Protein AF-0000000084494086 (afdb_homodimer)

Structure (mmCIF, N/CA/C/O backbone):
data_AF-0000000084494086-model_v1
#
loop_
_entity.id
_entity.type
_entity.pdbx_description
1 polymer 'TetR family transcriptional regulator'
#
loop_
_atom_site.group_PDB
_atom_site.id
_atom_site.type_symbol
_atom_site.label_atom_id
_atom_site.label_alt_id
_atom_site.label_comp_id
_atom_site.label_asym_id
_atom_site.label_entity_id
_atom_site.label_seq_id
_atom_site.pdbx_PDB_ins_code
_atom_site.Cartn_x
_atom_site.Cartn_y
_atom_site.Cartn_z
_atom_site.occupancy
_atom_site.B_iso_or_equiv
_atom_site.auth_seq_id
_atom_site.auth_comp_id
_atom_site.auth_asym_id
_atom_site.auth_atom_id
_atom_site.pdbx_PDB_model_num
ATOM 1 N N . MET A 1 1 ? 16.906 -12.766 3.312 1 81.19 1 MET A N 1
ATOM 2 C CA . MET A 1 1 ? 18.266 -12.25 3.131 1 81.19 1 MET A CA 1
ATOM 3 C C . MET A 1 1 ? 19.109 -13.227 2.328 1 81.19 1 MET A C 1
ATOM 5 O O . MET A 1 1 ? 19.125 -14.43 2.609 1 81.19 1 MET A O 1
ATOM 9 N N . PRO A 1 2 ? 19.734 -12.516 1.369 1 89.06 2 PRO A N 1
ATOM 10 C CA . PRO A 1 2 ? 20.562 -13.406 0.557 1 89.06 2 PRO A CA 1
ATOM 11 C C . PRO A 1 2 ? 21.578 -14.188 1.39 1 89.06 2 PRO A C 1
ATOM 13 O O . PRO A 1 2 ? 21.906 -13.789 2.51 1 89.06 2 PRO A O 1
ATOM 16 N N . LYS A 1 3 ? 22.031 -15.273 0.899 1 92.75 3 LYS A N 1
ATOM 17 C CA . LYS A 1 3 ? 23.016 -16.125 1.562 1 92.75 3 LYS A CA 1
ATOM 18 C C . LYS A 1 3 ? 24.406 -15.508 1.488 1 92.75 3 LYS A C 1
ATOM 20 O O . LYS A 1 3 ? 24.672 -14.648 0.643 1 92.75 3 LYS A O 1
ATOM 25 N N . ILE A 1 4 ? 25.25 -15.984 2.307 1 92.88 4 ILE A N 1
ATOM 26 C CA . ILE A 1 4 ? 26.609 -15.461 2.406 1 92.88 4 ILE A CA 1
ATOM 27 C C . ILE A 1 4 ? 27.328 -15.625 1.069 1 92.88 4 ILE A C 1
ATOM 29 O O . ILE A 1 4 ? 28.141 -14.773 0.681 1 92.88 4 ILE A O 1
ATOM 33 N N . THR A 1 5 ? 27.047 -16.625 0.359 1 92.44 5 THR A N 1
ATOM 34 C CA . THR A 1 5 ? 27.656 -16.906 -0.93 1 92.44 5 THR A CA 1
ATOM 35 C C . THR A 1 5 ? 27.359 -15.805 -1.934 1 92.44 5 THR A C 1
ATOM 37 O O . THR A 1 5 ? 28.188 -15.5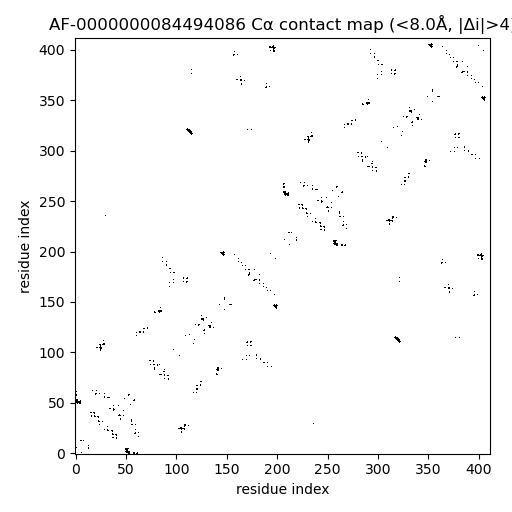23 -2.816 1 92.44 5 THR A O 1
ATOM 40 N N . PHE A 1 6 ? 26.234 -15.234 -1.797 1 94.56 6 PHE A N 1
ATOM 41 C CA . PHE A 1 6 ? 25.906 -14.109 -2.66 1 94.56 6 PHE A CA 1
ATOM 42 C C . PHE A 1 6 ? 26.828 -12.93 -2.398 1 94.56 6 PHE A C 1
ATOM 44 O O . PHE A 1 6 ? 27.328 -12.312 -3.338 1 94.56 6 PHE A O 1
ATOM 51 N N . PHE A 1 7 ? 27.094 -12.664 -1.176 1 92.81 7 PHE A N 1
ATOM 52 C CA . PHE A 1 7 ? 27.891 -11.5 -0.8 1 92.81 7 PHE A CA 1
ATOM 53 C C . PHE A 1 7 ? 29.359 -11.734 -1.115 1 92.81 7 PHE A C 1
ATOM 55 O O . PHE A 1 7 ? 30.141 -10.773 -1.2 1 92.81 7 PHE A O 1
ATOM 62 N N . ASN A 1 8 ? 29.672 -13.023 -1.315 1 92.94 8 ASN A N 1
ATOM 63 C CA . ASN A 1 8 ? 31.047 -13.375 -1.632 1 92.94 8 ASN A CA 1
ATOM 64 C C . ASN A 1 8 ? 31.281 -13.383 -3.139 1 92.94 8 ASN A C 1
ATOM 66 O O . ASN A 1 8 ? 32.438 -13.531 -3.586 1 92.94 8 ASN A O 1
ATOM 70 N N . LEU A 1 9 ? 30.328 -13.125 -3.916 1 92.44 9 LEU A N 1
ATOM 71 C CA . LEU A 1 9 ? 30.469 -13.078 -5.367 1 92.44 9 LEU A CA 1
ATOM 72 C C . LEU A 1 9 ? 31.297 -11.867 -5.797 1 92.44 9 LEU A C 1
ATOM 74 O O . LEU A 1 9 ? 31.219 -10.805 -5.172 1 92.44 9 LEU A O 1
ATOM 78 N N . PRO A 1 10 ? 32.062 -12.18 -6.902 1 94.25 10 PRO A N 1
ATOM 79 C CA . PRO A 1 10 ? 32.656 -10.984 -7.516 1 94.25 10 PRO A CA 1
ATOM 80 C C . PRO A 1 10 ? 31.594 -9.945 -7.902 1 94.25 10 PRO A C 1
ATOM 82 O O . PRO A 1 10 ? 30.484 -10.297 -8.305 1 94.25 10 PRO A O 1
ATOM 85 N N . GLU A 1 11 ? 31.953 -8.672 -7.848 1 93.44 11 GLU A N 1
ATOM 86 C CA . GLU A 1 11 ? 31.047 -7.551 -8.031 1 93.44 11 GLU A CA 1
ATOM 87 C C . GLU A 1 11 ? 30.328 -7.633 -9.383 1 93.44 11 GLU A C 1
ATOM 89 O O . GLU A 1 11 ? 29.141 -7.336 -9.484 1 93.44 11 GLU A O 1
ATOM 94 N N . ASP A 1 12 ? 31.062 -8.031 -10.344 1 94.06 12 ASP A N 1
ATOM 95 C CA . ASP A 1 12 ? 30.5 -8.094 -11.68 1 94.06 12 ASP A CA 1
ATOM 96 C C . ASP A 1 12 ? 29.391 -9.156 -11.758 1 94.06 12 ASP A C 1
ATOM 98 O O . ASP A 1 12 ? 28.391 -8.961 -12.43 1 94.06 12 ASP A O 1
ATOM 102 N N . LYS A 1 13 ? 29.609 -10.281 -11.094 1 93.81 13 LYS A N 1
ATOM 103 C CA . LYS A 1 13 ? 28.609 -11.352 -11.062 1 93.81 13 LYS A CA 1
ATOM 104 C C . LYS A 1 13 ? 27.406 -10.953 -10.227 1 93.81 13 LYS A C 1
ATOM 106 O O . LYS A 1 13 ? 26.266 -11.266 -10.586 1 93.81 13 LYS A O 1
ATOM 111 N N . LYS A 1 14 ? 27.703 -10.305 -9.141 1 94.81 14 LYS A N 1
ATOM 112 C CA . LYS A 1 14 ? 26.625 -9.797 -8.289 1 94.81 14 LYS A CA 1
ATOM 113 C C . LYS A 1 14 ? 25.719 -8.836 -9.062 1 94.81 14 LYS A C 1
ATOM 115 O O . LYS A 1 14 ? 24.484 -8.961 -9.016 1 94.81 14 LYS A O 1
ATOM 120 N N . GLU A 1 15 ? 26.359 -7.938 -9.75 1 95.25 15 GLU A N 1
ATOM 121 C CA . GLU A 1 15 ? 25.625 -6.926 -10.5 1 95.25 15 GLU A CA 1
ATOM 122 C C . GLU A 1 15 ? 24.797 -7.559 -11.617 1 95.25 15 GLU A C 1
ATOM 124 O O . GLU A 1 15 ? 23.672 -7.129 -11.891 1 95.25 15 GLU A O 1
ATOM 129 N N . THR A 1 16 ? 25.391 -8.547 -12.219 1 95.88 16 THR A N 1
ATOM 130 C CA . THR A 1 16 ? 24.672 -9.242 -13.281 1 95.88 16 THR A CA 1
ATOM 131 C C . THR A 1 16 ? 23.406 -9.891 -12.742 1 95.88 16 THR A C 1
ATOM 133 O O . THR A 1 16 ? 22.344 -9.797 -13.359 1 95.88 16 THR A O 1
ATOM 136 N N . LEU A 1 17 ? 23.562 -10.523 -11.617 1 96 17 LEU A N 1
ATOM 137 C CA . LEU A 1 17 ? 22.422 -11.188 -11 1 96 17 LEU A CA 1
ATOM 138 C C . LEU A 1 17 ? 21.375 -10.172 -10.547 1 96 17 LEU A C 1
ATOM 140 O O . LEU A 1 17 ? 20.172 -10.383 -10.719 1 96 17 LEU A O 1
ATOM 144 N N . ILE A 1 18 ? 21.859 -9.102 -10.008 1 95.75 18 ILE A N 1
ATOM 145 C CA . ILE A 1 18 ? 20.984 -8.031 -9.523 1 95.75 18 ILE A CA 1
ATOM 146 C C . ILE A 1 18 ? 20.203 -7.43 -10.695 1 95.75 18 ILE A C 1
ATOM 148 O O . ILE A 1 18 ? 19 -7.238 -10.609 1 95.75 18 ILE A O 1
ATOM 152 N N . GLN A 1 19 ? 20.891 -7.215 -11.766 1 96.69 19 GLN A N 1
ATOM 153 C CA . GLN A 1 19 ? 20.25 -6.629 -12.938 1 96.69 19 GLN A CA 1
ATOM 154 C C . GLN A 1 19 ? 19.234 -7.59 -13.555 1 96.69 19 GLN A C 1
ATOM 156 O O . GLN A 1 19 ? 18.172 -7.164 -14.016 1 96.69 19 GLN A O 1
ATOM 161 N N . ALA A 1 20 ? 19.547 -8.836 -13.555 1 97.88 20 ALA A N 1
ATOM 162 C CA . ALA A 1 20 ? 18.625 -9.844 -14.07 1 97.88 20 ALA A CA 1
ATOM 163 C C . ALA A 1 20 ? 17.359 -9.906 -13.227 1 97.88 20 ALA A C 1
ATOM 165 O O . ALA A 1 20 ? 16.25 -9.969 -13.766 1 97.88 20 ALA A O 1
ATOM 166 N N . ALA A 1 21 ? 17.578 -9.914 -11.93 1 97.75 21 ALA A N 1
ATOM 167 C CA . ALA A 1 21 ? 16.438 -9.938 -11.016 1 97.75 21 ALA A CA 1
ATOM 168 C C . ALA A 1 21 ? 15.586 -8.68 -11.18 1 97.75 21 ALA A C 1
ATOM 170 O O . ALA A 1 21 ? 14.359 -8.758 -11.266 1 97.75 21 ALA A O 1
ATOM 171 N N . LYS A 1 22 ? 16.234 -7.566 -11.234 1 97.38 22 LYS A N 1
ATOM 172 C CA . LYS A 1 22 ? 15.539 -6.293 -11.398 1 97.38 22 LYS A CA 1
ATOM 173 C C . LYS A 1 22 ? 14.734 -6.273 -12.688 1 97.38 22 LYS A C 1
ATOM 175 O O . LYS A 1 22 ? 13.609 -5.773 -12.719 1 97.38 22 LYS A O 1
ATOM 180 N N . LYS A 1 23 ? 15.352 -6.742 -13.734 1 97.81 23 LYS A N 1
ATOM 181 C CA . LYS A 1 23 ? 14.672 -6.812 -15.023 1 97.81 23 LYS A CA 1
ATOM 182 C C . LYS A 1 23 ? 13.383 -7.629 -14.922 1 97.81 23 LYS A C 1
ATOM 184 O O . LYS A 1 23 ? 12.336 -7.211 -15.422 1 97.81 23 LYS A O 1
ATOM 189 N N . GLU A 1 24 ? 13.398 -8.781 -14.273 1 98.44 24 GLU A N 1
ATOM 190 C CA . GLU A 1 24 ? 12.234 -9.648 -14.125 1 98.44 24 GLU A CA 1
ATOM 191 C C . GLU A 1 24 ? 11.164 -8.992 -13.258 1 98.44 24 GLU A C 1
ATOM 193 O O . GLU A 1 24 ? 9.984 -9.016 -13.602 1 98.44 24 GLU A O 1
ATOM 198 N N . PHE A 1 25 ? 11.594 -8.344 -12.172 1 97.75 25 PHE A N 1
ATOM 199 C CA . PHE A 1 25 ? 10.648 -7.727 -11.242 1 97.75 25 PHE A CA 1
ATOM 200 C C . PHE A 1 25 ? 10.109 -6.422 -11.812 1 97.75 25 PHE A C 1
ATOM 202 O O . PHE A 1 25 ? 9.117 -5.883 -11.305 1 97.75 25 PHE A O 1
ATOM 209 N N . SER A 1 26 ? 10.781 -5.961 -12.836 1 97.25 26 SER A N 1
ATOM 210 C CA . SER A 1 26 ? 10.273 -4.812 -13.578 1 97.25 26 SER A CA 1
ATOM 211 C C . SER A 1 26 ? 9.258 -5.242 -14.633 1 97.25 26 SER A C 1
ATOM 213 O O . SER A 1 26 ? 8.344 -4.484 -14.969 1 97.25 26 SER A O 1
ATOM 215 N N . ARG A 1 27 ? 9.461 -6.34 -15.086 1 97.12 27 ARG A N 1
ATOM 216 C CA . ARG A 1 27 ? 8.602 -6.859 -16.141 1 97.12 27 ARG A CA 1
ATOM 217 C C . ARG A 1 27 ? 7.246 -7.277 -15.594 1 97.12 27 ARG A C 1
ATOM 219 O O . ARG A 1 27 ? 6.211 -7.004 -16.203 1 97.12 27 ARG A O 1
ATOM 226 N N . VAL A 1 28 ? 7.191 -7.992 -14.398 1 96.12 28 VAL A N 1
ATOM 227 C CA . VAL A 1 28 ? 5.953 -8.484 -13.797 1 96.12 28 VAL A CA 1
ATOM 228 C C . VAL A 1 28 ? 6.02 -8.328 -12.281 1 96.12 28 VAL A C 1
ATOM 230 O O . VAL A 1 28 ? 7.102 -8.172 -11.711 1 96.12 28 VAL A O 1
ATOM 233 N N . PRO A 1 29 ? 4.836 -8.359 -11.633 1 93.94 29 PRO A N 1
ATOM 234 C CA . PRO A 1 29 ? 4.828 -8.359 -10.164 1 93.94 29 PRO A CA 1
ATOM 235 C C . PRO A 1 29 ? 5.508 -9.586 -9.57 1 93.94 29 PRO A C 1
ATOM 237 O O . PRO A 1 29 ? 5.668 -10.602 -10.25 1 93.94 29 PRO A O 1
ATOM 240 N N . LEU A 1 30 ? 5.863 -9.453 -8.266 1 93.81 30 LEU A N 1
ATOM 241 C CA . LEU A 1 30 ? 6.617 -10.484 -7.559 1 93.81 30 LEU A CA 1
ATOM 242 C C . LEU A 1 30 ? 5.945 -11.844 -7.695 1 93.81 30 LEU A C 1
ATOM 244 O O . LEU A 1 30 ? 6.609 -12.844 -7.98 1 93.81 30 LEU A O 1
ATOM 248 N N . TYR A 1 31 ? 4.641 -11.898 -7.52 1 90.06 31 TYR A N 1
ATOM 249 C CA . TYR A 1 31 ? 3.934 -13.172 -7.496 1 90.06 31 TYR A CA 1
ATOM 250 C C . TYR A 1 31 ? 3.951 -13.836 -8.867 1 90.06 31 TYR A C 1
ATOM 252 O O . TYR A 1 31 ? 3.852 -15.062 -8.977 1 90.06 31 TYR A O 1
ATOM 260 N N . ASP A 1 32 ? 4.113 -13.047 -9.93 1 93.62 32 ASP A N 1
ATOM 261 C CA . ASP A 1 32 ? 4.117 -13.57 -11.297 1 93.62 32 ASP A CA 1
ATOM 262 C C . ASP A 1 32 ? 5.543 -13.758 -11.805 1 93.62 32 ASP A C 1
ATOM 264 O O . ASP A 1 32 ? 5.754 -14.297 -12.891 1 93.62 32 ASP A O 1
ATOM 268 N N . ALA A 1 33 ? 6.52 -13.32 -11.055 1 96.69 33 ALA A N 1
ATOM 269 C CA . ALA A 1 33 ? 7.91 -13.359 -11.492 1 96.69 33 ALA A CA 1
ATOM 270 C C . ALA A 1 33 ? 8.414 -14.797 -11.586 1 96.69 33 ALA A C 1
ATOM 272 O O . ALA A 1 33 ? 7.898 -15.688 -10.906 1 96.69 33 ALA A O 1
ATOM 273 N N . SER A 1 34 ? 9.477 -14.992 -12.43 1 97.06 34 SER A N 1
ATOM 274 C CA . SER A 1 34 ? 10.016 -16.312 -12.719 1 97.06 34 SER A CA 1
ATOM 275 C C . SER A 1 34 ? 11.508 -16.391 -12.422 1 97.06 34 SER A C 1
ATOM 277 O O . SER A 1 34 ? 12.297 -15.617 -12.977 1 97.06 34 SER A O 1
ATOM 279 N N . ILE A 1 35 ? 11.805 -17.406 -11.625 1 97.38 35 ILE A N 1
ATOM 280 C CA . ILE A 1 35 ? 13.219 -17.641 -11.359 1 97.38 35 ILE A CA 1
ATOM 281 C C . ILE A 1 35 ? 13.922 -18.062 -12.648 1 97.38 35 ILE A C 1
ATOM 283 O O . ILE A 1 35 ? 15.07 -17.688 -12.891 1 97.38 35 ILE A O 1
ATOM 287 N N . THR A 1 36 ? 13.203 -18.812 -13.453 1 98.06 36 THR A N 1
ATOM 288 C CA . THR A 1 36 ? 13.742 -19.266 -14.727 1 98.06 36 THR A CA 1
ATOM 289 C C . THR A 1 36 ? 14.172 -18.078 -15.586 1 98.06 36 THR A C 1
ATOM 291 O O . THR A 1 36 ? 15.242 -18.109 -16.203 1 98.06 36 THR A O 1
ATOM 294 N N . ASN A 1 37 ? 13.391 -17.031 -15.633 1 98.19 37 ASN A N 1
ATOM 295 C CA . ASN A 1 37 ? 13.734 -15.844 -16.406 1 98.19 37 ASN A CA 1
ATOM 296 C C . ASN A 1 37 ? 14.969 -15.148 -15.828 1 98.19 37 ASN A C 1
ATOM 298 O O . ASN A 1 37 ? 15.812 -14.656 -16.578 1 98.19 37 ASN A O 1
ATOM 302 N N . ILE A 1 38 ? 15.062 -15.109 -14.492 1 98.19 38 ILE A N 1
ATOM 303 C CA . ILE A 1 38 ? 16.172 -14.453 -13.82 1 98.19 38 ILE A CA 1
ATOM 304 C C . ILE A 1 38 ? 17.484 -15.18 -14.148 1 98.19 38 ILE A C 1
ATOM 306 O O . ILE A 1 38 ? 18.469 -14.555 -14.547 1 98.19 38 ILE A O 1
ATOM 310 N N . ILE A 1 39 ? 17.453 -16.5 -14.039 1 98.06 39 ILE A N 1
ATOM 311 C CA . ILE A 1 39 ? 18.688 -17.266 -14.203 1 98.06 39 ILE A CA 1
ATOM 312 C C . ILE A 1 39 ? 19.094 -17.266 -15.68 1 98.06 39 ILE A C 1
ATOM 314 O O . ILE A 1 39 ? 20.281 -17.25 -16 1 98.06 39 ILE A O 1
ATOM 318 N N . LYS A 1 40 ? 18.156 -17.344 -16.594 1 98.19 40 LYS A N 1
ATOM 319 C CA . LYS A 1 40 ? 18.453 -17.25 -18.016 1 98.19 40 LYS A CA 1
ATOM 320 C C . LYS A 1 40 ? 19.109 -15.914 -18.359 1 98.19 40 LYS A C 1
ATOM 322 O O . LYS A 1 40 ? 20.109 -15.875 -19.078 1 98.19 40 LYS A O 1
ATOM 327 N N . GLU A 1 41 ? 18.547 -14.859 -17.859 1 97.75 41 GLU A N 1
ATOM 328 C CA . GLU A 1 41 ? 19.078 -13.523 -18.109 1 97.75 41 GLU A CA 1
ATOM 329 C C . GLU A 1 41 ? 20.469 -13.367 -17.516 1 97.75 41 GLU A C 1
ATOM 331 O O . GLU A 1 41 ? 21.344 -12.742 -18.109 1 97.75 41 GLU A O 1
ATOM 336 N N . ALA A 1 42 ? 20.672 -13.906 -16.312 1 97.19 42 ALA A N 1
ATOM 337 C CA . ALA A 1 42 ? 21.938 -13.781 -15.594 1 97.19 42 ALA A CA 1
ATOM 338 C C . ALA A 1 42 ? 22.984 -14.734 -16.156 1 97.19 42 ALA A C 1
ATOM 340 O O . ALA A 1 42 ? 24.188 -14.578 -15.906 1 97.19 42 ALA A O 1
ATOM 341 N N . GLY A 1 43 ? 22.562 -15.766 -16.812 1 97.38 43 GLY A N 1
ATOM 342 C CA . GLY A 1 43 ? 23.484 -16.75 -17.375 1 97.38 43 GLY A CA 1
ATOM 343 C C . GLY A 1 43 ? 24.062 -17.688 -16.312 1 97.38 43 GLY A C 1
ATOM 344 O O . GLY A 1 43 ? 25.25 -18.016 -16.359 1 97.38 43 GLY A O 1
ATOM 345 N N . ILE A 1 44 ? 23.188 -18.031 -15.406 1 96.38 44 ILE A N 1
ATOM 346 C CA . ILE A 1 44 ? 23.656 -18.922 -14.352 1 96.38 44 ILE A CA 1
ATOM 347 C C . ILE A 1 44 ? 22.734 -20.125 -14.25 1 96.38 44 ILE A C 1
ATOM 349 O O . ILE A 1 44 ? 21.562 -20.047 -14.617 1 96.38 44 ILE A O 1
ATOM 353 N N . PRO A 1 45 ? 23.328 -21.219 -13.703 1 95.94 45 PRO A N 1
ATOM 354 C CA . PRO A 1 45 ? 22.469 -22.375 -13.469 1 95.94 45 PRO A CA 1
ATOM 355 C C . PRO A 1 45 ? 21.438 -22.141 -12.359 1 95.94 45 PRO A C 1
ATOM 357 O O . PRO A 1 45 ? 21.672 -21.328 -11.469 1 95.94 45 PRO A O 1
ATOM 360 N N . ARG A 1 46 ? 20.312 -22.938 -12.406 1 96 46 ARG A N 1
ATOM 361 C CA . ARG A 1 46 ? 19.25 -22.844 -11.414 1 96 46 ARG A CA 1
ATOM 362 C C . ARG A 1 46 ? 19.797 -23.125 -10.016 1 96 46 ARG A C 1
ATOM 364 O O . ARG A 1 46 ? 19.422 -22.438 -9.055 1 96 46 ARG A O 1
ATOM 371 N N . GLY A 1 47 ? 20.688 -24.047 -9.883 1 95.62 47 GLY A N 1
ATOM 372 C CA . GLY A 1 47 ? 21.297 -24.375 -8.602 1 95.62 47 GLY A CA 1
ATOM 373 C C . GLY A 1 47 ? 22.047 -23.219 -7.977 1 95.62 47 GLY A C 1
ATOM 374 O O . GLY A 1 47 ? 22.031 -23.047 -6.758 1 95.62 47 GLY A O 1
ATOM 375 N N . SER A 1 48 ? 22.703 -22.484 -8.828 1 95.31 48 SER A N 1
ATOM 376 C CA . SER A 1 48 ? 23.453 -21.328 -8.352 1 95.31 48 SER A CA 1
ATOM 377 C C . SER A 1 48 ? 22.516 -20.281 -7.727 1 95.31 48 SER A C 1
ATOM 379 O O . SER A 1 48 ? 22.875 -19.641 -6.73 1 95.31 48 SER A O 1
ATOM 381 N N . PHE A 1 49 ? 21.344 -20.062 -8.305 1 97 49 PHE A N 1
ATOM 382 C CA . PHE A 1 49 ? 20.391 -19.125 -7.746 1 97 49 PHE A CA 1
ATOM 383 C C . PHE A 1 49 ? 20.094 -19.438 -6.285 1 97 49 PHE A C 1
ATOM 385 O O . PHE A 1 49 ? 20.078 -18.547 -5.438 1 97 49 PHE A O 1
ATOM 392 N N . TYR A 1 50 ? 19.938 -20.703 -5.988 1 96.56 50 TYR A N 1
ATOM 393 C CA . TYR A 1 50 ? 19.531 -21.125 -4.656 1 96.56 50 TYR A CA 1
ATOM 394 C C . TYR A 1 50 ? 20.734 -21.156 -3.707 1 96.56 50 TYR A C 1
ATOM 396 O O . TYR A 1 50 ? 20.562 -21.281 -2.492 1 96.56 50 TYR A O 1
ATOM 404 N N . GLN A 1 51 ? 21.891 -21 -4.258 1 96 51 GLN A N 1
ATOM 405 C CA . GLN A 1 51 ? 23.062 -20.734 -3.424 1 96 51 GLN A CA 1
ATOM 406 C C . GLN A 1 51 ? 23.062 -19.312 -2.902 1 96 51 GLN A C 1
ATOM 408 O O . GLN A 1 51 ? 23.672 -19.016 -1.874 1 96 51 GLN A O 1
ATOM 413 N N . TYR A 1 52 ? 22.422 -18.516 -3.717 1 96.62 52 TYR A N 1
ATOM 414 C CA . TYR A 1 52 ? 22.469 -17.094 -3.408 1 96.62 52 TYR A CA 1
ATOM 415 C C . TYR A 1 52 ? 21.203 -16.656 -2.68 1 96.62 52 TYR A C 1
ATOM 417 O O . TYR A 1 52 ? 21.266 -15.875 -1.731 1 96.62 52 TYR A O 1
ATOM 425 N N . PHE A 1 53 ? 20.062 -17.172 -3.162 1 97.5 53 PHE A N 1
ATOM 426 C CA . PHE A 1 53 ? 18.766 -16.766 -2.621 1 97.5 53 PHE A CA 1
ATOM 427 C C . PHE A 1 53 ? 17.953 -18 -2.248 1 97.5 53 PHE A C 1
ATOM 429 O O . PHE A 1 53 ? 18.031 -19.031 -2.914 1 97.5 53 PHE A O 1
ATOM 436 N N . GLU A 1 54 ? 17.141 -17.828 -1.176 1 96.56 54 GLU A N 1
ATOM 437 C CA . GLU A 1 54 ? 16.234 -18.906 -0.769 1 96.56 54 GLU A CA 1
ATOM 438 C C . GLU A 1 54 ? 15.125 -19.109 -1.787 1 96.56 54 GLU A C 1
ATOM 440 O O . GLU A 1 54 ? 14.727 -20.25 -2.062 1 96.56 54 GLU A O 1
ATOM 445 N N . ASP A 1 55 ? 14.562 -18.078 -2.301 1 95.62 55 ASP A N 1
ATOM 446 C CA . ASP A 1 55 ? 13.484 -18.047 -3.287 1 95.62 55 ASP A CA 1
ATOM 447 C C . ASP A 1 55 ? 13.383 -16.688 -3.959 1 95.62 55 ASP A C 1
ATOM 449 O O . ASP A 1 55 ? 14.242 -15.82 -3.752 1 95.62 55 ASP A O 1
ATOM 453 N N . LYS A 1 56 ? 12.492 -16.484 -4.789 1 95.12 56 LYS A N 1
ATOM 454 C CA . LYS A 1 56 ? 12.375 -15.219 -5.52 1 95.12 56 LYS A CA 1
ATOM 455 C C . LYS A 1 56 ? 12.023 -14.07 -4.578 1 95.12 56 LYS A C 1
ATOM 457 O O . LYS A 1 56 ? 12.406 -12.93 -4.816 1 95.12 56 LYS A O 1
ATOM 462 N N . GLU A 1 57 ? 11.305 -14.359 -3.49 1 95.06 57 GLU A N 1
ATOM 463 C CA . GLU A 1 57 ? 10.984 -13.32 -2.514 1 95.06 57 GLU A CA 1
ATOM 464 C C . GLU A 1 57 ? 12.242 -12.773 -1.851 1 95.06 57 GLU A C 1
ATOM 466 O O . GLU A 1 57 ? 12.359 -11.57 -1.623 1 95.06 57 GLU A O 1
ATOM 471 N N . ASP A 1 58 ? 13.055 -13.656 -1.594 1 95.94 58 ASP A N 1
ATOM 472 C CA . ASP A 1 58 ? 14.32 -13.25 -0.988 1 95.94 58 ASP A CA 1
ATOM 473 C C . ASP A 1 58 ? 15.078 -12.289 -1.897 1 95.94 58 ASP A C 1
ATOM 475 O O . ASP A 1 58 ? 15.594 -11.266 -1.438 1 95.94 58 ASP A O 1
ATOM 479 N N . ALA A 1 59 ? 15.164 -12.648 -3.123 1 96.75 59 ALA A N 1
ATOM 480 C CA . ALA A 1 59 ? 15.828 -11.789 -4.102 1 96.75 59 ALA A CA 1
ATOM 481 C C . ALA A 1 59 ? 15.109 -10.445 -4.234 1 96.75 59 ALA A C 1
ATOM 483 O O . ALA A 1 59 ? 15.75 -9.398 -4.27 1 96.75 59 ALA A O 1
ATOM 484 N N . PHE A 1 60 ? 13.852 -10.484 -4.309 1 97.12 60 PHE A N 1
ATOM 485 C CA . PHE A 1 60 ? 13.031 -9.289 -4.461 1 97.12 60 PHE A CA 1
ATOM 486 C C . PHE A 1 60 ? 13.25 -8.336 -3.293 1 97.12 60 PHE A C 1
ATOM 488 O O . PHE A 1 60 ? 13.5 -7.145 -3.498 1 97.12 60 PHE A O 1
ATOM 495 N N . PHE A 1 61 ? 13.148 -8.844 -2.07 1 94.81 61 PHE A N 1
ATOM 496 C CA . PHE A 1 61 ? 13.234 -7.984 -0.898 1 94.81 61 PHE A CA 1
ATOM 497 C C . PHE A 1 61 ? 14.656 -7.469 -0.708 1 94.81 61 PHE A C 1
ATOM 499 O O . PHE A 1 61 ? 14.859 -6.383 -0.158 1 94.81 61 PHE A O 1
ATOM 506 N N . PHE A 1 62 ? 15.656 -8.266 -1.203 1 94.75 62 PHE A N 1
ATOM 507 C CA . PHE A 1 62 ? 17.016 -7.73 -1.215 1 94.75 62 PHE A CA 1
ATOM 508 C C . PHE A 1 62 ? 17.094 -6.484 -2.09 1 94.75 62 PHE A C 1
ATOM 510 O O . PHE A 1 62 ? 17.641 -5.461 -1.672 1 94.75 62 PHE A O 1
ATOM 517 N N . LEU A 1 63 ? 16.547 -6.586 -3.285 1 95 63 LEU A N 1
ATOM 518 C CA . LEU A 1 63 ? 16.547 -5.461 -4.215 1 95 63 LEU A CA 1
ATOM 519 C C . LEU A 1 63 ? 15.773 -4.277 -3.639 1 95 63 LEU A C 1
ATOM 521 O O . LEU A 1 63 ? 16.203 -3.129 -3.76 1 95 63 LEU A O 1
ATOM 525 N N . LEU A 1 64 ? 14.625 -4.582 -3.082 1 93.75 64 LEU A N 1
ATOM 526 C CA . LEU A 1 64 ? 13.797 -3.537 -2.488 1 93.75 64 LEU A CA 1
ATOM 527 C C . LEU A 1 64 ? 14.539 -2.838 -1.354 1 93.75 64 LEU A C 1
ATOM 529 O O . LEU A 1 64 ? 14.484 -1.611 -1.23 1 93.75 64 LEU A O 1
ATOM 533 N N . ASN A 1 65 ? 15.164 -3.619 -0.542 1 91.94 65 ASN A N 1
ATOM 534 C CA . ASN A 1 65 ? 15.93 -3.059 0.563 1 91.94 65 ASN A CA 1
ATOM 535 C C . ASN A 1 65 ? 17.047 -2.141 0.063 1 91.94 65 ASN A C 1
ATOM 537 O O . ASN A 1 65 ? 17.312 -1.096 0.659 1 91.94 65 ASN A O 1
ATOM 541 N N . GLU A 1 66 ? 17.703 -2.588 -0.961 1 90.62 66 GLU A N 1
ATOM 542 C CA . GLU A 1 66 ? 18.766 -1.757 -1.539 1 90.62 66 GLU A CA 1
ATOM 543 C C . GLU A 1 66 ? 18.188 -0.442 -2.07 1 90.62 66 GLU A C 1
ATOM 545 O O . GLU A 1 66 ? 18.797 0.617 -1.888 1 90.62 66 GLU A O 1
ATOM 550 N N . LEU A 1 67 ? 17.156 -0.538 -2.758 1 90.94 67 LEU A N 1
ATOM 551 C CA . LEU A 1 67 ? 16.5 0.653 -3.283 1 90.94 67 LEU A CA 1
ATOM 552 C C . LEU A 1 67 ? 16.062 1.584 -2.152 1 90.94 67 LEU A C 1
ATOM 554 O O . LEU A 1 67 ? 16.234 2.803 -2.252 1 90.94 67 LEU A O 1
ATOM 558 N N . THR A 1 68 ? 15.516 1.056 -1.086 1 89.75 68 THR A N 1
ATOM 559 C CA . THR A 1 68 ? 15.039 1.841 0.047 1 89.75 68 THR A CA 1
ATOM 560 C C . THR A 1 68 ? 16.203 2.535 0.752 1 89.75 68 THR A C 1
ATOM 562 O O . THR A 1 68 ? 16.047 3.643 1.271 1 89.75 68 THR A O 1
ATOM 565 N N . LYS A 1 69 ? 17.281 1.87 0.813 1 88.19 69 LYS A N 1
ATOM 566 C CA . LYS A 1 69 ? 18.469 2.486 1.393 1 88.19 69 LYS A CA 1
ATOM 567 C C . LYS A 1 69 ? 18.891 3.723 0.603 1 88.19 69 LYS A C 1
ATOM 569 O O . LYS A 1 69 ? 19.234 4.754 1.187 1 88.19 69 LYS A O 1
ATOM 574 N N . GLU A 1 70 ? 18.922 3.531 -0.674 1 89.38 70 GLU A N 1
ATOM 575 C CA . GLU A 1 70 ? 19.234 4.664 -1.538 1 89.38 70 GLU A CA 1
ATOM 576 C C . GLU A 1 70 ? 18.266 5.816 -1.32 1 89.38 70 GLU A C 1
ATOM 578 O O . GLU A 1 70 ? 18.672 6.977 -1.261 1 89.38 70 GLU A O 1
ATOM 583 N N . HIS A 1 71 ? 17.016 5.531 -1.242 1 89.38 71 HIS A N 1
ATOM 584 C CA . HIS A 1 71 ? 15.977 6.539 -1.059 1 89.38 71 HIS A CA 1
ATOM 585 C C . HIS A 1 71 ? 16.094 7.203 0.309 1 89.38 71 HIS A C 1
ATOM 587 O O . HIS A 1 71 ? 15.789 8.391 0.453 1 89.38 71 HIS A O 1
ATOM 593 N N . LYS A 1 72 ? 16.5 6.43 1.295 1 88.12 72 LYS A N 1
ATOM 594 C CA . LYS A 1 72 ? 16.703 6.988 2.629 1 88.12 72 LYS A CA 1
ATOM 595 C C . LYS A 1 72 ? 17.75 8.094 2.604 1 88.12 72 LYS A C 1
ATOM 597 O O . LYS A 1 72 ? 17.594 9.133 3.254 1 88.12 72 LYS A O 1
ATOM 602 N N . TYR A 1 73 ? 18.828 7.883 1.86 1 89.12 73 TYR A N 1
ATOM 603 C CA . TYR A 1 73 ? 19.875 8.891 1.742 1 89.12 73 TYR A CA 1
ATOM 604 C C . TYR A 1 73 ? 19.344 10.148 1.07 1 89.12 73 TYR A C 1
ATOM 606 O O . TYR A 1 73 ? 19.656 11.266 1.492 1 89.12 73 TYR A O 1
ATOM 614 N N . ILE A 1 74 ? 18.594 9.891 0.063 1 91.88 74 ILE A N 1
ATOM 615 C CA . ILE A 1 74 ? 17.984 11.016 -0.637 1 91.88 74 ILE A CA 1
ATOM 616 C C . ILE A 1 74 ? 17.078 11.789 0.318 1 91.88 74 ILE A C 1
ATOM 618 O O . ILE A 1 74 ? 17.141 13.023 0.371 1 91.88 74 ILE A O 1
ATOM 622 N N . PHE A 1 75 ? 16.328 11.109 1.068 1 91.25 75 PHE A N 1
ATOM 623 C CA . PHE A 1 75 ? 15.383 11.727 1.999 1 91.25 75 PHE A CA 1
ATOM 624 C C . PHE A 1 75 ? 16.109 12.555 3.043 1 91.25 75 PHE A C 1
ATOM 626 O O . PHE A 1 75 ? 15.727 13.695 3.324 1 91.25 75 PHE A O 1
ATOM 633 N N . ILE A 1 76 ? 17.156 11.992 3.605 1 89.38 76 ILE A N 1
ATOM 634 C CA . ILE A 1 76 ? 17.938 12.664 4.641 1 89.38 76 ILE A CA 1
ATOM 635 C C . ILE A 1 76 ? 18.562 13.93 4.07 1 89.38 76 ILE A C 1
ATOM 637 O O . ILE A 1 76 ? 18.578 14.977 4.723 1 89.38 76 ILE A O 1
ATOM 641 N N . HIS A 1 77 ? 19.062 13.805 2.908 1 93.31 77 HIS A N 1
ATOM 642 C CA . HIS A 1 77 ? 19.641 14.969 2.242 1 93.31 77 HIS A CA 1
ATOM 643 C C . HIS A 1 77 ? 18.609 16.062 2.035 1 93.31 77 HIS A C 1
ATOM 645 O O . HIS A 1 77 ? 18.875 17.234 2.295 1 93.31 77 HIS A O 1
ATOM 651 N N . LEU A 1 78 ? 17.438 15.656 1.569 1 94.69 78 LEU A N 1
ATOM 652 C CA . LEU A 1 78 ? 16.359 16.609 1.335 1 94.69 78 LEU A CA 1
ATOM 653 C C . LEU A 1 78 ? 15.906 17.266 2.643 1 94.69 78 LEU A C 1
ATOM 655 O O . LEU A 1 78 ? 15.609 18.453 2.68 1 94.69 78 LEU A O 1
ATOM 659 N N . LEU A 1 79 ? 15.805 16.438 3.691 1 92.69 79 LEU A N 1
ATOM 660 C CA . LEU A 1 79 ? 15.414 16.953 5 1 92.69 79 LEU A CA 1
ATOM 661 C C . LEU A 1 79 ? 16.391 18.031 5.477 1 92.69 79 LEU A C 1
ATOM 663 O O . LEU A 1 79 ? 15.977 19.078 5.98 1 92.69 79 LEU A O 1
ATOM 667 N N . SER A 1 80 ? 17.656 17.766 5.297 1 92.06 80 SER A N 1
ATOM 668 C CA . SER A 1 80 ? 18.688 18.719 5.656 1 92.06 80 SER A CA 1
ATOM 669 C C . SER A 1 80 ? 18.594 19.984 4.805 1 92.06 80 SER A C 1
ATOM 671 O O . SER A 1 80 ? 18.672 21.094 5.324 1 92.06 80 SER A O 1
ATOM 673 N N . SER A 1 81 ? 18.422 19.812 3.586 1 94.94 81 SER A N 1
ATOM 674 C CA . SER A 1 81 ? 18.344 20.938 2.648 1 94.94 81 SER A CA 1
ATOM 675 C C . SER A 1 81 ? 17.125 21.797 2.92 1 94.94 81 SER A C 1
ATOM 677 O O . SER A 1 81 ? 17.141 23 2.635 1 94.94 81 SER A O 1
ATOM 679 N N . ASN A 1 82 ? 16.094 21.203 3.438 1 95.06 82 ASN A N 1
ATOM 680 C CA . ASN A 1 82 ? 14.852 21.922 3.729 1 95.06 82 ASN A CA 1
ATOM 681 C C . ASN A 1 82 ? 14.797 22.375 5.188 1 95.06 82 ASN A C 1
ATOM 683 O O . ASN A 1 82 ? 13.719 22.641 5.715 1 95.06 82 ASN A O 1
ATOM 687 N N . ASN A 1 83 ? 15.898 22.406 5.875 1 93.19 83 ASN A N 1
ATOM 688 C CA . ASN A 1 83 ? 16.047 22.891 7.242 1 93.19 83 ASN A CA 1
ATOM 689 C C . ASN A 1 83 ? 15.094 22.172 8.195 1 93.19 83 ASN A C 1
ATOM 691 O O . ASN A 1 83 ? 14.477 22.812 9.055 1 93.19 83 ASN A O 1
ATOM 695 N N . GLY A 1 84 ? 14.836 20.891 7.871 1 90.75 84 GLY A N 1
ATOM 696 C CA . GLY A 1 84 ? 14.055 20.062 8.789 1 90.75 84 GLY A CA 1
ATOM 697 C C . GLY A 1 84 ? 12.562 20.188 8.57 1 90.75 84 GLY A C 1
ATOM 698 O O . GLY A 1 84 ? 11.773 19.609 9.328 1 90.75 84 GLY A O 1
ATOM 699 N N . ASP A 1 85 ? 12.133 20.938 7.555 1 91.25 85 ASP A N 1
ATOM 700 C CA . ASP A 1 85 ? 10.711 21.031 7.238 1 91.25 85 ASP A CA 1
ATOM 701 C C . ASP A 1 85 ? 10.203 19.75 6.613 1 91.25 85 ASP A C 1
ATOM 703 O O . ASP A 1 85 ? 10.469 19.469 5.441 1 91.25 85 ASP A O 1
ATOM 707 N N . ILE A 1 86 ? 9.438 19 7.324 1 90.44 86 ILE A N 1
ATOM 708 C CA . ILE A 1 86 ? 9.031 17.656 6.926 1 90.44 86 ILE A CA 1
ATOM 709 C C . ILE A 1 86 ? 8.102 17.734 5.715 1 90.44 86 ILE A C 1
ATOM 711 O O . ILE A 1 86 ? 8.148 16.875 4.832 1 90.44 86 ILE A O 1
ATOM 715 N N . PHE A 1 87 ? 7.27 18.75 5.613 1 91.56 87 PHE A N 1
ATOM 716 C CA . PHE A 1 87 ? 6.324 18.859 4.512 1 91.56 87 PHE A CA 1
ATOM 717 C C . PHE A 1 87 ? 7.043 19.172 3.207 1 91.56 87 PHE A C 1
ATOM 719 O O . PHE A 1 87 ? 6.828 18.5 2.197 1 91.56 87 PHE A O 1
ATOM 726 N N . GLU A 1 88 ? 7.898 20.172 3.303 1 93.75 88 GLU A N 1
ATOM 727 C CA . GLU A 1 88 ? 8.68 20.5 2.111 1 93.75 88 GLU A CA 1
ATOM 728 C C . GLU A 1 88 ? 9.539 19.312 1.675 1 93.75 88 GLU A C 1
ATOM 730 O O . GLU A 1 88 ? 9.688 19.062 0.479 1 93.75 88 GLU A O 1
ATOM 735 N N . THR A 1 89 ? 10.094 18.656 2.639 1 93.88 89 THR A N 1
ATOM 736 C CA . THR A 1 89 ? 10.93 17.5 2.363 1 93.88 89 THR A CA 1
ATOM 737 C C . THR A 1 89 ? 10.125 16.406 1.668 1 93.88 89 THR A C 1
ATOM 739 O O . THR A 1 89 ? 10.578 15.828 0.68 1 93.88 89 THR A O 1
ATOM 742 N N . MET A 1 90 ? 8.938 16.125 2.174 1 94.81 90 MET A N 1
ATOM 743 C CA . MET A 1 90 ? 8.086 15.078 1.597 1 94.81 90 MET A CA 1
ATOM 744 C C . MET A 1 90 ? 7.688 15.438 0.167 1 94.81 90 MET A C 1
ATOM 746 O O . MET A 1 90 ? 7.645 14.562 -0.703 1 94.81 90 MET A O 1
ATOM 750 N N . ILE A 1 91 ? 7.391 16.672 -0.044 1 96.56 91 ILE A N 1
ATOM 751 C CA . ILE A 1 91 ? 7.012 17.141 -1.374 1 96.56 91 ILE A CA 1
ATOM 752 C C . ILE A 1 91 ? 8.172 16.922 -2.344 1 96.56 91 ILE A C 1
ATOM 754 O O . ILE A 1 91 ? 7.984 16.375 -3.432 1 96.56 91 ILE A O 1
ATOM 758 N N . ASP A 1 92 ? 9.383 17.312 -1.925 1 97.25 92 ASP A N 1
ATOM 759 C CA . ASP A 1 92 ? 10.562 17.125 -2.762 1 97.25 92 ASP A CA 1
ATOM 760 C C . ASP A 1 92 ? 10.852 15.633 -2.973 1 97.25 92 ASP A C 1
ATOM 762 O O . ASP A 1 92 ? 11.227 15.219 -4.07 1 97.25 92 ASP A O 1
ATOM 766 N N . PHE A 1 93 ? 10.719 14.906 -1.959 1 95.69 93 PHE A N 1
ATOM 767 C CA . PHE A 1 93 ? 10.969 13.469 -2.016 1 95.69 93 PHE A CA 1
ATOM 768 C C . PHE A 1 93 ? 10.008 12.789 -2.986 1 95.69 93 PHE A C 1
ATOM 770 O O . PHE A 1 93 ? 10.422 11.953 -3.793 1 95.69 93 PHE A O 1
ATOM 777 N N . PHE A 1 94 ? 8.75 13.125 -2.844 1 97.44 94 PHE A N 1
ATOM 778 C CA . PHE A 1 94 ? 7.742 12.602 -3.76 1 97.44 94 PHE A CA 1
ATOM 779 C C . PHE A 1 94 ? 8.133 12.875 -5.207 1 97.44 94 PHE A C 1
ATOM 781 O O . PHE A 1 94 ? 8.07 11.984 -6.055 1 97.44 94 PHE A O 1
ATOM 788 N N . ARG A 1 95 ? 8.547 14.078 -5.496 1 97.19 95 ARG A N 1
ATOM 789 C CA . ARG A 1 95 ? 8.945 14.477 -6.844 1 97.19 95 ARG A CA 1
ATOM 790 C C . ARG A 1 95 ? 10.109 13.617 -7.34 1 97.19 95 ARG A C 1
ATOM 792 O O . ARG A 1 95 ? 10.109 13.172 -8.484 1 97.19 95 ARG A O 1
ATOM 799 N N . VAL A 1 96 ? 11.102 13.43 -6.516 1 96.44 96 VAL A N 1
ATOM 800 C CA . VAL A 1 96 ? 12.289 12.664 -6.879 1 96.44 96 VAL A CA 1
ATOM 801 C C . VAL A 1 96 ? 11.891 11.242 -7.25 1 96.44 96 VAL A C 1
ATOM 803 O O . VAL A 1 96 ? 12.336 10.711 -8.273 1 96.44 96 VAL A O 1
ATOM 806 N N . ILE A 1 97 ? 11.047 10.625 -6.469 1 95 97 ILE A N 1
ATOM 807 C CA . ILE A 1 97 ? 10.711 9.219 -6.637 1 95 97 ILE A CA 1
ATOM 808 C C . ILE A 1 97 ? 9.883 9.031 -7.902 1 95 97 ILE A C 1
ATOM 810 O O . ILE A 1 97 ? 10.148 8.125 -8.703 1 95 97 ILE A O 1
ATOM 814 N N . ILE A 1 98 ? 8.906 9.906 -8.117 1 95.94 98 ILE A N 1
ATOM 815 C CA . ILE A 1 98 ? 8.008 9.688 -9.25 1 95.94 98 ILE A CA 1
ATOM 816 C C . ILE A 1 98 ? 8.703 10.086 -10.547 1 95.94 98 ILE A C 1
ATOM 818 O O . ILE A 1 98 ? 8.203 9.797 -11.641 1 95.94 98 ILE A O 1
ATOM 822 N N . SER A 1 99 ? 9.828 10.781 -10.438 1 94.81 99 SER A N 1
ATOM 823 C CA . SER A 1 99 ? 10.594 11.18 -11.617 1 94.81 99 SER A CA 1
ATOM 824 C C . SER A 1 99 ? 11.68 10.164 -11.938 1 94.81 99 SER A C 1
ATOM 826 O O . SER A 1 99 ? 12.391 10.305 -12.938 1 94.81 99 SER A O 1
ATOM 828 N N . GLU A 1 100 ? 11.828 9.172 -11.047 1 91.12 100 GLU A N 1
ATOM 829 C CA . GLU A 1 100 ? 12.844 8.148 -11.258 1 91.12 100 GLU A CA 1
ATOM 830 C C . GLU A 1 100 ? 12.602 7.379 -12.555 1 91.12 100 GLU A C 1
ATOM 832 O O . GLU A 1 100 ? 11.523 6.812 -12.75 1 91.12 100 GLU A O 1
ATOM 837 N N . GLU A 1 101 ? 13.586 7.273 -13.352 1 89.81 101 GLU A N 1
ATOM 838 C CA . GLU A 1 101 ? 13.422 6.602 -14.633 1 89.81 101 GLU A CA 1
ATOM 839 C C . GLU A 1 101 ? 14.016 5.199 -14.602 1 89.81 101 GLU A C 1
ATOM 841 O O . GLU A 1 101 ? 13.43 4.254 -15.133 1 89.81 101 GLU A O 1
ATOM 846 N N . GLU A 1 102 ? 15.141 5.051 -13.945 1 90.44 102 GLU A N 1
ATOM 847 C CA . GLU A 1 102 ? 15.875 3.793 -13.969 1 90.44 102 GLU A CA 1
ATOM 848 C C . GLU A 1 102 ? 15.078 2.668 -13.328 1 90.44 102 GLU A C 1
ATOM 850 O O . GLU A 1 102 ? 15.094 1.531 -13.805 1 90.44 102 GLU A O 1
ATOM 855 N N . ASN A 1 103 ? 14.398 2.998 -12.289 1 92.94 103 ASN A N 1
ATOM 856 C CA . ASN A 1 103 ? 13.695 1.975 -11.523 1 92.94 103 ASN A CA 1
ATOM 857 C C . ASN A 1 103 ? 12.18 2.104 -11.672 1 92.94 103 ASN A C 1
ATOM 859 O O . ASN A 1 103 ? 11.422 1.584 -10.844 1 92.94 103 ASN A O 1
ATOM 863 N N . PHE A 1 104 ? 11.758 2.742 -12.711 1 93.69 104 PHE A N 1
ATOM 864 C CA . PHE A 1 104 ? 10.352 3.104 -12.859 1 93.69 104 PHE A CA 1
ATOM 865 C C . PHE A 1 104 ? 9.469 1.865 -12.812 1 93.69 104 PHE A C 1
ATOM 867 O O . PHE A 1 104 ? 8.531 1.791 -12.016 1 93.69 104 PHE A O 1
ATOM 874 N N . ASN A 1 105 ? 9.789 0.922 -13.641 1 95.81 105 ASN A N 1
ATOM 875 C CA . ASN A 1 105 ? 8.914 -0.243 -13.75 1 95.81 105 ASN A CA 1
ATOM 876 C C . ASN A 1 105 ? 8.977 -1.108 -12.492 1 95.81 105 ASN A C 1
ATOM 878 O O . ASN A 1 105 ? 7.98 -1.719 -12.109 1 95.81 105 ASN A O 1
ATOM 882 N N . PHE A 1 106 ? 10.156 -1.174 -11.906 1 95.94 106 PHE A N 1
ATOM 883 C CA . PHE A 1 106 ? 10.289 -1.902 -10.648 1 95.94 106 PHE A CA 1
ATOM 884 C C . PHE A 1 106 ? 9.43 -1.261 -9.562 1 95.94 106 PHE A C 1
ATOM 886 O O . PHE A 1 106 ? 8.703 -1.954 -8.852 1 95.94 106 PHE A O 1
ATOM 893 N N . LEU A 1 107 ? 9.461 0.054 -9.477 1 93.88 107 LEU A N 1
ATOM 894 C CA . LEU A 1 107 ? 8.656 0.804 -8.516 1 93.88 107 LEU A CA 1
ATOM 895 C C . LEU A 1 107 ? 7.172 0.658 -8.812 1 93.88 107 LEU A C 1
ATOM 897 O O . LEU A 1 107 ? 6.371 0.414 -7.906 1 93.88 107 LEU A O 1
ATOM 901 N N . LYS A 1 108 ? 6.859 0.794 -10.031 1 94.44 108 LYS A N 1
ATOM 902 C CA . LYS A 1 108 ? 5.469 0.674 -10.461 1 94.44 108 LYS A CA 1
ATOM 903 C C . LYS A 1 108 ? 4.875 -0.667 -10.039 1 94.44 108 LYS A C 1
ATOM 905 O O . LYS A 1 108 ? 3.824 -0.712 -9.398 1 94.44 108 LYS A O 1
ATOM 910 N N . ASN A 1 109 ? 5.586 -1.76 -10.344 1 94.75 109 ASN A N 1
ATOM 911 C CA . ASN A 1 109 ? 5.102 -3.088 -9.984 1 94.75 109 ASN A CA 1
ATOM 912 C C . ASN A 1 109 ? 5.023 -3.262 -8.469 1 94.75 109 ASN A C 1
ATOM 914 O O . ASN A 1 109 ? 4.102 -3.904 -7.957 1 94.75 109 ASN A O 1
ATOM 918 N N . THR A 1 110 ? 5.93 -2.662 -7.773 1 92.94 110 THR A N 1
ATOM 919 C CA . THR A 1 110 ? 6.004 -2.789 -6.32 1 92.94 110 THR A CA 1
ATOM 920 C C . THR A 1 110 ? 4.867 -2.02 -5.652 1 92.94 110 THR A C 1
ATOM 922 O O . THR A 1 110 ? 4.168 -2.557 -4.789 1 92.94 110 THR A O 1
ATOM 925 N N . PHE A 1 111 ? 4.617 -0.839 -6.094 1 91.06 111 PHE A N 1
ATOM 926 C CA . PHE A 1 111 ? 3.59 -0.006 -5.484 1 91.06 111 PHE A CA 1
ATOM 927 C C . PHE A 1 111 ? 2.199 -0.522 -5.832 1 91.06 111 PHE A C 1
ATOM 929 O O . PHE A 1 111 ? 1.3 -0.515 -4.988 1 91.06 111 PHE A O 1
ATOM 936 N N . LEU A 1 112 ? 2.033 -0.994 -7.062 1 92.38 112 LEU A N 1
ATOM 937 C CA . LEU A 1 112 ? 0.716 -1.442 -7.504 1 92.38 112 LEU A CA 1
ATOM 938 C C . LEU A 1 112 ? 0.339 -2.76 -6.836 1 92.38 112 LEU A C 1
ATOM 940 O O . LEU A 1 112 ? -0.841 -3.115 -6.773 1 92.38 112 LEU A O 1
ATOM 944 N N . ASN A 1 113 ? 1.366 -3.473 -6.375 1 91.06 113 ASN A N 1
ATOM 945 C CA . ASN A 1 113 ? 1.153 -4.754 -5.715 1 91.06 113 ASN A CA 1
ATOM 946 C C . ASN A 1 113 ? 1.698 -4.746 -4.289 1 91.06 113 ASN A C 1
ATOM 948 O O . ASN A 1 113 ? 2.33 -5.711 -3.855 1 91.06 113 ASN A O 1
ATOM 952 N N . MET A 1 114 ? 1.479 -3.609 -3.693 1 84.5 114 MET A N 1
ATOM 953 C CA . MET A 1 114 ? 2.037 -3.338 -2.373 1 84.5 114 MET A CA 1
ATOM 954 C C . MET A 1 114 ? 1.333 -4.168 -1.304 1 84.5 114 MET A C 1
ATOM 956 O O . MET A 1 114 ? 0.132 -4.008 -1.078 1 84.5 114 MET A O 1
ATOM 960 N N . THR A 1 115 ? 2.037 -5.141 -0.717 1 84.38 115 THR A N 1
ATOM 961 C CA . THR A 1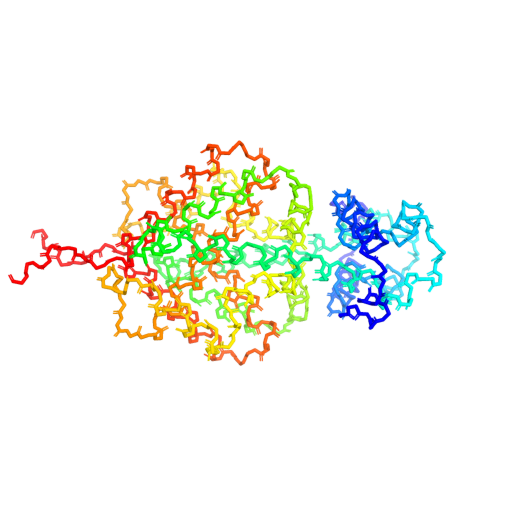 115 ? 1.584 -5.887 0.452 1 84.38 115 THR A CA 1
ATOM 962 C C . THR A 1 115 ? 2.094 -5.238 1.736 1 84.38 115 THR A C 1
ATOM 964 O O . THR A 1 115 ? 2.918 -4.324 1.691 1 84.38 115 THR A O 1
ATOM 967 N N . HIS A 1 116 ? 1.52 -5.648 2.826 1 84.81 116 HIS A N 1
ATOM 968 C CA . HIS A 1 116 ? 1.998 -5.137 4.105 1 84.81 116 HIS A CA 1
ATOM 969 C C . HIS A 1 116 ? 3.498 -5.355 4.262 1 84.81 116 HIS A C 1
ATOM 971 O O . HIS A 1 116 ? 4.207 -4.496 4.793 1 84.81 116 HIS A O 1
ATOM 977 N N . ARG A 1 117 ? 3.965 -6.449 3.783 1 83.31 117 ARG A N 1
ATOM 978 C CA . ARG A 1 117 ? 5.387 -6.758 3.887 1 83.31 117 ARG A CA 1
ATOM 979 C C . ARG A 1 117 ? 6.223 -5.785 3.062 1 83.31 117 ARG A C 1
ATOM 981 O O . ARG A 1 117 ? 7.258 -5.301 3.525 1 83.31 117 ARG A O 1
ATOM 988 N N . ILE A 1 118 ? 5.785 -5.484 1.887 1 85.69 118 ILE A N 1
ATOM 989 C CA . ILE A 1 118 ? 6.477 -4.539 1.017 1 85.69 118 ILE A CA 1
ATOM 990 C C . ILE A 1 118 ? 6.441 -3.145 1.637 1 85.69 118 ILE A C 1
ATOM 992 O O . ILE A 1 118 ? 7.473 -2.471 1.72 1 85.69 118 ILE A O 1
ATOM 996 N N . GLU A 1 119 ? 5.234 -2.77 2.078 1 81.25 119 GLU A N 1
ATOM 997 C CA . GLU A 1 119 ? 5.086 -1.461 2.709 1 81.25 119 GLU A CA 1
ATOM 998 C C . GLU A 1 119 ? 6.004 -1.325 3.922 1 81.25 119 GLU A C 1
ATOM 1000 O O . GLU A 1 119 ? 6.617 -0.277 4.129 1 81.25 119 GLU A O 1
ATOM 1005 N N . SER A 1 120 ? 6.066 -2.357 4.742 1 81.44 120 SER A N 1
ATOM 1006 C CA . SER A 1 120 ? 6.91 -2.354 5.934 1 81.44 120 SER A CA 1
ATOM 1007 C C . SER A 1 120 ? 8.383 -2.207 5.562 1 81.44 120 SER A C 1
ATOM 1009 O O . SER A 1 120 ? 9.141 -1.539 6.266 1 81.44 120 SER A O 1
ATOM 1011 N N . THR A 1 121 ? 8.703 -2.85 4.488 1 80.25 121 THR A N 1
ATOM 1012 C CA . THR A 1 121 ? 10.086 -2.738 4.023 1 80.25 121 THR A CA 1
ATOM 1013 C C . THR A 1 121 ? 10.391 -1.31 3.588 1 80.25 121 THR A C 1
ATOM 1015 O O . THR A 1 121 ? 11.438 -0.759 3.941 1 80.25 121 THR A O 1
ATOM 1018 N N . PHE A 1 122 ? 9.414 -0.744 2.939 1 74.94 122 PHE A N 1
ATOM 1019 C CA . PHE A 1 122 ? 9.586 0.636 2.5 1 74.94 122 PHE A CA 1
ATOM 1020 C C . PHE A 1 122 ? 9.625 1.583 3.693 1 74.94 122 PHE A C 1
ATOM 1022 O O . PHE A 1 122 ? 10.445 2.506 3.732 1 74.94 122 PHE A O 1
ATOM 1029 N N . SER A 1 123 ? 8.711 1.371 4.656 1 70.81 123 SER A N 1
ATOM 1030 C CA . SER A 1 123 ? 8.555 2.301 5.77 1 70.81 123 SER A CA 1
ATOM 1031 C C . SER A 1 123 ? 9.656 2.111 6.809 1 70.81 123 SER A C 1
ATOM 1033 O O . SER A 1 123 ? 9.961 3.029 7.574 1 70.81 123 SER A O 1
ATOM 1035 N N . ARG A 1 124 ? 10.078 0.861 6.938 1 63.47 124 ARG A N 1
ATOM 1036 C CA . ARG A 1 124 ? 11.141 0.592 7.898 1 63.47 124 ARG A CA 1
ATOM 1037 C C . ARG A 1 124 ? 12.32 1.537 7.691 1 63.47 124 ARG A C 1
ATOM 1039 O O . ARG A 1 124 ? 13.023 1.873 8.641 1 63.47 124 ARG A O 1
ATOM 1046 N N . SER A 1 125 ? 12.469 1.815 6.488 1 56.34 125 SER A N 1
ATOM 1047 C CA . SER A 1 125 ? 13.578 2.721 6.227 1 56.34 125 SER A CA 1
ATOM 1048 C C . SER A 1 125 ? 13.312 4.105 6.805 1 56.34 125 SER A C 1
ATOM 1050 O O . SER A 1 125 ? 14.25 4.863 7.078 1 56.34 125 SER A O 1
ATOM 1052 N N . PHE A 1 126 ? 12.094 4.375 6.863 1 54.59 126 PHE A N 1
ATOM 1053 C CA . PHE A 1 126 ? 11.711 5.676 7.398 1 54.59 126 PHE A CA 1
ATOM 1054 C C . PHE A 1 126 ? 11.195 5.547 8.828 1 54.59 126 PHE A C 1
ATOM 1056 O O . PHE A 1 126 ? 11.273 6.5 9.609 1 54.59 126 PHE A O 1
ATOM 1063 N N . SER A 1 127 ? 10.305 4.535 8.953 1 51.47 127 SER A N 1
ATOM 1064 C CA . SER A 1 127 ? 9.641 4.34 10.242 1 51.47 127 SER A CA 1
ATOM 1065 C C . SER A 1 127 ? 9.961 2.967 10.82 1 51.47 127 SER A C 1
ATOM 1067 O O . SER A 1 127 ? 9.953 1.966 10.102 1 51.47 127 SER A O 1
ATOM 1069 N N . SER A 1 128 ? 10.992 2.766 11.477 1 42.88 128 SER A N 1
ATOM 1070 C CA . SER A 1 128 ? 10.984 1.474 12.156 1 42.88 128 SER A CA 1
ATOM 1071 C C . SER A 1 128 ? 9.633 1.202 12.805 1 42.88 128 SER A C 1
ATOM 1073 O O . SER A 1 128 ? 9.031 2.104 13.391 1 42.88 128 SER A O 1
ATOM 1075 N N . ASN A 1 129 ? 8.781 0.407 12.305 1 48.12 129 ASN A N 1
ATOM 1076 C CA . ASN A 1 129 ? 7.508 0.088 12.945 1 48.12 129 ASN A CA 1
ATOM 1077 C C . ASN A 1 129 ? 7.496 0.512 14.414 1 48.12 129 ASN A C 1
ATOM 1079 O O . ASN A 1 129 ? 6.43 0.728 14.992 1 48.12 129 ASN A O 1
ATOM 1083 N N . GLU A 1 130 ? 8.68 0.229 15.188 1 49.84 130 GLU A N 1
ATOM 1084 C CA . GLU A 1 130 ? 8.789 0.499 16.625 1 49.84 130 GLU A CA 1
ATOM 1085 C C . GLU A 1 130 ? 9.523 1.814 16.875 1 49.84 130 GLU A C 1
ATOM 1087 O O . GLU A 1 130 ? 10.344 2.242 16.078 1 49.84 130 GLU A O 1
ATOM 1092 N N . ARG A 1 131 ? 8.859 2.781 17.656 1 55.41 131 ARG A N 1
ATOM 1093 C CA . ARG A 1 131 ? 9.562 3.867 18.328 1 55.41 131 ARG A CA 1
ATOM 1094 C C . ARG A 1 131 ? 11.031 3.512 18.547 1 55.41 131 ARG A C 1
ATOM 1096 O O . ARG A 1 131 ? 11.438 3.178 19.656 1 55.41 131 ARG A O 1
ATOM 1103 N N . ASN A 1 132 ? 11.547 3.062 17.344 1 59.59 132 ASN A N 1
ATOM 1104 C CA . ASN A 1 132 ? 12.898 2.562 17.578 1 59.59 132 ASN A CA 1
ATOM 1105 C C . ASN A 1 132 ? 13.945 3.646 17.359 1 59.59 132 ASN A C 1
ATOM 1107 O O . ASN A 1 132 ? 13.609 4.816 17.156 1 59.59 132 ASN A O 1
ATOM 1111 N N . GLU A 1 133 ? 15.07 3.225 17.594 1 61.5 133 GLU A N 1
ATOM 1112 C CA . GLU A 1 133 ? 16.281 4.047 17.562 1 61.5 133 GLU A CA 1
ATOM 1113 C C . GLU A 1 133 ? 16.359 4.836 16.25 1 61.5 133 GLU A C 1
ATOM 1115 O O . GLU A 1 133 ? 16.781 5.996 16.25 1 61.5 133 GLU A O 1
ATOM 1120 N N . ASN A 1 134 ? 15.719 4.363 15.227 1 67.5 134 ASN A N 1
ATOM 1121 C CA . ASN A 1 134 ? 15.82 5.027 13.93 1 67.5 134 ASN A CA 1
ATOM 1122 C C . ASN A 1 134 ? 14.859 6.215 13.836 1 67.5 134 ASN A C 1
ATOM 1124 O O . ASN A 1 134 ? 15.227 7.27 13.312 1 67.5 134 ASN A O 1
ATOM 1128 N N . PHE A 1 135 ? 13.711 6.023 14.43 1 69.06 135 PHE A N 1
ATOM 1129 C CA . PHE A 1 135 ? 12.773 7.137 14.43 1 69.06 135 PHE A CA 1
ATOM 1130 C C . PHE A 1 135 ? 13.312 8.305 15.25 1 69.06 135 PHE A C 1
ATOM 1132 O O . PHE A 1 135 ? 13.172 9.461 14.852 1 69.06 135 PHE A O 1
ATOM 1139 N N . GLU A 1 136 ? 13.93 7.957 16.297 1 72.25 136 GLU A N 1
ATOM 1140 C CA . GLU A 1 136 ? 14.469 9.008 17.156 1 72.25 136 GLU A CA 1
ATOM 1141 C C . GLU A 1 136 ? 15.547 9.805 16.438 1 72.25 136 GLU A C 1
ATOM 1143 O O . GLU A 1 136 ? 15.602 11.031 16.547 1 72.25 136 GLU A O 1
ATOM 1148 N N . LYS A 1 137 ? 16.359 9.031 15.75 1 73.94 137 LYS A N 1
ATOM 1149 C CA . LYS A 1 137 ? 17.406 9.695 15 1 73.94 137 LYS A CA 1
ATOM 1150 C C . LYS A 1 137 ? 16.828 10.57 13.891 1 73.94 137 LYS A C 1
ATOM 1152 O O . LYS A 1 137 ? 17.234 11.727 13.734 1 73.94 137 LYS A O 1
ATOM 1157 N N . PHE A 1 138 ? 15.875 10.094 13.273 1 75.38 138 PHE A N 1
ATOM 1158 C CA . PHE A 1 138 ? 15.242 10.82 12.172 1 75.38 138 PHE A CA 1
ATOM 1159 C C . PHE A 1 138 ? 14.477 12.031 12.695 1 75.38 138 PHE A C 1
ATOM 1161 O O . PHE A 1 138 ? 14.539 13.109 12.109 1 75.38 138 PHE A O 1
ATOM 1168 N N . SER A 1 139 ? 13.812 11.812 13.789 1 79.06 139 SER A N 1
ATOM 1169 C CA . SER A 1 139 ? 12.969 12.867 14.344 1 79.06 139 SER A CA 1
ATOM 1170 C C . SER A 1 139 ? 13.805 14.055 14.805 1 79.06 139 SER A C 1
ATOM 1172 O O . SER A 1 139 ? 13.305 15.18 14.875 1 79.06 139 SER A O 1
ATOM 1174 N N . SER A 1 140 ? 15.07 13.773 15.102 1 80.75 140 SER A N 1
ATOM 1175 C CA . SER A 1 140 ? 15.938 14.836 15.594 1 80.75 140 SER A CA 1
ATOM 1176 C C . SER A 1 140 ? 16.266 15.836 14.484 1 80.75 140 SER A C 1
ATOM 1178 O O . SER A 1 140 ? 16.656 16.969 14.758 1 80.75 140 SER A O 1
ATOM 1180 N N . PHE A 1 141 ? 16.062 15.445 13.273 1 82.5 141 PHE A N 1
ATOM 1181 C CA . PHE A 1 141 ? 16.375 16.297 12.141 1 82.5 141 PHE A CA 1
ATOM 1182 C C . PHE A 1 141 ? 15.18 17.141 11.75 1 82.5 141 PHE A C 1
ATOM 1184 O O . PHE A 1 141 ? 15.297 18.078 10.945 1 82.5 141 PHE A O 1
ATOM 1191 N N . ILE A 1 142 ? 14.109 16.906 12.32 1 86.19 142 ILE A N 1
ATOM 1192 C CA . ILE A 1 142 ? 12.875 17.578 11.945 1 86.19 142 ILE A CA 1
ATOM 1193 C C . ILE A 1 142 ? 12.719 18.859 12.758 1 86.19 142 ILE A C 1
ATOM 1195 O O . ILE A 1 142 ? 12.977 18.875 13.969 1 86.19 142 ILE A O 1
ATOM 1199 N N . ASP A 1 143 ? 12.359 19.953 12.117 1 85.38 143 ASP A N 1
ATOM 1200 C CA . ASP A 1 143 ? 11.984 21.188 12.82 1 85.38 143 ASP A CA 1
ATOM 1201 C C . ASP A 1 143 ? 10.594 21.062 13.438 1 85.38 143 ASP A C 1
ATOM 1203 O O . ASP A 1 143 ? 9.586 21.281 12.766 1 85.38 143 ASP A O 1
ATOM 1207 N N . LYS A 1 144 ? 10.586 20.812 14.664 1 81.94 144 LYS A N 1
ATOM 1208 C CA . LYS A 1 144 ? 9.336 20.531 15.367 1 81.94 144 LYS A CA 1
ATOM 1209 C C . LYS A 1 144 ? 8.594 21.828 15.695 1 81.94 144 LYS A C 1
ATOM 1211 O O . LYS A 1 144 ? 7.41 21.812 16.031 1 81.94 144 LYS A O 1
ATOM 1216 N N . ASN A 1 145 ? 9.234 22.906 15.484 1 78.88 145 ASN A N 1
ATOM 1217 C CA . ASN A 1 145 ? 8.648 24.188 15.867 1 78.88 145 ASN A CA 1
ATOM 1218 C C . ASN A 1 145 ? 7.535 24.609 14.914 1 78.88 145 ASN A C 1
ATOM 1220 O O . ASN A 1 145 ? 6.672 25.406 15.273 1 78.88 145 ASN A O 1
ATOM 1224 N N . VAL A 1 146 ? 7.535 24.062 13.797 1 75.44 146 VAL A N 1
ATOM 1225 C CA . VAL A 1 146 ? 6.551 24.453 12.797 1 75.44 146 VAL A CA 1
ATOM 1226 C C . VAL A 1 146 ? 5.328 23.547 12.891 1 75.44 146 VAL A C 1
ATOM 1228 O O . VAL A 1 146 ? 4.305 23.797 12.25 1 75.44 146 VAL A O 1
ATOM 1231 N N . LEU A 1 147 ? 5.469 22.5 13.664 1 78.31 147 LEU A N 1
ATOM 1232 C CA . LEU A 1 147 ? 4.402 21.5 13.727 1 78.31 147 LEU A CA 1
ATOM 1233 C C . LEU A 1 147 ? 3.5 21.766 14.93 1 78.31 147 LEU A C 1
ATOM 1235 O O . LEU A 1 147 ? 3.98 22.125 16 1 78.31 147 LEU A O 1
ATOM 1239 N N . ASN A 1 148 ? 2.24 21.688 14.719 1 75.75 148 ASN A N 1
ATOM 1240 C CA . ASN A 1 148 ? 1.263 21.797 15.797 1 75.75 148 ASN A CA 1
ATOM 1241 C C . ASN A 1 148 ? 1.114 20.484 16.562 1 75.75 148 ASN A C 1
ATOM 1243 O O . ASN A 1 148 ? 0.058 19.859 16.516 1 75.75 148 ASN A O 1
ATOM 1247 N N . ILE A 1 149 ? 2.217 20.125 17.25 1 75.31 149 ILE A N 1
ATOM 1248 C CA . ILE A 1 149 ? 2.229 18.875 18.016 1 75.31 149 ILE A CA 1
ATOM 1249 C C . ILE A 1 149 ? 2.48 19.172 19.484 1 75.31 149 ILE A C 1
ATOM 1251 O O . ILE A 1 149 ? 3.168 20.141 19.828 1 75.31 149 ILE A O 1
ATOM 1255 N N . SER A 1 150 ? 1.849 18.359 20.344 1 74.62 150 SER A N 1
ATOM 1256 C CA . SER A 1 150 ? 1.962 18.562 21.781 1 74.62 150 SER A CA 1
ATOM 1257 C C . SER A 1 150 ? 3.201 17.875 22.344 1 74.62 150 SER A C 1
ATOM 1259 O O . SER A 1 150 ? 3.734 18.281 23.375 1 74.62 150 SER A O 1
ATOM 1261 N N . ASP A 1 151 ? 3.607 16.766 21.734 1 79.19 151 ASP A N 1
ATOM 1262 C CA . ASP A 1 151 ? 4.75 16 22.234 1 79.19 151 ASP A CA 1
ATOM 1263 C C . ASP A 1 151 ? 5.328 15.117 21.125 1 79.19 151 ASP A C 1
ATOM 1265 O O . ASP A 1 151 ? 4.871 15.164 19.984 1 79.19 151 ASP A O 1
ATOM 1269 N N . GLU A 1 152 ? 6.375 14.438 21.453 1 78.5 152 GLU A N 1
ATOM 1270 C CA . GLU A 1 152 ? 7.086 13.594 20.484 1 78.5 152 GLU A CA 1
ATOM 1271 C C . GLU A 1 152 ? 6.211 12.438 20.016 1 78.5 152 GLU A C 1
ATOM 1273 O O . GLU A 1 152 ? 6.344 11.969 18.891 1 78.5 152 GLU A O 1
ATOM 1278 N N . ASN A 1 153 ? 5.332 12.062 20.812 1 81.56 153 ASN A N 1
ATOM 1279 C CA . ASN A 1 153 ? 4.434 10.984 20.438 1 81.56 153 ASN A CA 1
ATOM 1280 C C . ASN A 1 153 ? 3.504 11.406 19.297 1 81.56 153 ASN A C 1
ATOM 1282 O O . ASN A 1 153 ? 3.23 10.625 18.391 1 81.56 153 ASN A O 1
ATOM 1286 N N . GLU A 1 154 ? 3.082 12.594 19.328 1 83.88 154 GLU A N 1
ATOM 1287 C CA . GLU A 1 154 ? 2.201 13.086 18.266 1 83.88 154 GLU A CA 1
ATOM 1288 C C . GLU A 1 154 ? 2.953 13.242 16.953 1 83.88 154 GLU A C 1
ATOM 1290 O O . GLU A 1 154 ? 2.367 13.102 15.875 1 83.88 154 GLU A O 1
ATOM 1295 N N . LEU A 1 155 ? 4.246 13.523 17.156 1 85.06 155 LEU A N 1
ATOM 1296 C CA . LEU A 1 155 ? 5.062 13.625 15.953 1 85.06 155 LEU A CA 1
ATOM 1297 C C . LEU A 1 155 ? 5.059 12.32 15.172 1 85.06 155 LEU A C 1
ATOM 1299 O O . LEU A 1 155 ? 5.004 12.32 13.938 1 85.06 155 LEU A O 1
ATOM 1303 N N . PHE A 1 156 ? 5.129 11.281 15.891 1 84.38 156 PHE A N 1
ATOM 1304 C CA . PHE A 1 156 ? 5.102 9.953 15.297 1 84.38 156 PHE A CA 1
ATOM 1305 C C . PHE A 1 156 ? 3.834 9.758 14.469 1 84.38 156 PHE A C 1
ATOM 1307 O O . PHE A 1 156 ? 3.893 9.289 13.336 1 84.38 156 PHE A O 1
ATOM 1314 N N . TYR A 1 157 ? 2.725 10.133 14.984 1 87.19 157 TYR A N 1
ATOM 1315 C CA . TYR A 1 157 ? 1.451 9.938 14.305 1 87.19 157 TYR A CA 1
ATOM 1316 C C . TYR A 1 157 ? 1.329 10.875 13.109 1 87.19 157 TYR A C 1
ATOM 1318 O O . TYR A 1 157 ? 0.721 10.523 12.094 1 87.19 157 TYR A O 1
ATOM 1326 N N . VAL A 1 158 ? 1.921 12.047 13.234 1 87.69 158 VAL A N 1
ATOM 1327 C CA . VAL A 1 158 ? 1.953 12.977 12.109 1 87.69 158 VAL A CA 1
ATOM 1328 C C . VAL A 1 158 ? 2.703 12.344 10.945 1 87.69 158 VAL A C 1
ATOM 1330 O O . VAL A 1 158 ? 2.238 12.391 9.797 1 87.69 158 VAL A O 1
ATOM 1333 N N . PHE A 1 159 ? 3.738 11.758 11.312 1 86.38 159 PHE A N 1
ATOM 1334 C CA . PHE A 1 159 ? 4.527 11.102 10.281 1 86.38 159 PHE A CA 1
ATOM 1335 C C . PHE A 1 159 ? 3.75 9.953 9.648 1 86.38 159 PHE A C 1
ATOM 1337 O O . PHE A 1 159 ? 3.816 9.742 8.438 1 86.38 159 PHE A O 1
ATOM 1344 N N . GLN A 1 160 ? 3.104 9.211 10.438 1 87.88 160 GLN A N 1
ATOM 1345 C CA . GLN A 1 160 ? 2.311 8.094 9.93 1 87.88 160 GLN A CA 1
ATOM 1346 C C . GLN A 1 160 ? 1.235 8.57 8.961 1 87.88 160 GLN A C 1
ATOM 1348 O O . GLN A 1 160 ? 0.983 7.934 7.938 1 87.88 160 GLN A O 1
ATOM 1353 N N . ILE A 1 161 ? 0.624 9.664 9.289 1 91.19 161 ILE A N 1
ATOM 1354 C CA . ILE A 1 161 ? -0.413 10.242 8.445 1 91.19 161 ILE A CA 1
ATOM 1355 C C . ILE A 1 161 ? 0.193 10.672 7.105 1 91.19 161 ILE A C 1
ATOM 1357 O O . ILE A 1 161 ? -0.313 10.305 6.043 1 91.19 161 ILE A O 1
ATOM 1361 N N . ILE A 1 162 ? 1.285 11.383 7.23 1 91.5 162 ILE A N 1
ATOM 1362 C CA . ILE A 1 162 ? 1.952 11.875 6.027 1 91.5 162 ILE A CA 1
ATOM 1363 C C . ILE A 1 162 ? 2.379 10.695 5.156 1 91.5 162 ILE A C 1
ATOM 1365 O O . ILE A 1 162 ? 2.178 10.703 3.941 1 91.5 162 ILE A O 1
ATOM 1369 N N . ALA A 1 163 ? 2.922 9.711 5.805 1 89.44 163 ALA A N 1
ATOM 1370 C CA . ALA A 1 163 ? 3.377 8.523 5.082 1 89.44 163 ALA A CA 1
ATOM 1371 C C . ALA A 1 163 ? 2.211 7.832 4.383 1 89.44 163 ALA A C 1
ATOM 1373 O O . ALA A 1 163 ? 2.334 7.414 3.227 1 89.44 163 ALA A O 1
ATOM 1374 N N . ALA A 1 164 ? 1.115 7.688 5.066 1 90.38 164 ALA A N 1
ATOM 1375 C CA . ALA A 1 164 ? -0.061 7.031 4.5 1 90.38 164 ALA A CA 1
ATOM 1376 C C . ALA A 1 164 ? -0.547 7.766 3.252 1 90.38 164 ALA A C 1
ATOM 1378 O O . ALA A 1 164 ? -0.845 7.141 2.232 1 90.38 164 ALA A O 1
ATOM 1379 N N . VAL A 1 165 ? -0.619 9.023 3.314 1 92.69 165 VAL A N 1
ATOM 1380 C CA . VAL A 1 165 ? -1.085 9.852 2.205 1 92.69 165 VAL A CA 1
ATOM 1381 C C . VAL A 1 165 ? -0.091 9.773 1.05 1 92.69 165 VAL A C 1
ATOM 1383 O O . VAL A 1 165 ? -0.488 9.68 -0.114 1 92.69 165 VAL A O 1
ATOM 1386 N N . THR A 1 166 ? 1.166 9.82 1.401 1 92.81 166 THR A N 1
ATOM 1387 C CA . THR A 1 166 ? 2.207 9.742 0.382 1 92.81 166 THR A CA 1
ATOM 1388 C C . THR A 1 166 ? 2.158 8.406 -0.348 1 92.81 166 THR A C 1
ATOM 1390 O O . THR A 1 166 ? 2.223 8.359 -1.578 1 92.81 166 THR A O 1
ATOM 1393 N N . PHE A 1 167 ? 2.059 7.371 0.377 1 89.69 167 PHE A N 1
ATOM 1394 C CA . PHE A 1 167 ? 1.984 6.047 -0.224 1 89.69 167 PHE A CA 1
ATOM 1395 C C . PHE A 1 167 ? 0.787 5.945 -1.161 1 89.69 167 PHE A C 1
ATOM 1397 O O . PHE A 1 167 ? 0.9 5.406 -2.264 1 89.69 167 PHE A O 1
ATOM 1404 N N . ARG A 1 168 ? -0.289 6.406 -0.64 1 89.38 168 ARG A N 1
ATOM 1405 C CA . ARG A 1 168 ? -1.477 6.402 -1.486 1 89.38 168 ARG A CA 1
ATOM 1406 C C . ARG A 1 168 ? -1.24 7.199 -2.766 1 89.38 168 ARG A C 1
ATOM 1408 O O . ARG A 1 168 ? -1.706 6.809 -3.84 1 89.38 168 ARG A O 1
ATOM 1415 N N . SER A 1 169 ? -0.573 8.312 -2.672 1 92.56 169 SER A N 1
ATOM 1416 C CA . SER A 1 169 ? -0.29 9.156 -3.828 1 92.56 169 SER A CA 1
ATOM 1417 C C . SER A 1 169 ? 0.616 8.438 -4.824 1 92.56 169 SER A C 1
ATOM 1419 O O . SER A 1 169 ? 0.446 8.586 -6.039 1 92.56 169 SER A O 1
ATOM 1421 N N . PHE A 1 170 ? 1.581 7.688 -4.328 1 92.31 170 PHE A N 1
ATOM 1422 C CA . PHE A 1 170 ? 2.418 6.883 -5.211 1 92.31 170 PHE A CA 1
ATOM 1423 C C . PHE A 1 170 ? 1.572 5.891 -6 1 92.31 170 PHE A C 1
ATOM 1425 O O . PHE A 1 170 ? 1.706 5.785 -7.223 1 92.31 170 PHE A O 1
ATOM 1432 N N . VAL A 1 171 ? 0.761 5.207 -5.301 1 90.44 171 VAL A N 1
ATOM 1433 C CA . VAL A 1 171 ? -0.089 4.195 -5.922 1 90.44 171 VAL A CA 1
ATOM 1434 C C . VAL A 1 171 ? -0.963 4.844 -6.992 1 90.44 171 VAL A C 1
ATOM 1436 O O . VAL A 1 171 ? -1.08 4.324 -8.102 1 90.44 171 VAL A O 1
ATOM 1439 N N . ASP A 1 172 ? -1.562 5.953 -6.645 1 90.06 172 ASP A N 1
ATOM 1440 C CA . ASP A 1 172 ? -2.42 6.66 -7.59 1 90.06 172 ASP A CA 1
ATOM 1441 C C . ASP A 1 172 ? -1.645 7.066 -8.844 1 90.06 172 ASP A C 1
ATOM 1443 O O . ASP A 1 172 ? -2.129 6.887 -9.961 1 90.06 172 ASP A O 1
ATOM 1447 N N . LYS A 1 173 ? -0.513 7.605 -8.641 1 93.56 173 LYS A N 1
ATOM 1448 C CA . LYS A 1 173 ? 0.34 8.016 -9.75 1 93.56 173 LYS A CA 1
ATOM 1449 C C . LYS A 1 173 ? 0.611 6.844 -10.695 1 93.56 173 LYS A C 1
ATOM 1451 O O . LYS A 1 173 ? 0.451 6.969 -11.906 1 93.56 173 LYS A O 1
ATOM 1456 N N . PHE A 1 174 ? 0.971 5.715 -10.227 1 92.19 174 PHE A N 1
ATOM 1457 C CA . PHE A 1 174 ? 1.374 4.566 -11.039 1 92.19 174 PHE A CA 1
ATOM 1458 C C . PHE A 1 174 ? 0.157 3.869 -11.633 1 92.19 174 PHE A C 1
ATOM 1460 O O . PHE A 1 174 ? 0.188 3.426 -12.781 1 92.19 174 PHE A O 1
ATOM 1467 N N . ALA A 1 175 ? -0.909 3.783 -10.828 1 89.31 175 ALA A N 1
ATOM 1468 C CA . ALA A 1 175 ? -2.113 3.09 -11.273 1 89.31 175 ALA A CA 1
ATOM 1469 C C . ALA A 1 175 ? -2.76 3.814 -12.453 1 89.31 175 ALA A C 1
ATOM 1471 O O . ALA A 1 175 ? -3.256 3.178 -13.383 1 89.31 175 ALA A O 1
ATOM 1472 N N . ARG A 1 176 ? -2.764 5.145 -12.398 1 89.56 176 ARG A N 1
ATOM 1473 C CA . ARG A 1 176 ? -3.438 5.941 -13.414 1 89.56 176 ARG A CA 1
ATOM 1474 C C . ARG A 1 176 ? -2.439 6.492 -14.43 1 89.56 176 ARG A C 1
ATOM 1476 O O . ARG A 1 176 ? -2.812 7.254 -15.32 1 89.56 176 ARG A O 1
ATOM 1483 N N . ASP A 1 177 ? -1.232 6.102 -14.234 1 91.19 177 ASP A N 1
ATOM 1484 C CA . ASP A 1 177 ? -0.158 6.574 -15.102 1 91.19 177 ASP A CA 1
ATOM 1485 C C . ASP A 1 177 ? -0.215 8.094 -15.266 1 91.19 177 ASP A C 1
ATOM 1487 O O . ASP A 1 177 ? -0.224 8.594 -16.391 1 91.19 177 ASP A O 1
ATOM 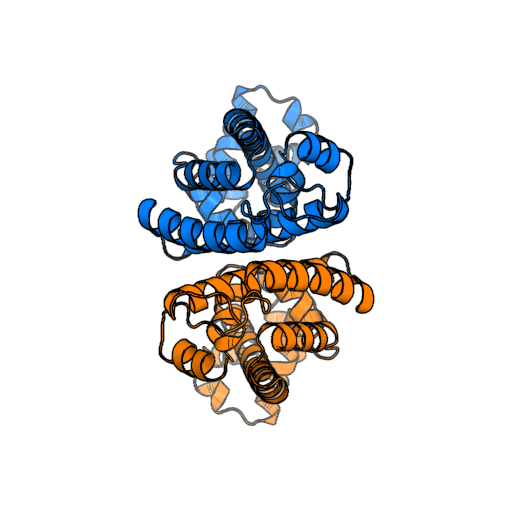1491 N N . LEU A 1 178 ? -0.35 8.781 -14.188 1 93.44 178 LEU A N 1
ATOM 1492 C CA . LEU A 1 178 ? -0.49 10.234 -14.211 1 93.44 178 LEU A CA 1
ATOM 1493 C C . LEU A 1 178 ? 0.81 10.898 -14.656 1 93.44 178 LEU A C 1
ATOM 1495 O O . LEU A 1 178 ? 1.896 10.469 -14.258 1 93.44 178 LEU A O 1
ATOM 1499 N N . PRO A 1 179 ? 0.653 11.953 -15.5 1 95.88 179 PRO A N 1
ATOM 1500 C CA . PRO A 1 179 ? 1.838 12.797 -15.688 1 95.88 179 PRO A CA 1
ATOM 1501 C C . PRO A 1 179 ? 2.393 13.336 -14.375 1 95.88 179 PRO A C 1
ATOM 1503 O O . PRO A 1 179 ? 1.64 13.547 -13.422 1 95.88 179 PRO A O 1
ATOM 1506 N N . ILE A 1 180 ? 3.699 13.555 -14.398 1 95.88 180 ILE A N 1
ATOM 1507 C CA . ILE A 1 180 ? 4.395 13.984 -13.188 1 95.88 180 ILE A CA 1
ATOM 1508 C C . ILE A 1 180 ? 3.717 15.234 -12.617 1 95.88 180 ILE A C 1
ATOM 1510 O O . ILE A 1 180 ? 3.434 15.297 -11.414 1 95.88 180 ILE A O 1
ATOM 1514 N N . GLU A 1 181 ? 3.406 16.188 -13.398 1 96.75 181 GLU A N 1
ATOM 1515 C CA . GLU A 1 181 ? 2.846 17.453 -12.945 1 96.75 181 GLU A CA 1
ATOM 1516 C C . GLU A 1 181 ? 1.473 17.25 -12.305 1 96.75 181 GLU A C 1
ATOM 1518 O O . GLU A 1 181 ? 1.136 17.906 -11.32 1 96.75 181 GLU A O 1
ATOM 1523 N N . GLU A 1 182 ? 0.669 16.391 -12.852 1 96.06 182 GLU A N 1
ATOM 1524 C CA . GLU A 1 182 ? -0.65 16.109 -12.289 1 96.06 182 GLU A CA 1
ATOM 1525 C C . GLU A 1 182 ? -0.542 15.43 -10.93 1 96.06 182 GLU A C 1
ATOM 1527 O O . GLU A 1 182 ? -1.273 15.766 -10 1 96.06 182 GLU A O 1
ATOM 1532 N N . ALA A 1 183 ? 0.38 14.445 -10.867 1 96.12 183 ALA A N 1
ATOM 1533 C CA . ALA A 1 183 ? 0.612 13.766 -9.594 1 96.12 183 ALA A CA 1
ATOM 1534 C C . ALA A 1 183 ? 1.103 14.742 -8.531 1 96.12 183 ALA A C 1
ATOM 1536 O O . ALA A 1 183 ? 0.646 14.695 -7.383 1 96.12 183 ALA A O 1
ATOM 1537 N N . MET A 1 184 ? 1.969 15.633 -8.914 1 97.31 184 MET A N 1
ATOM 1538 C CA . MET A 1 184 ? 2.51 16.625 -7.988 1 97.31 184 MET A CA 1
ATOM 1539 C C . MET A 1 184 ? 1.415 17.562 -7.504 1 97.31 184 MET A C 1
ATOM 1541 O O . MET A 1 184 ? 1.367 17.922 -6.32 1 97.31 184 MET A O 1
ATOM 1545 N N . ASN A 1 185 ? 0.595 17.984 -8.406 1 96.19 185 ASN A N 1
ATOM 1546 C CA . ASN A 1 185 ? -0.473 18.922 -8.047 1 96.19 185 ASN A CA 1
ATOM 1547 C C . ASN A 1 185 ? -1.411 18.312 -7.004 1 96.19 185 ASN A C 1
ATOM 1549 O O . ASN A 1 185 ? -1.762 18.969 -6.023 1 96.19 185 ASN A O 1
ATOM 1553 N N . THR A 1 186 ? -1.808 17.109 -7.258 1 93.38 186 THR A N 1
ATOM 1554 C CA . THR A 1 186 ? -2.686 16.406 -6.32 1 93.38 186 THR A CA 1
ATOM 1555 C C . THR A 1 186 ? -2.016 16.266 -4.957 1 93.38 186 THR A C 1
ATOM 1557 O O . THR A 1 186 ? -2.629 16.547 -3.926 1 93.38 186 THR A O 1
ATOM 1560 N N . TYR A 1 187 ? -0.809 15.844 -5 1 96.12 187 TYR A N 1
ATOM 1561 C CA . TYR A 1 187 ? -0.063 15.633 -3.764 1 96.12 187 TYR A CA 1
ATOM 1562 C C . TYR A 1 187 ? 0.114 16.938 -3.004 1 96.12 187 TYR A C 1
ATOM 1564 O O . TYR A 1 187 ? 0 16.969 -1.776 1 96.12 187 TYR A O 1
ATOM 1572 N N . LEU A 1 188 ? 0.385 18 -3.711 1 95.56 188 LEU A N 1
ATOM 1573 C CA . LEU A 1 188 ? 0.568 19.312 -3.105 1 95.56 188 LEU A CA 1
ATOM 1574 C C . LEU A 1 188 ? -0.705 19.766 -2.402 1 95.56 188 LEU A C 1
ATOM 1576 O O . LEU A 1 188 ? -0.646 20.344 -1.31 1 95.56 188 LEU A O 1
ATOM 1580 N N . ILE A 1 189 ? -1.793 19.562 -3.006 1 92 189 ILE A N 1
ATOM 1581 C CA . ILE A 1 189 ? -3.07 19.922 -2.402 1 92 189 ILE A CA 1
ATOM 1582 C C . ILE A 1 189 ? -3.25 19.172 -1.084 1 92 189 ILE A C 1
ATOM 1584 O O . ILE A 1 189 ? -3.598 19.766 -0.064 1 92 189 ILE A O 1
ATOM 1588 N N . GLU A 1 190 ? -2.961 17.875 -1.113 1 92.12 190 GLU A N 1
ATOM 1589 C CA . GLU A 1 190 ? -3.115 17.047 0.082 1 92.12 190 GLU A CA 1
ATOM 1590 C C . GLU A 1 190 ? -2.146 17.484 1.179 1 92.12 190 GLU A C 1
ATOM 1592 O O . GLU A 1 190 ? -2.527 17.578 2.348 1 92.12 190 GLU A O 1
ATOM 1597 N N . MET A 1 191 ? -0.919 17.766 0.773 1 91.88 191 MET A N 1
ATOM 1598 C CA . MET A 1 191 ? 0.082 18.203 1.746 1 91.88 191 MET A CA 1
ATOM 1599 C C . MET A 1 191 ? -0.285 19.547 2.348 1 91.88 191 MET A C 1
ATOM 1601 O O . MET A 1 191 ? -0.092 19.781 3.543 1 91.88 191 MET A O 1
ATOM 1605 N N . ASN A 1 192 ? -0.776 20.406 1.567 1 88.75 192 ASN A N 1
ATOM 1606 C CA . ASN A 1 192 ? -1.18 21.719 2.059 1 88.75 192 ASN A CA 1
ATOM 1607 C C . ASN A 1 192 ? -2.357 21.625 3.025 1 88.75 192 ASN A C 1
ATOM 1609 O O . ASN A 1 192 ? -2.436 22.375 3.996 1 88.75 192 ASN A O 1
ATOM 1613 N N . LEU A 1 193 ? -3.264 20.719 2.695 1 87 193 LEU A N 1
ATOM 1614 C CA . LEU A 1 193 ? -4.379 20.469 3.604 1 87 193 LEU A CA 1
ATOM 1615 C C . LEU A 1 193 ? -3.877 19.953 4.949 1 87 193 LEU A C 1
ATOM 1617 O O . LEU A 1 193 ? -4.348 20.375 6 1 87 193 LEU A O 1
ATOM 1621 N N . LEU A 1 194 ? -2.879 19.078 4.891 1 88.19 194 LEU A N 1
ATOM 1622 C CA . LEU A 1 194 ? -2.307 18.531 6.117 1 88.19 194 LEU A CA 1
ATOM 1623 C C . LEU A 1 194 ? -1.552 19.609 6.891 1 88.19 194 LEU A C 1
ATOM 1625 O O . LEU A 1 194 ? -1.657 19.688 8.117 1 88.19 194 LEU A O 1
ATOM 1629 N N . LYS A 1 195 ? -0.874 20.359 6.113 1 83.62 195 LYS A N 1
ATOM 1630 C CA . LYS A 1 195 ? -0.085 21.422 6.715 1 83.62 195 LYS A CA 1
ATOM 1631 C C . LYS A 1 195 ? -0.978 22.406 7.457 1 83.62 195 LYS A C 1
ATOM 1633 O O . LYS A 1 195 ? -0.63 22.875 8.547 1 83.62 195 LYS A O 1
ATOM 1638 N N . LYS A 1 196 ? -2.027 22.734 6.918 1 76.69 196 LYS A N 1
ATOM 1639 C CA . LYS A 1 196 ? -2.971 23.672 7.527 1 76.69 196 LYS A CA 1
ATOM 1640 C C . LYS A 1 196 ? -3.479 23.156 8.867 1 76.69 196 LYS A C 1
ATOM 1642 O O . LYS A 1 196 ? -3.699 23.922 9.797 1 76.69 196 LYS A O 1
ATOM 1647 N N . GLY A 1 197 ? -3.619 21.891 8.977 1 69.88 197 GLY A N 1
ATOM 1648 C CA . GLY A 1 197 ? -4.168 21.297 10.188 1 69.88 197 GLY A CA 1
ATOM 1649 C C . GLY A 1 197 ? -3.105 20.938 11.211 1 69.88 197 GLY A C 1
ATOM 1650 O O . GLY A 1 197 ? -3.379 20.891 12.414 1 69.88 197 GLY A O 1
ATOM 1651 N N . LEU A 1 198 ? -1.932 20.719 10.656 1 67.62 198 LEU A N 1
ATOM 1652 C CA . LEU A 1 198 ? -0.901 20.172 11.531 1 67.62 198 LEU A CA 1
ATOM 1653 C C . LEU A 1 198 ? 0.186 21.203 11.812 1 67.62 198 LEU A C 1
ATOM 1655 O O . LEU A 1 198 ? 1.024 21 12.695 1 67.62 198 LEU A O 1
ATOM 1659 N N . TYR A 1 199 ? 0.101 22.312 11.102 1 60.12 199 TYR A N 1
ATOM 1660 C CA . TYR A 1 199 ? 1.071 23.391 11.305 1 60.12 199 TYR A CA 1
ATOM 1661 C C . TYR A 1 199 ? 0.604 24.359 12.383 1 60.12 199 TYR A C 1
ATOM 1663 O O . TYR A 1 199 ? -0.598 24.578 12.555 1 60.12 199 TYR A O 1
ATOM 1671 N N . ARG A 1 200 ? 1.484 24.844 13.289 1 56.88 200 ARG A N 1
ATOM 1672 C CA . ARG A 1 200 ? 1.192 25.844 14.32 1 56.88 200 ARG A CA 1
ATOM 1673 C C . ARG A 1 200 ? 0.722 27.156 13.711 1 56.88 200 ARG A C 1
ATOM 1675 O O . ARG A 1 200 ? 1.205 27.547 12.648 1 56.88 200 ARG A O 1
ATOM 1682 N N . ASP A 1 201 ? -0.57 27.672 14.031 1 51.28 201 ASP A N 1
ATOM 1683 C CA . ASP A 1 201 ? -1.053 28.984 13.609 1 51.28 201 ASP A CA 1
ATOM 1684 C C . ASP A 1 201 ? 0.018 30.047 13.812 1 51.28 201 ASP A C 1
ATOM 1686 O O . ASP A 1 201 ? 0.67 30.094 14.852 1 51.28 201 ASP A O 1
ATOM 1690 N N . SER A 1 202 ? 0.708 30.484 12.883 1 41.69 202 SER A N 1
ATOM 1691 C CA . SER A 1 202 ? 1.587 31.641 13.047 1 41.69 202 SER A CA 1
ATOM 1692 C C . SER A 1 202 ? 0.912 32.75 13.859 1 41.69 202 SER A C 1
ATOM 1694 O O . SER A 1 202 ? 1.544 33.75 14.211 1 41.69 202 SER A O 1
ATOM 1696 N N . LEU A 1 203 ? -0.453 33.031 13.828 1 39.53 203 LEU A N 1
ATOM 1697 C CA . LEU A 1 203 ? -0.958 34.312 14.32 1 39.53 203 LEU A CA 1
ATOM 1698 C C . LEU A 1 203 ? -0.888 34.375 15.844 1 39.53 203 LEU A C 1
ATOM 1700 O O . LEU A 1 203 ? -1.429 35.312 16.453 1 39.53 203 LEU A O 1
ATOM 1704 N N . GLU A 1 204 ? -0.795 33.469 16.672 1 35.53 204 GLU A N 1
ATOM 1705 C CA . GLU A 1 204 ? -0.739 34.062 18.016 1 35.53 204 GLU A CA 1
ATOM 1706 C C . GLU A 1 204 ? 0.587 34.781 18.25 1 35.53 204 GLU A C 1
ATOM 1708 O O . GLU A 1 204 ? 1.654 34.188 18.156 1 35.53 204 GLU A O 1
ATOM 1713 N N . PRO A 1 205 ? 0.661 36.031 17.969 1 34.47 205 PRO A N 1
ATOM 1714 C CA . PRO A 1 205 ? 1.743 36.875 18.484 1 34.47 205 PRO A CA 1
ATOM 1715 C C . PRO A 1 205 ? 2.16 36.5 19.906 1 34.47 205 PRO A C 1
ATOM 1717 O O . PRO A 1 205 ? 1.312 36.125 20.719 1 34.47 205 PRO A O 1
ATOM 1720 N N . LYS A 1 206 ? 3.516 36.125 20.141 1 34.12 206 LYS A N 1
ATOM 1721 C CA . LYS A 1 206 ? 3.871 36.438 21.531 1 34.12 206 LYS A CA 1
ATOM 1722 C C . LYS A 1 206 ? 3.479 37.875 21.906 1 34.12 206 LYS A C 1
ATOM 1724 O O . LYS A 1 206 ? 3.705 38.812 21.141 1 34.12 206 LYS A O 1
ATOM 1729 N N . MET B 1 1 ? -16.234 -10.531 -13.219 1 81.19 1 MET B N 1
ATOM 1730 C CA . MET B 1 1 ? -17.641 -10.734 -12.883 1 81.19 1 MET B CA 1
ATOM 1731 C C . MET B 1 1 ? -18.078 -12.148 -13.227 1 81.19 1 MET B C 1
ATOM 1733 O O . MET B 1 1 ? -17.797 -12.648 -14.312 1 81.19 1 MET B O 1
ATOM 1737 N N . PRO B 1 2 ? -18.75 -12.602 -12.148 1 89.12 2 PRO B N 1
ATOM 1738 C CA . PRO B 1 2 ? -19.203 -13.969 -12.414 1 89.12 2 PRO B CA 1
ATOM 1739 C C . PRO B 1 2 ? -20.062 -14.078 -13.672 1 89.12 2 PRO B C 1
ATOM 1741 O O . PRO B 1 2 ? -20.625 -13.078 -14.117 1 89.12 2 PRO B O 1
ATOM 1744 N N . LYS B 1 3 ? -20.156 -15.234 -14.234 1 92.56 3 LYS B N 1
ATOM 1745 C CA . LYS B 1 3 ? -20.953 -15.492 -15.43 1 92.56 3 LYS B CA 1
ATOM 1746 C C . LYS B 1 3 ? -22.438 -15.555 -15.094 1 92.56 3 LYS B C 1
ATOM 1748 O O . LYS B 1 3 ? -22.812 -15.758 -13.938 1 92.56 3 LYS B O 1
ATOM 1753 N N . ILE B 1 4 ? -23.234 -15.438 -16.078 1 92.81 4 ILE B N 1
ATOM 1754 C CA . ILE B 1 4 ? -24.672 -15.414 -15.93 1 92.81 4 ILE B CA 1
ATOM 1755 C C . ILE B 1 4 ? -25.156 -16.719 -15.281 1 92.81 4 ILE B C 1
ATOM 1757 O O . ILE B 1 4 ? -26.094 -16.719 -14.484 1 92.81 4 ILE B O 1
ATOM 1761 N N . THR B 1 5 ? -24.516 -17.797 -15.547 1 92.25 5 THR B N 1
ATOM 1762 C CA . THR B 1 5 ? -24.859 -19.109 -15.016 1 92.25 5 THR B CA 1
ATOM 1763 C C . THR B 1 5 ? -24.75 -19.125 -13.5 1 92.25 5 THR B C 1
ATOM 1765 O O . THR B 1 5 ? -25.484 -19.844 -12.82 1 92.25 5 THR B O 1
ATOM 1768 N N . PHE B 1 6 ? -23.844 -18.359 -13.008 1 94.5 6 PHE B N 1
ATOM 1769 C CA . PHE B 1 6 ? -23.703 -18.25 -11.562 1 94.5 6 PHE B CA 1
ATOM 1770 C C . PHE B 1 6 ? -24.938 -17.594 -10.953 1 94.5 6 PHE B C 1
ATOM 1772 O O . PHE B 1 6 ? -25.469 -18.078 -9.953 1 94.5 6 PHE B O 1
ATOM 1779 N N . PHE B 1 7 ? -25.422 -16.578 -11.578 1 92.69 7 PHE B N 1
ATOM 1780 C CA . PHE B 1 7 ? -26.547 -15.812 -11.039 1 92.69 7 PHE B CA 1
ATOM 1781 C C . PHE B 1 7 ? -27.844 -16.578 -11.195 1 92.69 7 PHE B C 1
ATOM 1783 O O . PHE B 1 7 ? -28.828 -16.281 -10.516 1 92.69 7 PHE B O 1
ATOM 1790 N N . ASN B 1 8 ? -27.766 -17.594 -12.078 1 92.88 8 ASN B N 1
ATOM 1791 C CA . ASN B 1 8 ? -28.953 -18.406 -12.312 1 92.88 8 ASN B CA 1
ATOM 1792 C C . ASN B 1 8 ? -28.984 -19.625 -11.398 1 92.88 8 ASN B C 1
ATOM 1794 O O . ASN B 1 8 ? -29.969 -20.375 -11.375 1 92.88 8 ASN B O 1
ATOM 1798 N N . LEU B 1 9 ? -28.031 -19.797 -10.586 1 92.38 9 LEU B N 1
ATOM 1799 C CA . LEU B 1 9 ? -27.984 -20.922 -9.648 1 92.38 9 LEU B CA 1
ATOM 1800 C C . LEU B 1 9 ? -29.047 -20.75 -8.562 1 92.38 9 LEU B C 1
ATOM 1802 O O . LEU B 1 9 ? -29.328 -19.625 -8.141 1 92.38 9 LEU B O 1
ATOM 1806 N N . PRO B 1 10 ? -29.547 -22 -8.18 1 94.25 10 PRO B N 1
ATOM 1807 C CA . PRO B 1 10 ? -30.344 -21.922 -6.957 1 94.25 10 PRO B CA 1
ATOM 1808 C C . PRO B 1 10 ? -29.578 -21.312 -5.789 1 94.25 10 PRO B C 1
ATOM 1810 O O . PRO B 1 10 ? -28.359 -21.516 -5.668 1 94.25 10 PRO B O 1
ATOM 1813 N N . GLU B 1 11 ? -30.281 -20.609 -4.898 1 93.38 11 GLU B N 1
ATOM 1814 C CA . GLU B 1 11 ? -29.672 -19.828 -3.814 1 93.38 11 GLU B CA 1
ATOM 1815 C C . GLU B 1 11 ? -28.812 -20.719 -2.926 1 93.38 11 GLU B C 1
ATOM 1817 O O . GLU B 1 11 ? -27.719 -20.312 -2.508 1 93.38 11 GLU B O 1
ATOM 1822 N N . ASP B 1 12 ? -29.281 -21.875 -2.713 1 94 12 ASP B N 1
ATOM 1823 C CA . ASP B 1 12 ? -28.531 -22.781 -1.837 1 94 12 ASP B CA 1
ATOM 1824 C C . ASP B 1 12 ? -27.203 -23.188 -2.455 1 94 12 ASP B C 1
ATOM 1826 O O . ASP B 1 12 ? -26.188 -23.297 -1.75 1 94 12 ASP B O 1
ATOM 1830 N N . LYS B 1 13 ? -27.188 -23.391 -3.771 1 93.88 13 LYS B N 1
ATOM 1831 C CA . LYS B 1 13 ? -25.953 -23.734 -4.477 1 93.88 13 LYS B CA 1
ATOM 1832 C C . LYS B 1 13 ? -25.016 -22.547 -4.555 1 93.88 13 LYS B C 1
ATOM 1834 O O . LYS B 1 13 ? -23.797 -22.703 -4.418 1 93.88 13 LYS B O 1
ATOM 1839 N N . LYS B 1 14 ? -25.594 -21.422 -4.777 1 94.88 14 LYS B N 1
ATOM 1840 C CA . LYS B 1 14 ? -24.812 -20.188 -4.797 1 94.88 14 LYS B CA 1
ATOM 1841 C C . LYS B 1 14 ? -24.109 -19.969 -3.463 1 94.88 14 LYS B C 1
ATOM 1843 O O . LYS B 1 14 ? -22.906 -19.672 -3.43 1 94.88 14 LYS B O 1
ATOM 1848 N N . GLU B 1 15 ? -24.875 -20.125 -2.434 1 95.19 15 GLU B N 1
ATOM 1849 C CA . GLU B 1 15 ? -24.344 -19.891 -1.091 1 95.19 15 GLU B CA 1
ATOM 1850 C C . GLU B 1 15 ? -23.25 -20.891 -0.756 1 95.19 15 GLU B C 1
ATOM 1852 O O . GLU B 1 15 ? -22.25 -20.547 -0.116 1 95.19 15 GLU B O 1
ATOM 1857 N N . THR B 1 16 ? -23.484 -22.094 -1.198 1 95.81 16 THR B N 1
ATOM 1858 C CA . THR B 1 16 ? -22.469 -23.125 -0.967 1 95.81 16 THR B CA 1
ATOM 1859 C C . THR B 1 16 ? -21.156 -22.766 -1.641 1 95.81 16 THR B C 1
ATOM 1861 O O . THR B 1 16 ? -20.094 -22.891 -1.036 1 95.81 16 THR B O 1
ATOM 1864 N N . LEU B 1 17 ? -21.281 -22.312 -2.84 1 96 17 LEU B N 1
ATOM 1865 C CA . LEU B 1 17 ? -20.094 -21.922 -3.598 1 96 17 LEU B CA 1
ATOM 1866 C C . LEU B 1 17 ? -19.422 -20.688 -2.979 1 96 17 LEU B C 1
ATOM 1868 O O . LEU B 1 17 ? -18.203 -20.641 -2.873 1 96 17 LEU B O 1
ATOM 1872 N N . ILE B 1 18 ? -20.234 -19.797 -2.574 1 95.81 18 ILE B N 1
ATOM 1873 C CA . ILE B 1 18 ? -19.75 -18.562 -1.96 1 95.81 18 ILE B CA 1
ATOM 1874 C C . ILE B 1 18 ? -19.016 -18.891 -0.658 1 95.81 18 ILE B C 1
ATOM 1876 O O . ILE B 1 18 ? -17.922 -18.391 -0.415 1 95.81 18 ILE B O 1
ATOM 1880 N N . GLN B 1 19 ? -19.578 -19.75 0.104 1 96.62 19 GLN B N 1
ATOM 1881 C CA . GLN B 1 19 ? -18.984 -20.125 1.379 1 96.62 19 GLN B CA 1
ATOM 1882 C C . GLN B 1 19 ? -17.672 -20.891 1.169 1 96.62 19 GLN B C 1
ATOM 1884 O O . GLN B 1 19 ? -16.719 -20.703 1.918 1 96.62 19 GLN B O 1
ATOM 1889 N N . ALA B 1 20 ? -17.656 -21.703 0.175 1 97.88 20 ALA B N 1
ATOM 1890 C CA . ALA B 1 20 ? -16.438 -22.453 -0.15 1 97.88 20 ALA B CA 1
ATOM 1891 C C . ALA B 1 20 ? -15.312 -21.5 -0.57 1 97.88 20 ALA B C 1
ATOM 1893 O O . ALA B 1 20 ? -14.172 -21.641 -0.128 1 97.88 20 ALA B O 1
ATOM 1894 N N . ALA B 1 21 ? -15.68 -20.578 -1.427 1 97.75 21 ALA B N 1
ATOM 1895 C CA . ALA B 1 21 ? -14.703 -19.594 -1.873 1 97.75 21 ALA B CA 1
ATOM 1896 C C . ALA B 1 21 ? -14.211 -18.75 -0.705 1 97.75 21 ALA B C 1
ATOM 1898 O O . ALA B 1 21 ? -13 -18.531 -0.549 1 97.75 21 ALA B O 1
ATOM 1899 N N . LYS B 1 22 ? -15.133 -18.297 0.093 1 97.31 22 LYS B N 1
ATOM 1900 C CA . LYS B 1 22 ? -14.781 -17.484 1.253 1 97.31 22 LYS B CA 1
ATOM 1901 C C . LYS B 1 22 ? -13.852 -18.234 2.197 1 97.31 22 LYS B C 1
ATOM 1903 O O . LYS B 1 22 ? -12.906 -17.656 2.734 1 97.31 22 LYS B O 1
ATOM 1908 N N . LYS B 1 23 ? -14.164 -19.484 2.412 1 97.81 23 LYS B N 1
ATOM 1909 C CA . LYS B 1 23 ? -13.328 -20.312 3.266 1 97.81 23 LYS B CA 1
ATOM 1910 C C . LYS B 1 23 ? -11.891 -20.375 2.742 1 97.81 23 LYS B C 1
ATOM 1912 O O . LYS B 1 23 ? -10.938 -20.234 3.51 1 97.81 23 LYS B O 1
ATOM 1917 N N . GLU B 1 24 ? -11.711 -20.562 1.462 1 98.38 24 GLU B N 1
ATOM 1918 C CA . GLU B 1 24 ? -10.383 -20.656 0.859 1 98.38 24 GLU B CA 1
ATOM 1919 C C . GLU B 1 24 ? -9.648 -19.328 0.942 1 98.38 24 GLU B C 1
ATOM 1921 O O . GLU B 1 24 ? -8.469 -19.281 1.303 1 98.38 24 GLU B O 1
ATOM 1926 N N . PHE B 1 25 ? -10.344 -18.234 0.678 1 97.75 25 PHE B N 1
ATOM 1927 C CA . PHE B 1 25 ? -9.734 -16.906 0.678 1 97.75 25 PHE B CA 1
ATOM 1928 C C . PHE B 1 25 ? -9.492 -16.422 2.102 1 97.75 25 PHE B C 1
ATOM 1930 O O . PHE B 1 25 ? -8.758 -15.453 2.318 1 97.75 25 PHE B O 1
ATOM 1937 N N . SER B 1 26 ? -10.148 -17.094 3.031 1 97.19 26 SER B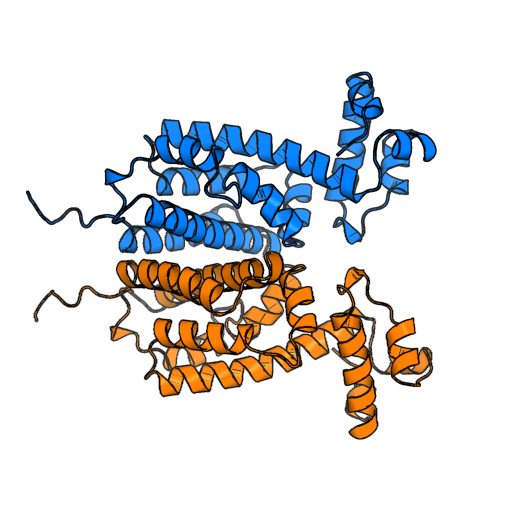 N 1
ATOM 1938 C CA . SER B 1 26 ? -9.875 -16.859 4.441 1 97.19 26 SER B CA 1
ATOM 1939 C C . SER B 1 26 ? -8.648 -17.625 4.91 1 97.19 26 SER B C 1
ATOM 1941 O O . SER B 1 26 ? -7.938 -17.203 5.82 1 97.19 26 SER B O 1
ATOM 1943 N N . ARG B 1 27 ? -8.477 -18.688 4.332 1 97.06 27 ARG B N 1
ATOM 1944 C CA . ARG B 1 27 ? -7.379 -19.562 4.719 1 97.06 27 ARG B CA 1
ATOM 1945 C C . ARG B 1 27 ? -6.043 -19.016 4.223 1 97.06 27 ARG B C 1
ATOM 1947 O O . ARG B 1 27 ? -5.051 -19.031 4.949 1 97.06 27 ARG B O 1
ATOM 1954 N N . VAL B 1 28 ? -5.98 -18.516 2.938 1 96 28 VAL B N 1
ATOM 1955 C CA . VAL B 1 28 ? -4.746 -18.016 2.338 1 96 28 VAL B CA 1
ATOM 1956 C C . VAL B 1 28 ? -5.047 -16.781 1.483 1 96 28 VAL B C 1
ATOM 1958 O O . VAL B 1 28 ? -6.195 -16.547 1.102 1 96 28 VAL B O 1
ATOM 1961 N N . PRO B 1 29 ? -3.973 -15.992 1.182 1 93.81 29 PRO B N 1
ATOM 1962 C CA . PRO B 1 29 ? -4.156 -14.875 0.251 1 93.81 29 PRO B CA 1
ATOM 1963 C C . PRO B 1 29 ? -4.551 -15.336 -1.15 1 93.81 29 PRO B C 1
ATOM 1965 O O . PRO B 1 29 ? -4.34 -16.5 -1.507 1 93.81 29 PRO B O 1
ATOM 1968 N N . LEU B 1 30 ? -5.102 -14.359 -1.912 1 93.75 30 LEU B N 1
ATOM 1969 C CA . LEU B 1 30 ? -5.645 -14.633 -3.238 1 93.75 30 LEU B CA 1
ATOM 1970 C C . LEU B 1 30 ? -4.621 -15.359 -4.105 1 93.75 30 LEU B C 1
ATOM 1972 O O . LEU B 1 30 ? -4.949 -16.344 -4.762 1 93.75 30 LEU B O 1
ATOM 1976 N N . TYR B 1 31 ? -3.4 -14.922 -4.098 1 90.06 31 TYR B N 1
ATOM 1977 C CA . TYR B 1 31 ? -2.385 -15.469 -4.992 1 90.06 31 TYR B CA 1
ATOM 1978 C C . TYR B 1 31 ? -2.047 -16.906 -4.621 1 90.06 31 TYR B C 1
ATOM 1980 O O . TYR B 1 31 ? -1.609 -17.688 -5.469 1 90.06 31 TYR B O 1
ATOM 1988 N N . ASP B 1 32 ? -2.266 -17.297 -3.363 1 93.56 32 ASP B N 1
ATOM 1989 C CA . ASP B 1 32 ? -1.954 -18.641 -2.889 1 93.56 32 ASP B CA 1
ATOM 1990 C C . ASP B 1 32 ? -3.199 -19.516 -2.885 1 93.56 32 ASP B C 1
ATOM 1992 O O . ASP B 1 32 ? -3.111 -20.719 -2.629 1 93.56 32 ASP B O 1
ATOM 1996 N N . ALA B 1 33 ? -4.344 -18.953 -3.164 1 96.69 33 ALA B N 1
ATOM 1997 C CA . ALA B 1 33 ? -5.605 -19.688 -3.09 1 96.69 33 ALA B CA 1
ATOM 1998 C C . ALA B 1 33 ? -5.691 -20.75 -4.191 1 96.69 33 ALA B C 1
ATOM 2000 O O . ALA B 1 33 ? -5.047 -20.609 -5.234 1 96.69 33 ALA B O 1
ATOM 2001 N N . SER B 1 34 ? -6.539 -21.797 -3.934 1 97.06 34 SER B N 1
ATOM 2002 C CA . SER B 1 34 ? -6.656 -22.953 -4.82 1 97.06 34 SER B CA 1
ATOM 2003 C C . SER B 1 34 ? -8.102 -23.156 -5.254 1 97.06 34 SER B C 1
ATOM 2005 O O . SER B 1 34 ? -8.984 -23.359 -4.418 1 97.06 34 SER B O 1
ATOM 2007 N N . ILE B 1 35 ? -8.227 -23.219 -6.57 1 97.38 35 ILE B N 1
ATOM 2008 C CA . ILE B 1 35 ? -9.539 -23.547 -7.105 1 97.38 35 ILE B CA 1
ATOM 2009 C C . ILE B 1 35 ? -9.93 -24.969 -6.707 1 97.38 35 ILE B C 1
ATOM 2011 O O . ILE B 1 35 ? -11.094 -25.234 -6.41 1 97.38 35 ILE B O 1
ATOM 2015 N N . THR B 1 36 ? -8.938 -25.828 -6.66 1 98.06 36 THR B N 1
ATOM 2016 C CA . THR B 1 36 ? -9.164 -27.219 -6.27 1 98.06 36 THR B CA 1
ATOM 2017 C C . THR B 1 36 ? -9.781 -27.297 -4.875 1 98.06 36 THR B C 1
ATOM 2019 O O . THR B 1 36 ? -10.719 -28.062 -4.645 1 98.06 36 THR B O 1
ATOM 2022 N N . ASN B 1 37 ? -9.312 -26.5 -3.955 1 98.19 37 ASN B N 1
ATOM 2023 C CA . ASN B 1 37 ? -9.867 -26.469 -2.604 1 98.19 37 ASN B CA 1
ATOM 2024 C C . ASN B 1 37 ? -11.297 -25.953 -2.592 1 98.19 37 ASN B C 1
ATOM 2026 O O . ASN B 1 37 ? -12.148 -26.469 -1.86 1 98.19 37 ASN B O 1
ATOM 2030 N N . ILE B 1 38 ? -11.57 -24.938 -3.426 1 98.19 38 ILE B N 1
ATOM 2031 C CA . ILE B 1 38 ? -12.898 -24.328 -3.494 1 98.19 38 ILE B CA 1
ATOM 2032 C C . ILE B 1 38 ? -13.906 -25.359 -4 1 98.19 38 ILE B C 1
ATOM 2034 O O . ILE B 1 38 ? -14.961 -25.562 -3.396 1 98.19 38 ILE B O 1
ATOM 2038 N N . ILE B 1 39 ? -13.539 -26.062 -5.074 1 98.06 39 ILE B N 1
ATOM 2039 C CA . ILE B 1 39 ? -14.492 -26.969 -5.699 1 98.06 39 ILE B CA 1
ATOM 2040 C C . ILE B 1 39 ? -14.695 -28.188 -4.816 1 98.06 39 ILE B C 1
ATOM 2042 O O . ILE B 1 39 ? -15.789 -28.75 -4.758 1 98.06 39 ILE B O 1
ATOM 2046 N N . LYS B 1 40 ? -13.656 -28.672 -4.18 1 98.19 40 LYS B N 1
ATOM 2047 C CA . LYS B 1 40 ? -13.773 -29.781 -3.236 1 98.19 40 LYS B CA 1
ATOM 2048 C C . LYS B 1 40 ? -14.711 -29.438 -2.09 1 98.19 40 LYS B C 1
ATOM 2050 O O . LYS B 1 40 ? -15.586 -30.234 -1.729 1 98.19 40 LYS B O 1
ATOM 2055 N N . GLU B 1 41 ? -14.523 -28.281 -1.529 1 97.75 41 GLU B N 1
ATOM 2056 C CA . GLU B 1 41 ? -15.359 -27.828 -0.427 1 97.75 41 GLU B CA 1
ATOM 2057 C C . GLU B 1 41 ? -16.812 -27.656 -0.869 1 97.75 41 GLU B C 1
ATOM 2059 O O . GLU B 1 41 ? -17.734 -27.984 -0.12 1 97.75 41 GLU B O 1
ATOM 2064 N N . ALA B 1 42 ? -17.016 -27.125 -2.068 1 97.19 42 ALA B N 1
ATOM 2065 C CA . ALA B 1 42 ? -18.344 -26.844 -2.59 1 97.19 42 ALA B CA 1
ATOM 2066 C C . ALA B 1 42 ? -19.016 -28.109 -3.088 1 97.19 42 ALA B C 1
ATOM 2068 O O . ALA B 1 42 ? -20.234 -28.141 -3.297 1 97.19 42 ALA B O 1
ATOM 2069 N N . GLY B 1 43 ? -18.266 -29.109 -3.391 1 97.31 43 GLY B N 1
ATOM 2070 C CA . GLY B 1 43 ? -18.797 -30.359 -3.902 1 97.31 43 GLY B CA 1
ATOM 2071 C C . GLY B 1 43 ? -19.25 -30.266 -5.352 1 97.31 43 GLY B C 1
ATOM 2072 O O . GLY B 1 43 ? -20.281 -30.812 -5.727 1 97.31 43 GLY B O 1
ATOM 2073 N N . ILE B 1 44 ? -18.438 -29.531 -6.109 1 96.38 44 ILE B N 1
ATOM 2074 C CA . ILE B 1 44 ? -18.797 -29.375 -7.52 1 96.38 44 ILE B CA 1
ATOM 2075 C C . ILE B 1 44 ? -17.594 -29.766 -8.391 1 96.38 44 ILE B C 1
ATOM 2077 O O . ILE B 1 44 ? -16.453 -29.688 -7.953 1 96.38 44 ILE B O 1
ATOM 2081 N N . PRO B 1 45 ? -17.953 -30.156 -9.617 1 95.94 45 PRO B N 1
ATOM 2082 C CA . PRO B 1 45 ? -16.844 -30.438 -10.555 1 95.94 45 PRO B CA 1
ATOM 2083 C C . PRO B 1 45 ? -16.078 -29.188 -10.945 1 95.94 45 PRO B C 1
ATOM 2085 O O . PRO B 1 45 ? -16.625 -28.078 -10.914 1 95.94 45 PRO B O 1
ATOM 2088 N N . ARG B 1 46 ? -14.773 -29.406 -11.383 1 95.94 46 ARG B N 1
ATOM 2089 C CA . ARG B 1 46 ? -13.906 -28.312 -11.812 1 95.94 46 ARG B CA 1
ATOM 2090 C C . ARG B 1 46 ? -14.531 -27.547 -12.984 1 95.94 46 ARG B C 1
ATOM 2092 O O . ARG B 1 46 ? -14.469 -26.312 -13.023 1 95.94 46 ARG B O 1
ATOM 2099 N N . GLY B 1 47 ? -15.164 -28.234 -13.875 1 95.62 47 GLY B N 1
ATOM 2100 C CA . GLY B 1 47 ? -15.82 -27.625 -15.023 1 95.62 47 GLY B CA 1
ATOM 2101 C C . GLY B 1 47 ? -16.938 -26.672 -14.625 1 95.62 47 GLY B C 1
ATOM 2102 O O . GLY B 1 47 ? -17.109 -25.625 -15.258 1 95.62 47 GLY B O 1
ATOM 2103 N N . SER B 1 48 ? -17.641 -27.031 -13.602 1 95.31 48 SER B N 1
ATOM 2104 C CA . SER B 1 48 ? -18.734 -26.188 -13.109 1 95.31 48 SER B CA 1
ATOM 2105 C C . SER B 1 48 ? -18.203 -24.859 -12.602 1 95.31 48 SER B C 1
ATOM 2107 O O . SER B 1 48 ? -18.828 -23.812 -12.797 1 95.31 48 SER B O 1
ATOM 2109 N N . PHE B 1 49 ? -17.047 -24.859 -11.938 1 97 49 PHE B N 1
ATOM 2110 C CA . PHE B 1 49 ? -16.453 -23.625 -11.445 1 97 49 PHE B CA 1
ATOM 2111 C C . PHE B 1 49 ? -16.266 -22.625 -12.586 1 97 49 PHE B C 1
ATOM 2113 O O . PHE B 1 49 ? -16.594 -21.453 -12.453 1 97 49 PHE B O 1
ATOM 2120 N N . TYR B 1 50 ? -15.844 -23.094 -13.703 1 96.56 50 TYR B N 1
ATOM 2121 C CA . TYR B 1 50 ? -15.516 -22.234 -14.828 1 96.56 50 TYR B CA 1
ATOM 2122 C C . TYR B 1 50 ? -16.766 -21.844 -15.609 1 96.56 50 TYR B C 1
ATOM 2124 O O . TYR B 1 50 ? -16.719 -20.953 -16.469 1 96.56 50 TYR B O 1
ATOM 2132 N N . GLN B 1 51 ? -17.844 -22.5 -15.281 1 96 51 GLN B N 1
ATOM 2133 C CA . GLN B 1 51 ? -19.125 -22.031 -15.766 1 96 51 GLN B CA 1
ATOM 2134 C C . GLN B 1 51 ? -19.578 -20.781 -15.008 1 96 51 GLN B C 1
ATOM 2136 O O . GLN B 1 51 ? -20.375 -20 -15.516 1 96 51 GLN B O 1
ATOM 2141 N N . TYR B 1 52 ? -19.078 -20.75 -13.805 1 96.62 52 TYR B N 1
ATOM 2142 C CA . TYR B 1 52 ? -19.547 -19.688 -12.922 1 96.62 52 TYR B CA 1
ATOM 2143 C C . TYR B 1 52 ? -18.547 -18.531 -12.898 1 96.62 52 TYR B C 1
ATOM 2145 O O . TYR B 1 52 ? -18.938 -17.359 -12.922 1 96.62 52 TYR B O 1
ATOM 2153 N N . PHE B 1 53 ? -17.266 -18.891 -12.844 1 97.5 53 PHE B N 1
ATOM 2154 C CA . PHE B 1 53 ? -16.203 -17.891 -12.727 1 97.5 53 PHE B CA 1
ATOM 2155 C C . PHE B 1 53 ? -15.133 -18.109 -13.789 1 97.5 53 PHE B C 1
ATOM 2157 O O . PHE B 1 53 ? -14.852 -19.25 -14.172 1 97.5 53 PHE B O 1
ATOM 2164 N N . GLU B 1 54 ? -14.539 -17 -14.227 1 96.5 54 GLU B N 1
ATOM 2165 C CA . GLU B 1 54 ? -13.445 -17.094 -15.188 1 96.5 54 GLU B CA 1
ATOM 2166 C C . GLU B 1 54 ? -12.195 -17.688 -14.547 1 96.5 54 GLU B C 1
ATOM 2168 O O . GLU B 1 54 ? -11.477 -18.469 -15.18 1 96.5 54 GLU B O 1
ATOM 2173 N N . ASP B 1 55 ? -11.867 -17.281 -13.375 1 95.56 55 ASP B N 1
ATOM 2174 C CA . ASP B 1 55 ? -10.727 -17.719 -12.594 1 95.56 55 ASP B CA 1
ATOM 2175 C C . ASP B 1 55 ? -10.906 -17.406 -11.117 1 95.56 55 ASP B C 1
ATOM 2177 O O . ASP B 1 55 ? -11.984 -16.953 -10.703 1 95.56 55 ASP B O 1
ATOM 2181 N N . LYS B 1 56 ? -9.977 -17.688 -10.312 1 95 56 LYS B N 1
ATOM 2182 C CA . LYS B 1 56 ? -10.109 -17.469 -8.875 1 95 56 LYS B CA 1
ATOM 2183 C C . LYS B 1 56 ? -10.203 -15.969 -8.555 1 95 56 LYS B C 1
ATOM 2185 O O . LYS B 1 56 ? -10.852 -15.578 -7.582 1 95 56 LYS B O 1
ATOM 2190 N N . GLU B 1 57 ? -9.609 -15.125 -9.383 1 94.94 57 GLU B N 1
ATOM 2191 C CA . GLU B 1 57 ? -9.703 -13.688 -9.172 1 94.94 57 GLU B CA 1
ATOM 2192 C C . GLU B 1 57 ? -11.133 -13.195 -9.344 1 94.94 57 GLU B C 1
ATOM 2194 O O . GLU B 1 57 ? -11.594 -12.344 -8.578 1 94.94 57 GLU B O 1
ATOM 2199 N N . ASP B 1 58 ? -11.695 -13.734 -10.273 1 95.88 58 ASP B N 1
ATOM 2200 C CA . ASP B 1 58 ? -13.094 -13.375 -10.516 1 95.88 58 ASP B CA 1
ATOM 2201 C C . ASP B 1 58 ? -13.961 -13.703 -9.305 1 95.88 58 ASP B C 1
ATOM 2203 O O . ASP B 1 58 ? -14.781 -12.883 -8.883 1 95.88 58 ASP B O 1
ATOM 2207 N N . ALA B 1 59 ? -13.805 -14.867 -8.805 1 96.69 59 ALA B N 1
ATOM 2208 C CA . ALA B 1 59 ? -14.539 -15.281 -7.609 1 96.69 59 ALA B CA 1
ATOM 2209 C C . ALA B 1 59 ? -14.195 -14.398 -6.418 1 96.69 59 ALA B C 1
ATOM 2211 O O . ALA B 1 59 ? -15.078 -13.969 -5.676 1 96.69 59 ALA B O 1
ATOM 2212 N N . PHE B 1 60 ? -12.945 -14.109 -6.258 1 97.12 60 PHE B N 1
ATOM 2213 C CA . PHE B 1 60 ? -12.461 -13.297 -5.148 1 97.12 60 PHE B CA 1
ATOM 2214 C C . PHE B 1 60 ? -13.078 -11.906 -5.191 1 97.12 60 PHE B C 1
ATOM 2216 O O . PHE B 1 60 ? -13.609 -11.422 -4.188 1 97.12 60 PHE B O 1
ATOM 2223 N N . PHE B 1 61 ? -13.016 -11.281 -6.32 1 94.81 61 PHE B N 1
ATOM 2224 C CA . PHE B 1 61 ? -13.477 -9.898 -6.422 1 94.81 61 PHE B CA 1
ATOM 2225 C C . PHE B 1 61 ? -15 -9.828 -6.328 1 94.81 61 PHE B C 1
ATOM 2227 O O . PHE B 1 61 ? -15.555 -8.828 -5.871 1 94.81 61 PHE B O 1
ATOM 2234 N N . PHE B 1 62 ? -15.68 -10.922 -6.758 1 94.56 62 PHE B N 1
ATOM 2235 C CA . PHE B 1 62 ? -17.125 -10.984 -6.512 1 94.56 62 PHE B CA 1
ATOM 2236 C C . PHE B 1 62 ? -17.422 -10.938 -5.02 1 94.56 62 PHE B C 1
ATOM 2238 O O . PHE B 1 62 ? -18.266 -10.156 -4.574 1 94.56 62 PHE B O 1
ATOM 2245 N N . LEU B 1 63 ? -16.688 -11.758 -4.258 1 94.94 63 LEU B N 1
ATOM 2246 C CA . LEU B 1 63 ? -16.875 -11.797 -2.812 1 94.94 63 LEU B CA 1
ATOM 2247 C C . LEU B 1 63 ? -16.531 -10.453 -2.18 1 94.94 63 LEU B C 1
ATOM 2249 O O . LEU B 1 63 ? -17.234 -9.977 -1.292 1 94.94 63 LEU B O 1
ATOM 2253 N N . LEU B 1 64 ? -15.422 -9.906 -2.609 1 93.69 64 LEU B N 1
ATOM 2254 C CA . LEU B 1 64 ? -14.984 -8.609 -2.092 1 93.69 64 LEU B CA 1
ATOM 2255 C C . LEU B 1 64 ? -16.031 -7.535 -2.373 1 93.69 64 LEU B C 1
ATOM 2257 O O . LEU B 1 64 ? -16.328 -6.711 -1.507 1 93.69 64 LEU B O 1
ATOM 2261 N N . ASN B 1 65 ? -16.516 -7.547 -3.574 1 91.88 65 ASN B N 1
ATOM 2262 C CA . ASN B 1 65 ? -17.547 -6.586 -3.947 1 91.88 65 ASN B CA 1
ATOM 2263 C C . ASN B 1 65 ? -18.797 -6.723 -3.07 1 91.88 65 ASN B C 1
ATOM 2265 O O . ASN B 1 65 ? -19.391 -5.723 -2.682 1 91.88 65 ASN B O 1
ATOM 2269 N N . GLU B 1 66 ? -19.172 -7.949 -2.842 1 90.69 66 GLU B N 1
ATOM 2270 C CA . GLU B 1 66 ? -20.328 -8.18 -1.974 1 90.69 66 GLU B CA 1
ATOM 2271 C C . GLU B 1 66 ? -20.062 -7.656 -0.565 1 90.69 66 GLU B C 1
ATOM 2273 O O . GLU B 1 66 ? -20.953 -7.051 0.048 1 90.69 66 GLU B O 1
ATOM 2278 N N . LEU B 1 67 ? -18.953 -7.926 -0.06 1 91 67 LEU B N 1
ATOM 2279 C CA . LEU B 1 67 ? -18.578 -7.445 1.265 1 91 67 LEU B CA 1
ATOM 2280 C C . LEU B 1 67 ? -18.562 -5.922 1.308 1 91 67 LEU B C 1
ATOM 2282 O O . LEU B 1 67 ? -19.031 -5.32 2.275 1 91 67 LEU B O 1
ATOM 2286 N N . THR B 1 68 ? -18.031 -5.289 0.28 1 89.81 68 THR B N 1
ATOM 2287 C CA . THR B 1 68 ? -17.922 -3.834 0.221 1 89.81 68 THR B CA 1
ATOM 2288 C C . THR B 1 68 ? -19.312 -3.197 0.15 1 89.81 68 THR B C 1
ATOM 2290 O O . THR B 1 68 ? -19.531 -2.107 0.686 1 89.81 68 THR B O 1
ATOM 2293 N N . LYS B 1 69 ? -20.172 -3.812 -0.514 1 88.19 69 LYS B N 1
ATOM 2294 C CA . LYS B 1 69 ? -21.562 -3.33 -0.565 1 88.19 69 LYS B CA 1
ATOM 2295 C C . LYS B 1 69 ? -22.188 -3.314 0.825 1 88.19 69 LYS B C 1
ATOM 2297 O O . LYS B 1 69 ? -22.859 -2.352 1.194 1 88.19 69 LYS B O 1
ATOM 2302 N N . GLU B 1 70 ? -21.984 -4.422 1.482 1 89.44 70 GLU B N 1
ATOM 2303 C CA . GLU B 1 70 ? -22.484 -4.496 2.854 1 89.44 70 GLU B CA 1
ATOM 2304 C C . GLU B 1 70 ? -21.891 -3.389 3.717 1 89.44 70 GLU B C 1
ATOM 2306 O O . GLU B 1 70 ? -22.594 -2.762 4.508 1 89.44 70 GLU B O 1
ATOM 2311 N N . HIS B 1 71 ? -20.641 -3.154 3.602 1 89.44 71 HIS B N 1
ATOM 2312 C CA . HIS B 1 71 ? -19.938 -2.141 4.383 1 89.44 71 HIS B CA 1
ATOM 2313 C C . HIS B 1 71 ? -20.391 -0.738 4.008 1 89.44 71 HIS B C 1
ATOM 2315 O O . HIS B 1 71 ? -20.453 0.153 4.859 1 89.44 71 HIS B O 1
ATOM 2321 N N . LYS B 1 72 ? -20.703 -0.556 2.75 1 88.12 72 LYS B N 1
ATOM 2322 C CA . LYS B 1 72 ? -21.219 0.732 2.301 1 88.12 72 LYS B CA 1
ATOM 2323 C C . LYS B 1 72 ? -22.516 1.085 3.025 1 88.12 72 LYS B C 1
ATOM 2325 O O . LYS B 1 72 ? -22.719 2.232 3.426 1 88.12 72 LYS B O 1
ATOM 2330 N N . TYR B 1 73 ? -23.391 0.1 3.174 1 89.06 73 TYR B N 1
ATOM 2331 C CA . TYR B 1 73 ? -24.641 0.322 3.881 1 89.06 73 TYR B CA 1
ATOM 2332 C C . TYR B 1 73 ? -24.391 0.697 5.336 1 89.06 73 TYR B C 1
ATOM 2334 O O . TYR B 1 73 ? -25.047 1.593 5.875 1 89.06 73 TYR B O 1
ATOM 2342 N N . ILE B 1 74 ? -23.469 -0.011 5.895 1 91.94 74 ILE B N 1
ATOM 2343 C CA . ILE B 1 74 ? -23.109 0.283 7.273 1 91.94 74 ILE B CA 1
ATOM 2344 C C . ILE B 1 74 ? -22.578 1.709 7.375 1 91.94 74 ILE B C 1
ATOM 2346 O O . ILE B 1 74 ? -22.969 2.465 8.266 1 91.94 74 ILE B O 1
ATOM 2350 N N . PHE B 1 75 ? -21.766 2.068 6.461 1 91.25 75 PHE B N 1
ATOM 2351 C CA . PHE B 1 75 ? -21.156 3.391 6.457 1 91.25 75 PHE B CA 1
ATOM 2352 C C . PHE B 1 75 ? -22.203 4.48 6.332 1 91.25 75 PHE B C 1
ATOM 2354 O O . PHE B 1 75 ? -22.188 5.469 7.07 1 91.25 75 PHE B O 1
ATOM 2361 N N . ILE B 1 76 ? -23.109 4.312 5.43 1 89.38 76 ILE B N 1
ATOM 2362 C CA . ILE B 1 76 ? -24.172 5.293 5.188 1 89.38 76 ILE B CA 1
ATOM 2363 C C . ILE B 1 76 ? -25.031 5.438 6.434 1 89.38 76 ILE B C 1
ATOM 2365 O O . ILE B 1 76 ? -25.406 6.547 6.812 1 89.38 76 ILE B O 1
ATOM 2369 N N . HIS B 1 77 ? -25.344 4.324 7 1 93.38 77 HIS B N 1
ATOM 2370 C CA . HIS B 1 77 ? -26.125 4.348 8.234 1 93.38 77 HIS B CA 1
ATOM 2371 C C . HIS B 1 77 ? -25.406 5.117 9.328 1 93.38 77 HIS B C 1
ATOM 2373 O O . HIS B 1 77 ? -26 5.938 10.023 1 93.38 77 HIS B O 1
ATOM 2379 N N . LEU B 1 78 ? -24.109 4.848 9.469 1 94.69 78 LEU B N 1
ATOM 2380 C CA . LEU B 1 78 ? -23.312 5.523 10.484 1 94.69 78 LEU B CA 1
ATOM 2381 C C . LEU B 1 78 ? -23.219 7.02 10.203 1 94.69 78 LEU B C 1
ATOM 2383 O O . LEU B 1 78 ? -23.266 7.836 11.125 1 94.69 78 LEU B O 1
ATOM 2387 N N . LEU B 1 79 ? -23.047 7.359 8.93 1 92.69 79 LEU B N 1
ATOM 2388 C CA . LEU B 1 79 ? -22.969 8.766 8.547 1 92.69 79 LEU B CA 1
ATOM 2389 C C . LEU B 1 79 ? -24.25 9.5 8.93 1 92.69 79 LEU B C 1
ATOM 2391 O O . LEU B 1 79 ? -24.203 10.602 9.469 1 92.69 79 LEU B O 1
ATOM 2395 N N . SER B 1 80 ? -25.359 8.859 8.672 1 92 80 SER B N 1
ATOM 2396 C CA . SER B 1 80 ? -26.656 9.43 9.039 1 92 80 SER B CA 1
ATOM 2397 C C . SER B 1 80 ? -26.797 9.547 10.555 1 92 80 SER B C 1
ATOM 2399 O O . SER B 1 80 ? -27.234 10.578 11.062 1 92 80 SER B O 1
ATOM 2401 N N . SER B 1 81 ? -26.406 8.57 11.234 1 94.94 81 SER B N 1
ATOM 2402 C CA . SER B 1 81 ? -26.516 8.531 12.688 1 94.94 81 SER B CA 1
ATOM 2403 C C . SER B 1 81 ? -25.625 9.578 13.336 1 94.94 81 SER B C 1
ATOM 2405 O O . SER B 1 81 ? -25.922 10.062 14.43 1 94.94 81 SER B O 1
ATOM 2407 N N . ASN B 1 82 ? -24.547 9.906 12.688 1 94.88 82 ASN B N 1
ATOM 2408 C CA . ASN B 1 82 ? -23.594 10.883 13.203 1 94.88 82 ASN B CA 1
ATOM 2409 C C . ASN B 1 82 ? -23.844 12.273 12.633 1 94.88 82 ASN B C 1
ATOM 2411 O O . ASN B 1 82 ? -22.953 13.117 12.633 1 94.88 82 ASN B O 1
ATOM 2415 N N . ASN B 1 83 ? -24.984 12.516 12.086 1 93.06 83 ASN B N 1
ATOM 2416 C CA . ASN B 1 83 ? -25.438 13.797 11.562 1 93.06 83 ASN B CA 1
ATOM 2417 C C . ASN B 1 83 ? -24.453 14.359 10.531 1 93.06 83 ASN B C 1
ATOM 2419 O O . ASN B 1 83 ? -24.156 15.555 10.539 1 93.06 83 ASN B O 1
ATOM 2423 N N . GLY B 1 84 ? -23.828 13.414 9.805 1 90.69 84 GLY B N 1
ATOM 2424 C CA . GLY B 1 84 ? -22.984 13.836 8.695 1 90.69 84 GLY B CA 1
ATOM 2425 C C . GLY B 1 84 ? -21.562 14.141 9.117 1 90.69 84 GLY B C 1
ATOM 2426 O O . GLY B 1 84 ? -20.766 14.602 8.297 1 90.69 84 GLY B O 1
ATOM 2427 N N . ASP B 1 85 ? -21.234 13.938 10.383 1 91.12 85 ASP B N 1
ATOM 2428 C CA . ASP B 1 85 ? -19.859 14.133 10.844 1 91.12 85 ASP B CA 1
ATOM 2429 C C . ASP B 1 85 ? -18.938 13.031 10.32 1 91.12 85 ASP B C 1
ATOM 2431 O O . ASP B 1 85 ? -18.969 11.906 10.82 1 91.12 85 ASP B O 1
ATOM 2435 N N . ILE B 1 86 ? -18.109 13.344 9.406 1 90.38 86 ILE B N 1
ATOM 2436 C CA . ILE B 1 86 ? -17.312 12.359 8.68 1 90.38 86 ILE B CA 1
ATOM 2437 C C . ILE B 1 86 ? -16.281 11.734 9.633 1 90.38 86 ILE B C 1
ATOM 2439 O O . ILE B 1 86 ? -15.984 10.539 9.531 1 90.38 86 ILE B O 1
ATOM 2443 N N . PHE B 1 87 ? -15.742 12.477 10.57 1 91.5 87 PHE B N 1
ATOM 2444 C CA . PHE B 1 87 ? -14.727 11.953 11.477 1 91.5 87 PHE B CA 1
ATOM 2445 C C . PHE B 1 87 ? -15.336 10.945 12.445 1 91.5 87 PHE B C 1
ATOM 2447 O O . PHE B 1 87 ? -14.82 9.836 12.602 1 91.5 87 PHE B O 1
ATOM 2454 N N . GLU B 1 88 ? -16.438 11.383 13.047 1 93.69 88 GLU B N 1
ATOM 2455 C CA . GLU B 1 88 ? -17.109 10.461 13.953 1 93.69 88 GLU B CA 1
ATOM 2456 C C . GLU B 1 88 ? -17.562 9.203 13.219 1 93.69 88 GLU B C 1
ATOM 2458 O O . GLU B 1 88 ? -17.484 8.102 13.766 1 93.69 88 GLU B O 1
ATOM 2463 N N . THR B 1 89 ? -18.031 9.406 12.031 1 93.88 89 THR B N 1
ATOM 2464 C CA . THR B 1 89 ? -18.484 8.289 11.219 1 93.88 89 THR B CA 1
ATOM 2465 C C . THR B 1 89 ? -17.344 7.328 10.93 1 93.88 89 THR B C 1
ATOM 2467 O O . THR B 1 89 ? -17.484 6.113 11.062 1 93.88 89 THR B O 1
ATOM 2470 N N . MET B 1 90 ? -16.188 7.863 10.547 1 94.81 90 MET B N 1
ATOM 2471 C CA . MET B 1 90 ? -15.031 7.039 10.234 1 94.81 90 MET B CA 1
ATOM 2472 C C . MET B 1 90 ? -14.562 6.266 11.461 1 94.81 90 MET B C 1
ATOM 2474 O O . MET B 1 90 ? -14.18 5.098 11.359 1 94.81 90 MET B O 1
ATOM 2478 N N . ILE B 1 91 ? -14.586 6.922 12.578 1 96.56 91 ILE B N 1
ATOM 2479 C CA . ILE B 1 91 ? -14.18 6.285 13.82 1 96.56 91 ILE B CA 1
ATOM 2480 C C . ILE B 1 91 ? -15.102 5.105 14.125 1 96.56 91 ILE B C 1
ATOM 2482 O O . ILE B 1 91 ? -14.641 4.004 14.422 1 96.56 91 ILE B O 1
ATOM 2486 N N . ASP B 1 92 ? -16.422 5.336 14 1 97.25 92 ASP B N 1
ATOM 2487 C CA . ASP B 1 92 ? -17.391 4.27 14.234 1 97.25 92 ASP B CA 1
ATOM 2488 C C . ASP B 1 92 ? -17.234 3.154 13.203 1 97.25 92 ASP B C 1
ATOM 2490 O O . ASP B 1 92 ? -17.344 1.973 13.539 1 97.25 92 ASP B O 1
ATOM 2494 N N . PHE B 1 93 ? -17.031 3.523 12.016 1 95.75 93 PHE B N 1
ATOM 2495 C CA . PHE B 1 93 ? -16.891 2.564 10.93 1 95.75 93 PHE B CA 1
ATOM 2496 C C . PHE B 1 93 ? -15.664 1.684 11.148 1 95.75 93 PHE B C 1
ATOM 2498 O O . PHE B 1 93 ? -15.727 0.465 10.977 1 95.75 93 PHE B O 1
ATOM 2505 N N . PHE B 1 94 ? -14.562 2.336 11.484 1 97.44 94 PHE B N 1
ATOM 2506 C CA . PHE B 1 94 ? -13.344 1.598 11.797 1 97.44 94 PHE B CA 1
ATOM 2507 C C . PHE B 1 94 ? -13.609 0.554 12.875 1 97.44 94 PHE B C 1
ATOM 2509 O O . PHE B 1 94 ? -13.203 -0.602 12.742 1 97.44 94 PHE B O 1
ATOM 2516 N N . ARG B 1 95 ? -14.297 0.93 13.914 1 97.12 95 ARG B N 1
ATOM 2517 C CA . ARG B 1 95 ? -14.617 0.028 15.016 1 97.12 95 ARG B CA 1
ATOM 2518 C C . ARG B 1 95 ? -15.43 -1.163 14.531 1 97.12 95 ARG B C 1
ATOM 2520 O O . ARG B 1 95 ? -15.164 -2.305 14.914 1 97.12 95 ARG B O 1
ATOM 2527 N N . VAL B 1 96 ? -16.422 -0.908 13.742 1 96.38 96 VAL B N 1
ATOM 2528 C CA . VAL B 1 96 ? -17.312 -1.952 13.234 1 96.38 96 VAL B CA 1
ATOM 2529 C C . VAL B 1 96 ? -16.5 -2.973 12.438 1 96.38 96 VAL B C 1
ATOM 2531 O O . VAL B 1 96 ? -16.656 -4.18 12.633 1 96.38 96 VAL B O 1
ATOM 2534 N N . ILE B 1 97 ? -15.641 -2.512 11.586 1 94.88 97 ILE B N 1
ATOM 2535 C CA . ILE B 1 97 ? -14.922 -3.381 10.664 1 94.88 97 ILE B CA 1
ATOM 2536 C C . ILE B 1 97 ? -13.914 -4.234 11.43 1 94.88 97 ILE B C 1
ATOM 2538 O O . ILE B 1 97 ? -13.82 -5.445 11.219 1 94.88 97 ILE B O 1
ATOM 2542 N N . ILE B 1 98 ? -13.188 -3.617 12.359 1 95.81 98 ILE B N 1
ATOM 2543 C CA . ILE B 1 98 ? -12.125 -4.367 13.023 1 95.81 98 ILE B CA 1
ATOM 2544 C C . ILE B 1 98 ? -12.734 -5.312 14.062 1 95.81 98 ILE B C 1
ATOM 2546 O O . ILE B 1 98 ? -12.039 -6.184 14.594 1 95.81 98 ILE B O 1
ATOM 2550 N N . SER B 1 99 ? -14 -5.121 14.375 1 94.69 99 SER B N 1
ATOM 2551 C CA . SER B 1 99 ? -14.688 -5.984 15.328 1 94.69 99 SER B CA 1
ATOM 2552 C C . SER B 1 99 ? -15.414 -7.125 14.617 1 94.69 99 SER B C 1
ATOM 2554 O O . SER B 1 99 ? -16 -7.996 15.266 1 94.69 99 SER B O 1
ATOM 2556 N N . GLU B 1 100 ? -15.391 -7.074 13.281 1 90.81 100 GLU B N 1
ATOM 2557 C CA . GLU B 1 100 ? -16.062 -8.109 12.5 1 90.81 100 GLU B CA 1
ATOM 2558 C C . GLU B 1 100 ? -15.453 -9.484 12.766 1 90.81 100 GLU B C 1
ATOM 2560 O O . GLU B 1 100 ? -14.242 -9.672 12.609 1 90.81 100 GLU B O 1
ATOM 2565 N N . GLU B 1 101 ? -16.266 -10.422 13.07 1 89.56 101 GLU B N 1
ATOM 2566 C CA . GLU B 1 101 ? -15.766 -11.758 13.398 1 89.56 101 GLU B CA 1
ATOM 2567 C C . GLU B 1 101 ? -15.961 -12.719 12.234 1 89.56 101 GLU B C 1
ATOM 2569 O O . GLU B 1 101 ? -15.07 -13.516 11.922 1 89.56 101 GLU B O 1
ATOM 2574 N N . GLU B 1 102 ? -17.094 -12.602 11.547 1 90.31 102 GLU B N 1
ATOM 2575 C CA . GLU B 1 102 ? -17.453 -13.562 10.508 1 90.31 102 GLU B CA 1
ATOM 2576 C C . GLU B 1 102 ? -16.469 -13.516 9.344 1 90.31 102 GLU B C 1
ATOM 2578 O O . GLU B 1 102 ? -16.125 -14.555 8.781 1 90.31 102 GLU B O 1
ATOM 2583 N N . ASN B 1 103 ? -16.031 -12.352 9.031 1 92.81 103 ASN B N 1
ATOM 2584 C CA . ASN B 1 103 ? -15.18 -12.18 7.855 1 92.81 103 ASN B CA 1
ATOM 2585 C C . ASN B 1 103 ? -13.75 -11.812 8.242 1 92.81 103 ASN B C 1
ATOM 2587 O O . ASN B 1 103 ? -13 -11.281 7.422 1 92.81 103 ASN B O 1
ATOM 2591 N N . PHE B 1 104 ? -13.398 -12.109 9.43 1 93.44 104 PHE B N 1
ATOM 2592 C CA . PHE B 1 104 ? -12.133 -11.625 9.977 1 93.44 104 PHE B CA 1
ATOM 2593 C C . PHE B 1 104 ? -10.961 -12.086 9.117 1 93.44 104 PHE B C 1
ATOM 2595 O O . PHE B 1 104 ? -10.156 -11.266 8.672 1 93.44 104 PHE B O 1
ATOM 2602 N N . ASN B 1 105 ? -10.906 -13.359 8.906 1 95.69 105 ASN B N 1
ATOM 2603 C CA . ASN B 1 105 ? -9.742 -13.898 8.195 1 95.69 105 ASN B CA 1
ATOM 2604 C C . ASN B 1 105 ? -9.734 -13.469 6.73 1 95.69 105 ASN B C 1
ATOM 2606 O O . ASN B 1 105 ? -8.672 -13.266 6.145 1 95.69 105 ASN B O 1
ATOM 2610 N N . PHE B 1 106 ? -10.922 -13.383 6.156 1 95.75 106 PHE B N 1
ATOM 2611 C CA . PHE B 1 106 ? -11.016 -12.891 4.785 1 95.75 106 PHE B CA 1
ATOM 2612 C C . PHE B 1 106 ? -10.508 -11.461 4.688 1 95.75 106 PHE B C 1
ATOM 2614 O O . PHE B 1 106 ? -9.719 -11.133 3.797 1 95.75 106 PHE B O 1
ATOM 2621 N N . LEU B 1 107 ? -10.898 -10.625 5.629 1 93.75 107 LEU B N 1
ATOM 2622 C CA . LEU B 1 107 ? -10.469 -9.234 5.688 1 93.75 107 LEU B CA 1
ATOM 2623 C C . LEU B 1 107 ? -8.969 -9.148 5.957 1 93.75 107 LEU B C 1
ATOM 2625 O O . LEU B 1 107 ? -8.258 -8.391 5.293 1 93.75 107 LEU B O 1
ATOM 2629 N N . LYS B 1 108 ? -8.555 -9.906 6.883 1 94.25 108 LYS B N 1
ATOM 2630 C CA . LYS B 1 108 ? -7.137 -9.93 7.242 1 94.25 108 LYS B CA 1
ATOM 2631 C C . LYS B 1 108 ? -6.266 -10.242 6.027 1 94.25 108 LYS B C 1
ATOM 2633 O O . LYS B 1 108 ? -5.336 -9.5 5.715 1 94.25 108 LYS B O 1
ATOM 2638 N N . ASN B 1 109 ? -6.613 -11.32 5.297 1 94.69 109 ASN B N 1
ATOM 2639 C CA . ASN B 1 109 ? -5.84 -11.695 4.121 1 94.69 109 ASN B CA 1
ATOM 2640 C C . ASN B 1 109 ? -5.91 -10.625 3.035 1 94.69 109 ASN B C 1
ATOM 2642 O O . ASN B 1 109 ? -4.926 -10.375 2.342 1 94.69 109 ASN B O 1
ATOM 2646 N N . THR B 1 110 ? -7.023 -9.984 2.918 1 92.88 110 THR B N 1
ATOM 2647 C CA . THR B 1 110 ? -7.246 -8.977 1.889 1 92.88 110 THR B CA 1
ATOM 2648 C C . THR B 1 110 ? -6.457 -7.707 2.195 1 92.88 110 THR B C 1
ATOM 2650 O O . THR B 1 110 ? -5.75 -7.184 1.329 1 92.88 110 THR B O 1
ATOM 2653 N N . PHE B 1 111 ? -6.477 -7.285 3.408 1 90.81 111 PHE B N 1
ATOM 2654 C CA . PHE B 1 111 ? -5.801 -6.047 3.783 1 90.81 111 PHE B CA 1
ATOM 2655 C C . PHE B 1 111 ? -4.289 -6.242 3.793 1 90.81 111 PHE B C 1
ATOM 2657 O O . PHE B 1 111 ? -3.543 -5.352 3.377 1 90.81 111 PHE B O 1
ATOM 2664 N N . LEU B 1 112 ? -3.852 -7.406 4.234 1 92.12 112 LEU B N 1
ATOM 2665 C CA . LEU B 1 112 ? -2.418 -7.656 4.34 1 92.12 112 LEU B CA 1
ATOM 2666 C C . LEU B 1 112 ? -1.791 -7.816 2.961 1 92.12 112 LEU B C 1
ATOM 2668 O O . LEU B 1 112 ? -0.579 -7.652 2.801 1 92.12 112 LEU B O 1
ATOM 2672 N N . ASN B 1 113 ? -2.639 -8.172 2.008 1 90.88 113 ASN B N 1
ATOM 2673 C CA . ASN B 1 113 ? -2.176 -8.367 0.638 1 90.88 113 ASN B CA 1
ATOM 2674 C C . ASN B 1 113 ? -2.883 -7.418 -0.329 1 90.88 113 ASN B C 1
ATOM 2676 O O . ASN B 1 113 ? -3.299 -7.832 -1.414 1 90.88 113 ASN B O 1
ATOM 2680 N N . MET B 1 114 ? -3.047 -6.234 0.173 1 84.38 114 MET B N 1
ATOM 2681 C CA . MET B 1 114 ? -3.818 -5.215 -0.534 1 84.38 114 MET B CA 1
ATOM 2682 C C . MET B 1 114 ? -3.062 -4.715 -1.76 1 84.38 114 MET B C 1
ATOM 2684 O O . MET B 1 114 ? -1.988 -4.125 -1.633 1 84.38 114 MET B O 1
ATOM 2688 N N . THR B 1 115 ? -3.551 -5.035 -2.941 1 84.19 115 THR B N 1
ATOM 2689 C CA . THR B 1 115 ? -3.066 -4.469 -4.195 1 84.19 115 THR B CA 1
ATOM 2690 C C . THR B 1 115 ? -3.893 -3.25 -4.594 1 84.19 115 THR B C 1
ATOM 2692 O O . THR B 1 115 ? -4.922 -2.965 -3.979 1 84.19 115 THR B O 1
ATOM 2695 N N . HIS B 1 116 ? -3.371 -2.506 -5.543 1 84.56 116 HIS B N 1
ATOM 2696 C CA . HIS B 1 116 ? -4.129 -1.357 -6.027 1 84.56 116 HIS B CA 1
ATOM 2697 C C . HIS B 1 116 ? -5.52 -1.771 -6.492 1 84.56 116 HIS B C 1
ATOM 2699 O O . HIS B 1 116 ? -6.492 -1.046 -6.273 1 84.56 116 HIS B O 1
ATOM 2705 N N . ARG B 1 117 ? -5.625 -2.922 -7.062 1 83.06 117 ARG B N 1
ATOM 2706 C CA . ARG B 1 117 ? -6.914 -3.412 -7.547 1 83.06 117 ARG B CA 1
ATOM 2707 C C . ARG B 1 117 ? -7.867 -3.678 -6.391 1 83.06 117 ARG B C 1
ATOM 2709 O O . ARG B 1 117 ? -9.047 -3.318 -6.453 1 83.06 117 ARG B O 1
ATOM 2716 N N . ILE B 1 118 ? -7.359 -4.27 -5.352 1 85.44 118 ILE B N 1
ATOM 2717 C CA . ILE B 1 118 ? -8.164 -4.555 -4.168 1 85.44 118 ILE B CA 1
ATOM 2718 C C . ILE B 1 118 ? -8.586 -3.246 -3.502 1 85.44 118 ILE B C 1
ATOM 2720 O O . ILE B 1 118 ? -9.758 -3.057 -3.172 1 85.44 118 ILE B O 1
ATOM 2724 N N . GLU B 1 119 ? -7.594 -2.365 -3.361 1 81.25 119 GLU B N 1
ATOM 2725 C CA . GLU B 1 119 ? -7.883 -1.069 -2.756 1 81.25 119 GLU B CA 1
ATOM 2726 C C . GLU B 1 119 ? -8.953 -0.316 -3.547 1 81.25 119 GLU B C 1
ATOM 2728 O O . GLU B 1 119 ? -9.844 0.3 -2.965 1 81.25 119 GLU B O 1
ATOM 2733 N N . SER B 1 120 ? -8.844 -0.323 -4.844 1 81.19 120 SER B N 1
ATOM 2734 C CA . SER B 1 120 ? -9.805 0.352 -5.7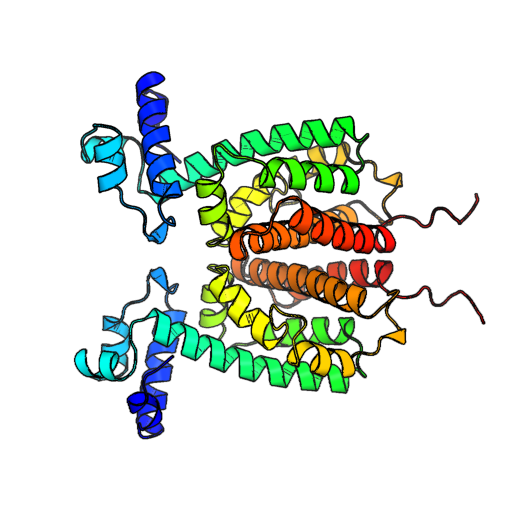11 1 81.19 120 SER B CA 1
ATOM 2735 C C . SER B 1 120 ? -11.203 -0.237 -5.555 1 81.19 120 SER B C 1
ATOM 2737 O O . SER B 1 120 ? -12.195 0.491 -5.59 1 81.19 120 SER B O 1
ATOM 2739 N N . THR B 1 121 ? -11.188 -1.523 -5.402 1 80.19 121 THR B N 1
ATOM 2740 C CA . THR B 1 121 ? -12.477 -2.18 -5.195 1 80.19 121 THR B CA 1
ATOM 2741 C C . THR B 1 121 ? -13.102 -1.744 -3.875 1 80.19 121 THR B C 1
ATOM 2743 O O . THR B 1 121 ? -14.297 -1.434 -3.818 1 80.19 121 THR B O 1
ATOM 2746 N N . PHE B 1 122 ? -12.234 -1.634 -2.895 1 75.06 122 PHE B N 1
ATOM 2747 C CA . PHE B 1 122 ? -12.711 -1.185 -1.592 1 75.06 122 PHE B CA 1
ATOM 2748 C C . PHE B 1 122 ? -13.164 0.27 -1.651 1 75.06 122 PHE B C 1
ATOM 2750 O O . PHE B 1 122 ? -14.203 0.626 -1.091 1 75.06 122 PHE B O 1
ATOM 2757 N N . SER B 1 123 ? -12.383 1.105 -2.312 1 71 123 SER B N 1
ATOM 2758 C CA . SER B 1 123 ? -12.625 2.543 -2.303 1 71 123 SER B CA 1
ATOM 2759 C C . SER B 1 123 ? -13.75 2.92 -3.26 1 71 123 SER B C 1
ATOM 2761 O O . SER B 1 123 ? -14.391 3.961 -3.096 1 71 123 SER B O 1
ATOM 2763 N N . ARG B 1 124 ? -13.836 2.145 -4.344 1 64 124 ARG B N 1
ATOM 2764 C CA . ARG B 1 124 ? -14.883 2.426 -5.316 1 64 124 ARG B CA 1
ATOM 2765 C C . ARG B 1 124 ? -16.25 2.508 -4.641 1 64 124 ARG B C 1
ATOM 2767 O O . ARG B 1 124 ? -17.125 3.238 -5.098 1 64 124 ARG B O 1
ATOM 2774 N N . SER B 1 125 ? -16.344 1.692 -3.674 1 56.88 125 SER B N 1
ATOM 2775 C CA . SER B 1 125 ? -17.625 1.724 -2.984 1 56.88 125 SER B CA 1
ATOM 2776 C C . SER B 1 125 ? -17.828 3.047 -2.254 1 56.88 125 SER B C 1
ATOM 2778 O O . SER B 1 125 ? -18.969 3.447 -1.99 1 56.88 125 SER B O 1
ATOM 2780 N N . PHE B 1 126 ? -16.75 3.6 -1.892 1 55.06 126 PHE B N 1
ATOM 2781 C CA . PHE B 1 126 ? -16.812 4.871 -1.183 1 55.06 126 PHE B CA 1
ATOM 2782 C C . PHE B 1 126 ? -16.484 6.031 -2.117 1 55.06 126 PHE B C 1
ATOM 2784 O O . PHE B 1 126 ? -16.938 7.156 -1.906 1 55.06 126 PHE B O 1
ATOM 2791 N N . SER B 1 127 ? -15.352 5.793 -2.836 1 51.81 127 SER B N 1
ATOM 2792 C CA . SER B 1 12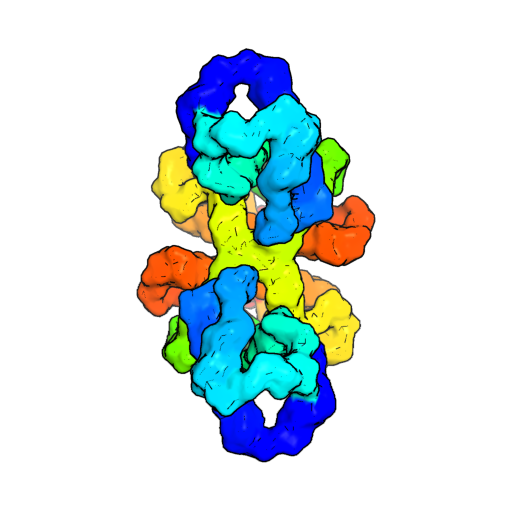7 ? -14.844 6.844 -3.711 1 51.81 127 SER B CA 1
ATOM 2793 C C . SER B 1 127 ? -14.836 6.395 -5.168 1 51.81 127 SER B C 1
ATOM 2795 O O . SER B 1 127 ? -14.438 5.27 -5.473 1 51.81 127 SER B O 1
ATOM 2797 N N . SER B 1 128 ? -15.867 6.469 -5.883 1 43.22 128 SER B N 1
ATOM 2798 C CA . SER B 1 128 ? -15.578 6.227 -7.293 1 43.22 128 SER B CA 1
ATOM 2799 C C . SER B 1 128 ? -14.305 6.934 -7.73 1 43.22 128 SER B C 1
ATOM 2801 O O . SER B 1 128 ? -14.047 8.07 -7.332 1 43.22 128 SER B O 1
ATOM 2803 N N . ASN B 1 129 ? -13.211 6.309 -7.895 1 48.19 129 ASN B N 1
ATOM 2804 C CA . ASN B 1 129 ? -11.984 6.934 -8.375 1 48.19 129 ASN B CA 1
ATOM 2805 C C . ASN B 1 129 ? -12.25 8.312 -8.969 1 48.19 129 ASN B C 1
ATOM 2807 O O . ASN B 1 129 ? -11.344 9.141 -9.062 1 48.19 129 ASN B O 1
ATOM 2811 N N . GLU B 1 130 ? -13.406 8.445 -9.828 1 49.44 130 GLU B N 1
ATOM 2812 C CA . GLU B 1 130 ? -13.75 9.672 -10.547 1 49.44 130 GLU B CA 1
ATOM 2813 C C . GLU B 1 130 ? -14.812 10.469 -9.797 1 49.44 130 GLU B C 1
ATOM 2815 O O . GLU B 1 130 ? -15.609 9.898 -9.055 1 49.44 130 GLU B O 1
ATOM 2820 N N . ARG B 1 131 ? -14.516 11.812 -9.453 1 55.19 131 ARG B N 1
ATOM 2821 C CA . ARG B 1 131 ? -15.547 12.797 -9.156 1 55.19 131 ARG B CA 1
ATOM 2822 C C . ARG B 1 131 ? -16.891 12.367 -9.742 1 55.19 131 ARG B C 1
ATOM 2824 O O . ARG B 1 131 ? -17.344 12.922 -10.75 1 55.19 131 ARG B O 1
ATOM 2831 N N . ASN B 1 132 ? -17.109 11.055 -9.398 1 59.34 132 ASN B N 1
ATOM 2832 C CA . ASN B 1 132 ? -18.297 10.586 -10.109 1 59.34 132 ASN B CA 1
ATOM 2833 C C . ASN B 1 132 ? -19.562 10.766 -9.273 1 59.34 132 ASN B C 1
ATOM 2835 O O . ASN B 1 132 ? -19.516 11.383 -8.211 1 59.34 132 ASN B O 1
ATOM 2839 N N . GLU B 1 133 ? -20.578 10.391 -9.906 1 61.47 133 GLU B N 1
ATOM 2840 C CA . GLU B 1 133 ? -21.938 10.516 -9.406 1 61.47 133 GLU B CA 1
ATOM 2841 C C . GLU B 1 133 ? -22.062 9.953 -7.988 1 61.47 133 GLU B C 1
ATOM 2843 O O . GLU B 1 133 ? -22.766 10.508 -7.152 1 61.47 133 GLU B O 1
ATOM 2848 N N . ASN B 1 134 ? -21.172 9.055 -7.609 1 67.5 134 ASN B N 1
ATOM 2849 C CA . ASN B 1 134 ? -21.266 8.43 -6.297 1 67.5 134 ASN B CA 1
ATOM 2850 C C . ASN B 1 134 ? -20.672 9.305 -5.203 1 67.5 134 ASN B C 1
ATOM 2852 O O . ASN B 1 134 ? -21.234 9.422 -4.113 1 67.5 134 ASN B O 1
ATOM 2856 N N . PHE B 1 135 ? -19.609 9.961 -5.582 1 69.25 135 PHE B N 1
ATOM 2857 C CA . PHE B 1 135 ? -19.016 10.867 -4.605 1 69.25 135 PHE B CA 1
ATOM 2858 C C . PHE B 1 135 ? -19.953 12.023 -4.301 1 69.25 135 PHE B C 1
ATOM 2860 O O . PHE B 1 135 ? -20.078 12.445 -3.146 1 69.25 135 PHE B O 1
ATOM 2867 N N . GLU B 1 136 ? -20.578 12.461 -5.309 1 72.31 136 GLU B N 1
ATOM 2868 C CA . GLU B 1 136 ? -21.484 13.578 -5.113 1 72.31 136 GLU B CA 1
ATOM 2869 C C . GLU B 1 136 ? -22.641 13.203 -4.188 1 72.31 136 GLU B C 1
ATOM 2871 O O . GLU B 1 136 ? -23.031 13.992 -3.328 1 72.31 136 GLU B O 1
ATOM 2876 N N . LYS B 1 137 ? -23.109 11.992 -4.453 1 74.06 137 LYS B N 1
ATOM 2877 C CA . LYS B 1 137 ? -24.203 11.523 -3.605 1 74.06 137 LYS B CA 1
ATOM 2878 C C . LYS B 1 137 ? -23.734 11.352 -2.162 1 74.06 137 LYS B C 1
ATOM 2880 O O . LYS B 1 137 ? -24.406 11.805 -1.231 1 74.06 137 LYS B O 1
ATOM 2885 N N . PHE B 1 138 ? -22.594 10.859 -2.006 1 75.38 138 PHE B N 1
ATOM 2886 C CA . PHE B 1 138 ? -22.047 10.625 -0.675 1 75.38 138 PHE B CA 1
ATOM 2887 C C . PHE B 1 138 ? -21.703 11.945 0.014 1 75.38 138 PHE B C 1
ATOM 2889 O O . PHE B 1 138 ? -22 12.125 1.198 1 75.38 138 PHE B O 1
ATOM 2896 N N . SER B 1 139 ? -21.172 12.828 -0.754 1 78.81 139 SER B N 1
ATOM 2897 C CA . SER B 1 139 ? -20.734 14.102 -0.195 1 78.81 139 SER B CA 1
ATOM 2898 C C . SER B 1 139 ? -21.906 14.93 0.312 1 78.81 139 SER B C 1
ATOM 2900 O O . SER B 1 139 ? -21.75 15.773 1.19 1 78.81 139 SER B O 1
ATOM 2902 N N . SER B 1 140 ? -23.062 14.641 -0.267 1 80.56 140 SER B N 1
ATOM 2903 C CA . SER B 1 140 ? -24.25 15.406 0.122 1 80.56 140 SER B CA 1
ATOM 2904 C C . SER B 1 140 ? -24.688 15.062 1.542 1 80.56 140 SER B C 1
ATOM 2906 O O . SER B 1 140 ? -25.406 15.836 2.182 1 80.56 140 SER B O 1
ATOM 2908 N N . PHE B 1 141 ? -24.234 13.969 2.047 1 82.38 141 PHE B N 1
ATOM 2909 C CA . PHE B 1 141 ? -24.625 13.523 3.381 1 82.38 141 PHE B CA 1
ATOM 2910 C C . PHE B 1 141 ? -23.641 14.055 4.43 1 82.38 141 PHE B C 1
ATOM 2912 O O . PHE B 1 141 ? -23.906 13.961 5.629 1 82.38 141 PHE B O 1
ATOM 2919 N N . ILE B 1 142 ? -22.625 14.641 4.02 1 86.12 142 ILE B N 1
ATOM 2920 C CA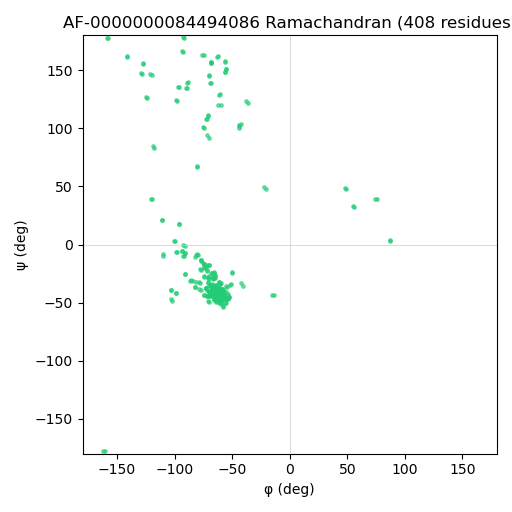 . ILE B 1 142 ? -21.578 15.094 4.93 1 86.12 142 ILE B CA 1
ATOM 2921 C C . ILE B 1 142 ? -21.891 16.516 5.402 1 86.12 142 ILE B C 1
ATOM 2923 O O . ILE B 1 142 ? -22.297 17.359 4.609 1 86.12 142 ILE B O 1
ATOM 2927 N N . ASP B 1 143 ? -21.75 16.766 6.703 1 85.38 143 ASP B N 1
ATOM 2928 C CA . ASP B 1 143 ? -21.812 18.125 7.234 1 85.38 143 ASP B CA 1
ATOM 2929 C C . ASP B 1 143 ? -20.531 18.891 6.922 1 85.38 143 ASP B C 1
ATOM 2931 O O . ASP B 1 143 ? -19.547 18.781 7.652 1 85.38 143 ASP B O 1
ATOM 2935 N N . LYS B 1 144 ? -20.625 19.688 5.953 1 82.06 144 LYS B N 1
ATOM 2936 C CA . LYS B 1 144 ? -19.438 20.391 5.461 1 82.06 144 LYS B CA 1
ATOM 2937 C C . LYS B 1 144 ? -19.125 21.609 6.332 1 82.06 144 LYS B C 1
ATOM 2939 O O . LYS B 1 144 ? -18.031 22.172 6.25 1 82.06 144 LYS B O 1
ATOM 2944 N N . ASN B 1 145 ? -20 21.906 7.195 1 78.81 145 ASN B N 1
ATOM 2945 C CA . ASN B 1 145 ? -19.844 23.125 7.996 1 78.81 145 ASN B CA 1
ATOM 2946 C C . ASN B 1 145 ? -18.766 22.953 9.062 1 78.81 145 ASN B C 1
ATOM 2948 O O . ASN B 1 145 ? -18.203 23.938 9.555 1 78.81 145 ASN B O 1
ATOM 2952 N N . VAL B 1 146 ? -18.484 21.781 9.367 1 75.44 146 VAL B N 1
ATOM 2953 C CA . VAL B 1 146 ? -17.516 21.516 10.43 1 75.44 146 VAL B CA 1
ATOM 2954 C C . VAL B 1 146 ? -16.125 21.375 9.844 1 75.44 146 VAL B C 1
ATOM 2956 O O . VAL B 1 146 ? -15.133 21.328 10.578 1 75.44 146 VAL B O 1
ATOM 2959 N N . LEU B 1 147 ? -16.062 21.312 8.531 1 78.38 147 LEU B N 1
ATOM 2960 C CA . LEU B 1 147 ? -14.789 21.062 7.875 1 78.38 147 LEU B CA 1
ATOM 2961 C C . LEU B 1 147 ? -14.141 22.375 7.414 1 78.38 147 LEU B C 1
ATOM 2963 O O . LEU B 1 147 ? -14.836 23.281 6.949 1 78.38 147 LEU B O 1
ATOM 2967 N N . ASN B 1 148 ? -12.891 22.484 7.656 1 75.94 148 ASN B N 1
ATOM 2968 C CA . ASN B 1 148 ? -12.125 23.641 7.184 1 75.94 148 ASN B CA 1
ATOM 2969 C C . ASN B 1 148 ? -11.734 23.484 5.719 1 75.94 148 ASN B C 1
ATOM 2971 O O . ASN B 1 148 ? -10.555 23.344 5.395 1 75.94 148 ASN B O 1
ATOM 2975 N N . ILE B 1 149 ? -12.773 23.531 4.863 1 75.56 149 ILE B N 1
ATOM 2976 C CA . ILE B 1 149 ? -12.547 23.359 3.432 1 75.56 149 ILE B CA 1
ATOM 2977 C C . ILE B 1 149 ? -13.047 24.609 2.688 1 75.56 149 ILE B C 1
ATOM 2979 O O . ILE B 1 149 ? -14.008 25.25 3.119 1 75.56 149 ILE B O 1
ATOM 2983 N N . SER B 1 150 ? -12.344 24.922 1.616 1 74.88 150 SER B N 1
ATOM 2984 C CA . SER B 1 150 ? -12.688 26.109 0.84 1 74.88 150 SER B CA 1
ATOM 2985 C C . SER B 1 150 ? -13.75 25.797 -0.204 1 74.88 150 SER B C 1
ATOM 2987 O O . SER B 1 150 ? -14.5 26.688 -0.618 1 74.88 150 SER B O 1
ATOM 2989 N N . ASP B 1 151 ? -13.758 24.609 -0.721 1 79.12 151 ASP B N 1
ATOM 2990 C CA . ASP B 1 151 ? -14.711 24.219 -1.76 1 79.12 151 ASP B CA 1
ATOM 2991 C C . ASP B 1 151 ? -14.891 22.703 -1.805 1 79.12 151 ASP B C 1
ATOM 2993 O O . ASP B 1 151 ? -14.312 21.984 -0.989 1 79.12 151 ASP B O 1
ATOM 2997 N N . GLU B 1 152 ? -15.758 22.266 -2.662 1 78.31 152 GLU B N 1
ATOM 2998 C CA . GLU B 1 152 ? -16.094 20.859 -2.785 1 78.31 152 GLU B CA 1
ATOM 2999 C C . GLU B 1 152 ? -14.891 20.047 -3.264 1 78.31 152 GLU B C 1
ATOM 3001 O O . GLU B 1 152 ? -14.75 18.875 -2.914 1 78.31 152 GLU B O 1
ATOM 3006 N N . ASN B 1 153 ? -14.055 20.656 -3.934 1 81.5 153 ASN B N 1
ATOM 3007 C CA . ASN B 1 153 ? -12.859 19.953 -4.398 1 81.5 153 ASN B CA 1
ATOM 3008 C C . ASN B 1 153 ? -11.938 19.578 -3.24 1 81.5 153 ASN B C 1
ATOM 3010 O O . ASN B 1 153 ? -11.359 18.5 -3.229 1 81.5 153 ASN B O 1
ATOM 3014 N N . GLU B 1 154 ? -11.867 20.422 -2.297 1 83.88 154 GLU B N 1
ATOM 3015 C CA . GLU B 1 154 ? -11.016 20.141 -1.143 1 83.88 154 GLU B CA 1
ATOM 3016 C C . GLU B 1 154 ? -11.609 19.031 -0.279 1 83.88 154 GLU B C 1
ATOM 3018 O O . GLU B 1 154 ? -10.875 18.281 0.376 1 83.88 154 GLU B O 1
ATOM 3023 N N . LEU B 1 155 ? -12.938 19 -0.366 1 85.06 155 LEU B N 1
ATOM 3024 C CA . LEU B 1 155 ? -13.586 17.922 0.377 1 85.06 155 LEU B CA 1
ATOM 3025 C C . LEU B 1 155 ? -13.133 16.562 -0.124 1 85.06 155 LEU B C 1
ATOM 3027 O O . LEU B 1 155 ? -12.922 15.641 0.671 1 85.06 155 LEU B O 1
ATOM 3031 N N . PHE B 1 156 ? -13.023 16.484 -1.372 1 84.31 156 PHE B N 1
ATOM 3032 C CA . PHE B 1 156 ? -12.562 15.25 -1.997 1 84.31 156 PHE B CA 1
ATOM 3033 C C . PHE B 1 156 ? -11.195 14.844 -1.461 1 84.31 156 PHE B C 1
ATOM 3035 O O . PHE B 1 156 ? -10.977 13.688 -1.105 1 84.31 156 PHE B O 1
ATOM 3042 N N . TYR B 1 157 ? -10.297 15.758 -1.368 1 87.25 157 TYR B N 1
ATOM 3043 C CA . TYR B 1 157 ? -8.945 15.469 -0.912 1 87.25 157 TYR B CA 1
ATOM 3044 C C . TYR B 1 157 ? -8.93 15.148 0.578 1 87.25 157 TYR B C 1
ATOM 3046 O O . TYR B 1 157 ? -8.125 14.328 1.035 1 87.25 157 TYR B O 1
ATOM 3054 N N . VAL B 1 158 ? -9.82 15.781 1.315 1 87.69 158 VAL B N 1
ATOM 3055 C CA . VAL B 1 158 ? -9.961 15.469 2.734 1 87.69 158 VAL B CA 1
ATOM 3056 C C . VAL B 1 158 ? -10.359 14 2.902 1 87.69 158 VAL B C 1
ATOM 3058 O O . VAL B 1 158 ? -9.773 13.289 3.721 1 87.69 158 VAL B O 1
ATOM 3061 N N . PHE B 1 159 ? -11.234 13.664 2.08 1 86.31 159 PHE B N 1
ATOM 3062 C CA . PHE B 1 159 ? -11.68 12.273 2.137 1 86.31 159 PHE B CA 1
ATOM 3063 C C . PHE B 1 159 ? -10.547 11.328 1.759 1 86.31 159 PHE B C 1
ATOM 3065 O O . PHE B 1 159 ? -10.398 10.258 2.361 1 86.31 159 PHE B O 1
ATOM 3072 N N . GLN B 1 160 ? -9.836 11.648 0.778 1 87.81 160 GLN B N 1
ATOM 3073 C CA . GLN B 1 160 ? -8.719 10.82 0.351 1 87.81 160 GLN B CA 1
ATOM 3074 C C . GLN B 1 160 ? -7.699 10.656 1.472 1 87.81 160 GLN B C 1
ATOM 3076 O O . GLN B 1 160 ? -7.156 9.562 1.672 1 87.81 160 GLN B O 1
ATOM 3081 N N . ILE B 1 161 ? -7.445 11.719 2.164 1 91.12 161 ILE B N 1
ATOM 3082 C CA . ILE B 1 161 ? -6.5 11.688 3.277 1 91.12 161 ILE B CA 1
ATOM 3083 C C . ILE B 1 161 ? -7.023 10.766 4.375 1 91.12 161 ILE B C 1
ATOM 3085 O O . ILE B 1 161 ? -6.309 9.875 4.84 1 91.12 161 ILE B O 1
ATOM 3089 N N . ILE B 1 162 ? -8.273 10.992 4.707 1 91.5 162 ILE B N 1
ATOM 3090 C CA . ILE B 1 162 ? -8.891 10.188 5.758 1 91.5 162 ILE B CA 1
ATOM 3091 C C . ILE B 1 162 ? -8.867 8.711 5.359 1 91.5 162 ILE B C 1
ATOM 3093 O O . ILE B 1 162 ? -8.523 7.848 6.168 1 91.5 162 ILE B O 1
ATOM 3097 N N . ALA B 1 163 ? -9.203 8.469 4.125 1 89.38 163 ALA B N 1
ATOM 3098 C CA . ALA B 1 163 ? -9.227 7.102 3.623 1 89.38 163 ALA B CA 1
ATOM 3099 C C . ALA B 1 163 ? -7.844 6.465 3.688 1 89.38 163 ALA B C 1
ATOM 3101 O O . ALA B 1 163 ? -7.703 5.309 4.082 1 89.38 163 ALA B O 1
ATOM 3102 N N . ALA B 1 164 ? -6.855 7.195 3.291 1 90.38 164 ALA B N 1
ATOM 3103 C CA . ALA B 1 164 ? -5.484 6.688 3.307 1 90.38 164 ALA B CA 1
ATOM 3104 C C . ALA B 1 164 ? -5.059 6.301 4.723 1 90.38 164 ALA B C 1
ATOM 3106 O O . ALA B 1 164 ? -4.48 5.234 4.934 1 90.38 164 ALA B O 1
ATOM 3107 N N . VAL B 1 165 ? -5.328 7.121 5.648 1 92.62 165 VAL B N 1
ATOM 3108 C CA . VAL B 1 165 ? -4.965 6.891 7.043 1 92.62 165 VAL B CA 1
ATOM 3109 C C . VAL B 1 165 ? -5.746 5.695 7.59 1 92.62 165 VAL B C 1
ATOM 3111 O O . VAL B 1 165 ? -5.195 4.863 8.312 1 92.62 165 VAL B O 1
ATOM 3114 N N . THR B 1 166 ? -7.004 5.656 7.23 1 92.81 166 THR B N 1
ATOM 3115 C CA . THR B 1 166 ? -7.852 4.562 7.691 1 92.81 166 THR B CA 1
ATOM 3116 C C . THR B 1 166 ? -7.352 3.229 7.141 1 92.81 166 THR B C 1
ATOM 3118 O O . THR B 1 166 ? -7.242 2.246 7.879 1 92.81 166 THR B O 1
ATOM 3121 N N . PHE B 1 167 ? -7.062 3.199 5.906 1 89.62 167 PHE B N 1
ATOM 3122 C CA . PHE B 1 167 ? -6.559 1.979 5.285 1 89.62 167 PHE B CA 1
ATOM 3123 C C . PHE B 1 167 ? -5.27 1.52 5.957 1 89.62 167 PHE B C 1
ATOM 3125 O O . PHE B 1 167 ? -5.102 0.331 6.234 1 89.62 167 PHE B O 1
ATOM 3132 N N . ARG B 1 168 ? -4.453 2.461 6.113 1 89.25 168 ARG B N 1
ATOM 3133 C CA . ARG B 1 168 ? -3.209 2.125 6.801 1 89.25 168 ARG B CA 1
ATOM 3134 C C . ARG B 1 168 ? -3.484 1.562 8.188 1 89.25 168 ARG B C 1
ATOM 3136 O O . ARG B 1 168 ? -2.805 0.635 8.633 1 89.25 168 ARG B O 1
ATOM 3143 N N . SER B 1 169 ? -4.418 2.123 8.898 1 92.56 169 SER B N 1
ATOM 3144 C CA . SER B 1 169 ? -4.77 1.669 10.234 1 92.56 169 SER B CA 1
ATOM 3145 C C . SER B 1 169 ? -5.316 0.245 10.211 1 92.56 169 SER B C 1
ATOM 3147 O O . SER B 1 169 ? -5.035 -0.548 11.109 1 92.56 169 SER B O 1
ATOM 3149 N N . PHE B 1 170 ? -6.109 -0.08 9.188 1 92.25 170 PHE B N 1
ATOM 3150 C CA . PHE B 1 170 ? -6.582 -1.451 9.031 1 92.25 170 PHE B CA 1
ATOM 3151 C C . PHE B 1 170 ? -5.41 -2.414 8.883 1 92.25 170 PHE B C 1
ATOM 3153 O O . PHE B 1 170 ? -5.355 -3.439 9.562 1 92.25 170 PHE B O 1
ATOM 3160 N N . VAL B 1 171 ? -4.543 -2.072 8.031 1 90.38 171 VAL B N 1
ATOM 3161 C CA . VAL B 1 171 ? -3.383 -2.916 7.766 1 90.38 171 VAL B CA 1
ATOM 3162 C C . VAL B 1 171 ? -2.582 -3.117 9.047 1 90.38 171 VAL B C 1
ATOM 3164 O O . VAL B 1 171 ? -2.188 -4.242 9.375 1 90.38 171 VAL B O 1
ATOM 3167 N N . ASP B 1 172 ? -2.352 -2.031 9.75 1 89.94 172 ASP B N 1
ATOM 3168 C CA . ASP B 1 172 ? -1.598 -2.102 11 1 89.94 172 ASP B CA 1
ATOM 3169 C C . ASP B 1 172 ? -2.285 -3.025 12 1 89.94 172 ASP B C 1
ATOM 3171 O O . ASP B 1 172 ? -1.632 -3.855 12.641 1 89.94 172 ASP B O 1
ATOM 3175 N N . LYS B 1 173 ? -3.547 -2.865 12.141 1 93.44 173 LYS B N 1
ATOM 3176 C CA . LYS B 1 173 ? -4.328 -3.699 13.047 1 93.44 173 LYS B CA 1
ATOM 3177 C C . LYS B 1 173 ? -4.152 -5.18 12.727 1 93.44 173 LYS B C 1
ATOM 3179 O O . LYS B 1 173 ? -3.881 -5.988 13.617 1 93.44 173 LYS B O 1
ATOM 3184 N N . PHE B 1 174 ? -4.234 -5.578 11.508 1 92 174 PHE B N 1
ATOM 3185 C CA . PHE B 1 174 ? -4.211 -6.977 11.094 1 92 174 PHE B CA 1
ATOM 3186 C C . PHE B 1 174 ? -2.783 -7.512 11.094 1 92 174 PHE B C 1
ATOM 3188 O O . PHE B 1 174 ? -2.547 -8.656 11.484 1 92 174 PHE B O 1
ATOM 3195 N N . ALA B 1 175 ? -1.867 -6.684 10.672 1 89.06 175 ALA B N 1
ATOM 3196 C CA . ALA B 1 175 ? -0.473 -7.113 10.586 1 89.06 175 ALA B CA 1
ATOM 3197 C C . ALA B 1 175 ? 0.099 -7.41 11.969 1 89.06 175 ALA B C 1
ATOM 3199 O O . ALA B 1 175 ? 0.861 -8.359 12.141 1 89.06 175 ALA B O 1
ATOM 3200 N N . ARG B 1 176 ? -0.255 -6.574 12.938 1 89.38 176 ARG B N 1
ATOM 3201 C CA . ARG B 1 176 ? 0.308 -6.699 14.273 1 89.38 176 ARG B CA 1
ATOM 3202 C C . ARG B 1 176 ? -0.662 -7.414 15.211 1 89.38 176 ARG B C 1
ATOM 3204 O O . ARG B 1 176 ? -0.396 -7.543 16.406 1 89.38 176 ARG B O 1
ATOM 3211 N N . ASP B 1 177 ? -1.732 -7.82 14.633 1 91 177 ASP B N 1
ATOM 3212 C CA . ASP B 1 177 ? -2.773 -8.484 15.406 1 91 177 ASP B CA 1
ATOM 3213 C C . ASP B 1 177 ? -3.1 -7.707 16.688 1 91 177 ASP B C 1
ATOM 3215 O O . ASP B 1 177 ? -3.08 -8.266 17.781 1 91 177 ASP B O 1
ATOM 3219 N N . LEU B 1 178 ? -3.297 -6.426 16.531 1 93.38 178 LEU B N 1
ATOM 3220 C CA . LEU B 1 178 ? -3.541 -5.551 17.672 1 93.38 178 LEU B CA 1
ATOM 3221 C C . LEU B 1 178 ? -4.902 -5.836 18.297 1 93.38 178 LEU B C 1
ATOM 3223 O O . LEU B 1 178 ? -5.879 -6.078 17.594 1 93.38 178 LEU B O 1
ATOM 3227 N N . PRO B 1 179 ? -4.91 -5.828 19.641 1 95.81 179 PRO B N 1
ATOM 3228 C CA . PRO B 1 179 ? -6.242 -5.793 20.25 1 95.81 179 PRO B CA 1
ATOM 3229 C C . PRO B 1 179 ? -7.086 -4.617 19.766 1 95.81 179 PRO B C 1
ATOM 3231 O O . PRO B 1 179 ? -6.543 -3.566 19.422 1 95.81 179 PRO B O 1
ATOM 3234 N N . ILE B 1 180 ? -8.406 -4.84 19.781 1 95.81 180 ILE B N 1
ATOM 3235 C CA . ILE B 1 180 ? -9.336 -3.85 19.266 1 95.81 180 ILE B CA 1
ATOM 3236 C C . ILE B 1 180 ? -9.094 -2.5 19.938 1 95.81 180 ILE B C 1
ATOM 3238 O O . ILE B 1 180 ? -8.992 -1.473 19.266 1 95.81 180 ILE B O 1
ATOM 3242 N N . GLU B 1 181 ? -8.914 -2.465 21.203 1 96.69 181 GLU B N 1
ATOM 3243 C CA . GLU B 1 181 ? -8.781 -1.219 21.938 1 96.69 181 GLU B CA 1
ATOM 3244 C C . GLU B 1 181 ? -7.496 -0.485 21.562 1 96.69 181 GLU B C 1
ATOM 3246 O O . GLU B 1 181 ? -7.48 0.745 21.469 1 96.69 181 GLU B O 1
ATOM 3251 N N . GLU B 1 182 ? -6.461 -1.198 21.344 1 96 182 GLU B N 1
ATOM 3252 C CA . GLU B 1 182 ? -5.199 -0.579 20.953 1 96 182 GLU B CA 1
ATOM 3253 C C . GLU B 1 182 ? -5.293 0.02 19.547 1 96 182 GLU B C 1
ATOM 3255 O O . GLU B 1 182 ? -4.809 1.126 19.312 1 96 182 GLU B O 1
ATOM 3260 N N . ALA B 1 183 ? -5.891 -0.735 18.656 1 96.06 183 ALA B N 1
ATOM 3261 C CA . ALA B 1 183 ? -6.098 -0.233 17.297 1 96.06 183 ALA B CA 1
ATOM 3262 C C . ALA B 1 183 ? -6.961 1.025 17.297 1 96.06 183 ALA B C 1
ATOM 3264 O O . ALA B 1 183 ? -6.66 1.996 16.609 1 96.06 183 ALA B O 1
ATOM 3265 N N . MET B 1 184 ? -8 1.012 18.109 1 97.31 184 MET B N 1
ATOM 3266 C CA . MET B 1 184 ? -8.898 2.156 18.219 1 97.31 184 MET B CA 1
ATOM 3267 C C . MET B 1 184 ? -8.172 3.377 18.766 1 97.31 184 MET B C 1
ATOM 3269 O O . MET B 1 184 ? -8.367 4.492 18.281 1 97.31 184 MET B O 1
ATOM 3273 N N . ASN B 1 185 ? -7.367 3.158 19.766 1 96.12 185 ASN B N 1
ATOM 3274 C CA . ASN B 1 185 ? -6.641 4.262 20.375 1 96.12 185 ASN B CA 1
ATOM 3275 C C . ASN B 1 185 ? -5.719 4.953 19.375 1 96.12 185 ASN B C 1
ATOM 3277 O O . ASN B 1 185 ? -5.688 6.184 19.312 1 96.12 185 ASN B O 1
ATOM 3281 N N . THR B 1 186 ? -5 4.16 18.672 1 93.31 186 THR B N 1
ATOM 3282 C CA . THR B 1 186 ? -4.098 4.703 17.656 1 93.31 186 THR B CA 1
ATOM 3283 C C . THR B 1 186 ? -4.875 5.477 16.594 1 93.31 186 THR B C 1
ATOM 3285 O O . THR B 1 186 ? -4.496 6.594 16.234 1 93.31 186 THR B O 1
ATOM 3288 N N . TYR B 1 187 ? -5.902 4.871 16.156 1 96.12 187 TYR B N 1
ATOM 3289 C CA . TYR B 1 187 ? -6.715 5.488 15.109 1 96.12 187 TYR B CA 1
ATOM 3290 C C . TYR B 1 187 ? -7.332 6.789 15.594 1 96.12 187 TYR B C 1
ATOM 3292 O O . TYR B 1 187 ? -7.391 7.773 14.852 1 96.12 187 TYR B O 1
ATOM 3300 N N . LEU B 1 188 ? -7.785 6.801 16.812 1 95.56 188 LEU B N 1
ATOM 3301 C CA . LEU B 1 188 ? -8.391 7.988 17.406 1 95.56 188 LEU B CA 1
ATOM 3302 C C . LEU B 1 188 ? -7.391 9.133 17.469 1 95.56 188 LEU B C 1
ATOM 3304 O O . LEU B 1 188 ? -7.738 10.289 17.203 1 95.56 188 LEU B O 1
ATOM 3308 N N . ILE B 1 189 ? -6.211 8.844 17.828 1 92.06 189 ILE B N 1
ATOM 3309 C CA . ILE B 1 189 ? -5.168 9.859 17.891 1 92.06 189 ILE B CA 1
ATOM 3310 C C . ILE B 1 189 ? -4.965 10.469 16.5 1 92.06 189 ILE B C 1
ATOM 3312 O O . ILE B 1 189 ? -4.926 11.695 16.359 1 92.06 189 ILE B O 1
ATOM 3316 N N . GLU B 1 190 ? -4.895 9.602 15.5 1 92.06 190 GLU B N 1
ATOM 3317 C CA . GLU B 1 190 ? -4.676 10.07 14.133 1 92.06 190 GLU B CA 1
ATOM 3318 C C . GLU B 1 190 ? -5.859 10.898 13.641 1 92.06 190 GLU B C 1
ATOM 3320 O O . GLU B 1 190 ? -5.672 11.953 13.023 1 92.06 190 GLU B O 1
ATOM 3325 N N . MET B 1 191 ? -7.059 10.422 13.961 1 91.88 191 MET B N 1
ATOM 3326 C CA . MET B 1 191 ? -8.25 11.148 13.539 1 91.88 191 MET B CA 1
ATOM 3327 C C . MET B 1 191 ? -8.344 12.508 14.234 1 91.88 191 MET B C 1
ATOM 3329 O O . MET B 1 191 ? -8.734 13.5 13.617 1 91.88 191 MET B O 1
ATOM 3333 N N . ASN B 1 192 ? -7.988 12.555 15.445 1 88.62 192 ASN B N 1
ATOM 3334 C CA . ASN B 1 192 ? -8.016 13.812 16.188 1 88.62 192 ASN B CA 1
ATOM 3335 C C . ASN B 1 192 ? -6.988 14.805 15.648 1 88.62 192 ASN B C 1
ATOM 3337 O O . ASN B 1 192 ? -7.234 16.016 15.617 1 88.62 192 ASN B O 1
ATOM 3341 N N . LEU B 1 193 ? -5.859 14.25 15.273 1 87 193 LEU B N 1
ATOM 3342 C CA . LEU B 1 193 ? -4.844 15.094 14.648 1 87 193 LEU B CA 1
ATOM 3343 C C . LEU B 1 193 ? -5.352 15.68 13.336 1 87 193 LEU B C 1
ATOM 3345 O O . LEU B 1 193 ? -5.152 16.859 13.055 1 87 193 LEU B O 1
ATOM 3349 N N . LEU B 1 194 ? -6.035 14.867 12.586 1 88.12 194 LEU B N 1
ATOM 3350 C CA . LEU B 1 194 ? -6.594 15.32 11.32 1 88.12 194 LEU B CA 1
ATOM 3351 C C . LEU B 1 194 ? -7.699 16.344 11.547 1 88.12 194 LEU B C 1
ATOM 3353 O O . LEU B 1 194 ? -7.777 17.359 10.844 1 88.12 194 LEU B O 1
ATOM 3357 N N . LYS B 1 195 ? -8.477 16 12.523 1 83.5 195 LYS B N 1
ATOM 3358 C CA . LYS B 1 195 ? -9.594 16.875 12.852 1 83.5 195 LYS B CA 1
ATOM 3359 C C . LYS B 1 195 ? -9.109 18.266 13.25 1 83.5 195 LYS B C 1
ATOM 3361 O O . LYS B 1 195 ? -9.703 19.281 12.867 1 83.5 195 LYS B O 1
ATOM 3366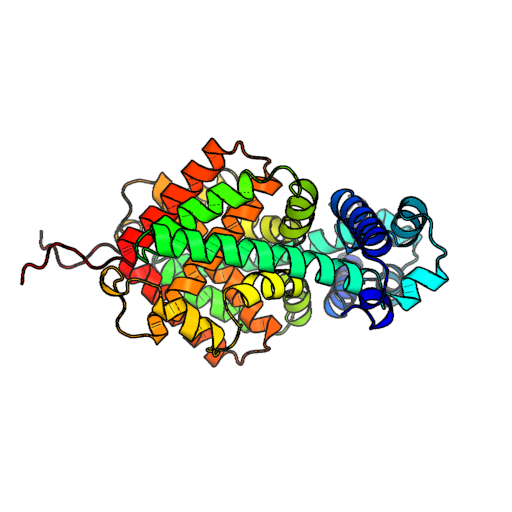 N N . LYS B 1 196 ? -8.094 18.344 13.984 1 76.5 196 LYS B N 1
ATOM 3367 C CA . LYS B 1 196 ? -7.52 19.609 14.43 1 76.5 196 LYS B CA 1
ATOM 3368 C C . LYS B 1 196 ? -7.07 20.453 13.242 1 76.5 196 LYS B C 1
ATOM 3370 O O . LYS B 1 196 ? -7.188 21.688 13.273 1 76.5 196 LYS B O 1
ATOM 3375 N N . GLY B 1 197 ? -6.617 19.828 12.227 1 69.62 197 GLY B N 1
ATOM 3376 C CA . GLY B 1 197 ? -6.094 20.547 11.07 1 69.62 197 GLY B CA 1
ATOM 3377 C C . GLY B 1 197 ? -7.145 20.828 10.016 1 69.62 197 GLY B C 1
ATOM 3378 O O . GLY B 1 197 ? -7.031 21.797 9.258 1 69.62 197 GLY B O 1
ATOM 3379 N N . LEU B 1 198 ? -8.133 19.984 10.055 1 67.56 198 LEU B N 1
ATOM 3380 C CA . LEU B 1 198 ? -9.078 20.031 8.953 1 67.56 198 LEU B CA 1
ATOM 3381 C C . LEU B 1 198 ? -10.43 20.578 9.422 1 67.56 198 LEU B C 1
ATOM 3383 O O . LEU B 1 198 ? -11.289 20.906 8.602 1 67.56 198 LEU B O 1
ATOM 3387 N N . TYR B 1 199 ? -10.57 20.703 10.734 1 60.16 199 TYR B N 1
ATOM 3388 C CA . TYR B 1 199 ? -11.805 21.234 11.297 1 60.16 199 TYR B CA 1
ATOM 3389 C C . TYR B 1 199 ? -11.758 22.75 11.398 1 60.16 199 TYR B C 1
ATOM 3391 O O . TYR B 1 199 ? -10.695 23.328 11.617 1 60.16 199 TYR B O 1
ATOM 3399 N N . ARG B 1 200 ? -12.867 23.484 11.094 1 56.75 200 ARG B N 1
ATOM 3400 C CA . ARG B 1 200 ? -12.984 24.938 11.227 1 56.75 200 ARG B CA 1
ATOM 3401 C C . ARG B 1 200 ? -12.82 25.375 12.68 1 56.75 200 ARG B C 1
ATOM 3403 O O . ARG B 1 200 ? -13.266 24.672 13.594 1 56.75 200 ARG B O 1
ATOM 3410 N N . ASP B 1 201 ? -11.773 26.266 13.023 1 51.44 201 ASP B N 1
ATOM 3411 C CA . ASP B 1 201 ? -11.625 26.859 14.344 1 51.44 201 ASP B CA 1
ATOM 3412 C C . ASP B 1 201 ? -12.961 27.359 14.883 1 51.44 201 ASP B C 1
ATOM 3414 O O . ASP B 1 201 ? -13.711 28.031 14.164 1 51.44 201 ASP B O 1
ATOM 3418 N N . SER B 1 202 ? -13.656 26.75 15.695 1 41.97 202 SER B N 1
ATOM 3419 C CA . SER B 1 202 ? -14.836 27.312 16.344 1 41.97 202 SER B CA 1
ATOM 3420 C C . SER B 1 202 ? -14.602 28.766 16.75 1 41.97 202 SER B C 1
ATOM 3422 O O . SER B 1 202 ? -15.523 29.438 17.188 1 41.97 202 SER B O 1
ATOM 3424 N N . LEU B 1 203 ? -13.406 29.281 17.203 1 39.09 203 LEU B N 1
ATOM 3425 C CA . LEU B 1 203 ? -13.344 30.547 17.938 1 39.09 203 LEU B CA 1
ATOM 3426 C C . LEU B 1 203 ? -13.602 31.719 17 1 39.09 203 LEU B C 1
ATOM 3428 O O . LEU B 1 203 ? -13.422 32.875 17.391 1 39.09 203 LEU B O 1
ATOM 3432 N N . GLU B 1 204 ? -13.555 31.797 15.781 1 35.16 204 GLU B N 1
ATOM 3433 C CA . GLU B 1 204 ? -13.938 33.156 15.344 1 35.16 204 GLU B CA 1
ATOM 3434 C C . GLU B 1 204 ? -15.43 33.375 15.531 1 35.16 204 GLU B C 1
ATOM 3436 O O . GLU B 1 204 ? -16.25 32.656 14.992 1 35.16 204 GLU B O 1
ATOM 3441 N N . PRO B 1 205 ? -15.852 33.938 16.625 1 33.62 205 PRO B N 1
ATOM 3442 C CA . PRO B 1 205 ? -17.188 34.531 16.766 1 33.62 205 PRO B CA 1
ATOM 3443 C C . PRO B 1 205 ? -17.656 35.25 15.508 1 33.62 205 PRO B C 1
ATOM 3445 O O . PRO B 1 205 ? -16.844 35.844 14.805 1 33.62 205 PRO B O 1
ATOM 3448 N N . LYS B 1 206 ? -18.906 34.844 14.906 1 33.69 206 LYS B N 1
ATOM 3449 C CA . LYS B 1 206 ? -19.5 36 14.211 1 33.69 206 LYS B CA 1
ATOM 3450 C C . LYS B 1 206 ? -19.594 37.219 15.125 1 33.69 206 LYS B C 1
ATOM 3452 O O . LYS B 1 206 ? -19.969 37.094 16.281 1 33.69 206 LYS B O 1
#

Solvent-accessible surface area (backbone atoms only — not comparable to full-atom values): 21796 Å² total; per-residue (Å²): 107,62,34,69,60,41,76,66,42,58,67,69,60,42,50,41,44,50,50,21,44,48,52,42,37,32,72,34,40,76,91,72,44,52,67,68,59,23,26,62,66,43,71,47,58,74,69,56,49,57,51,25,19,88,46,68,64,29,49,49,52,48,53,49,49,52,51,34,52,56,50,42,52,52,44,53,52,39,25,58,74,43,69,10,33,62,65,65,21,50,54,52,46,50,52,54,60,74,63,41,67,91,53,37,48,36,48,41,32,45,49,43,56,29,24,49,68,54,48,47,58,56,36,41,64,67,38,39,94,51,99,30,76,58,33,54,57,55,55,68,55,43,47,63,81,57,40,55,56,93,48,72,71,49,48,54,47,52,49,51,44,52,48,28,39,49,52,49,48,52,32,50,29,55,75,65,62,48,55,67,68,59,44,49,52,54,47,48,53,47,48,50,50,47,41,62,19,35,32,47,76,77,74,71,71,132,106,62,34,71,60,40,76,67,41,56,66,70,58,43,48,40,44,49,51,22,44,48,51,40,37,31,72,33,39,76,92,72,44,52,66,68,58,23,28,63,68,42,70,48,57,73,70,55,49,57,51,24,20,88,46,68,62,31,50,48,51,48,52,50,49,53,52,36,52,56,48,43,53,51,44,52,51,40,25,59,74,44,69,10,34,63,64,64,22,49,54,52,46,50,52,53,60,74,64,41,69,91,51,34,48,37,49,41,34,45,48,43,56,29,24,49,69,54,48,47,57,56,36,41,66,66,37,38,92,49,100,30,77,58,33,55,59,55,54,70,55,43,48,62,81,57,40,55,59,91,47,74,69,46,47,53,47,51,48,52,44,52,50,28,39,48,50,48,48,51,32,50,29,55,75,66,62,48,54,67,68,60,43,49,51,55,48,49,53,48,50,50,49,47,42,64,19,36,31,48,76,77,75,70,73,131

Sequence (412 aa):
MPKITFFNLPEDKKETLIQAAKKEFSRVPLYDASITNIIKEAGIPRGSFYQYFEDKEDAFFFLLNELTKEHKYIFIHLLSSNNGDIFETMIDFFRVIISEEENFNFLKNTFLNMTHRIESTFSRSFSSNERNENFEKFSSFIDKNVLNISDENELFYVFQIIAAVTFRSFVDKFARDLPIEEAMNTYLIEMNLLKKGLYRDSLEPKMPKITFFNLPEDKKETLIQAAKKEFSRVPLYDASITNIIKEAGIPRGSFYQYFEDKEDAFFFLLNELTKEHKYIFIHLLSSNNGDIFETMIDFFRVIISEEENFNFLKNTFLNMTHRIESTFSRSFSSNERNENFEKFSSFIDKNVLNISDENELFYVFQIIAAVTFRSFVDKFARDLPIEEAMNTYLIEMNLLKKGLYRDSLEPK

InterPro domains:
  IPR001647 DNA-binding HTH domain, TetR-type [PF00440] (17-58)
  IPR001647 DNA-binding HTH domain, TetR-type [PS50977] (11-71)
  IPR009057 Homedomain-like superfamily [SSF46689] (11-70)
  IPR050624 Nucleoid occlusion factor SlmA/HTH-type transcriptional regulator [PTHR43479] (11-166)

Nearest PDB structures (foldseek):
  5gpa-assembly1_B  TM=6.868E-01  e=8.560E-04  Halalkalibacterium halodurans C-125
  6ho6-assembly1_A  TM=6.331E-01  e=8.154E-04  Mycobacterium tuberculosis CDC1551
  6ho0-assembly1_A-2  TM=6.152E-01  e=7.767E-04  Mycobacterium tuberculosis H37Rv
  3lsj-assembly1_B  TM=7.028E-01  e=3.499E-03  Pseudomonas aeruginosa
  5f27-assembly1_A-2  TM=6.183E-01  e=1.533E-03  Mycobacterium tuberculosis CDC1551

pLDDT: mean 87.15, std 13.63, range [33.62, 98.44]

Organism: NCBI:txid1637975

Radius of gyration: 23.12 Å; Cα contacts (8 Å, |Δi|>4): 457; chains: 2; bounding box: 63×67×40 Å

Foldseek 3Di:
DWDPVLVVDDPVLNVLLLVLLLVQLLVAPLVPGDPVSSCVSSVHDPVVVCNTAVDSVRSLLVSLLVVLVVLLVVLLVLCVVVQQANLSSLLVSLLVVCPDDPNNSNLLSCLLPPDPVSLCSNCCSVDVVDVDPRVVVSNVSHDCQFWQDDDPVVVNVLVVVLSVLSSVLSNVCSVVVDDSVVSSVVNVVVSVVSSVVTTDPPPPDD/DWDPVLVVDDPVLNVLLLVLLLVQLLVAPLVPGDPVSSCVSSVHDPVVVCNTAVDSVRSLLVSLLVVLVVLLVVLLVLCVVVQQANLSSLLVSLLVVCPDDPNNSNLLSCLLPPDPVSVCSNCCSVDVVDVDPRVVVSNVSHDCQFWQDDDPVVVNVLVVVLSVLSSVLSNVCSVVVDDSVVSSVVNVVVSVVSSVVTTDDPPPDD

Secondary structure (DSSP, 8-state):
---HHHHTS-HHHHHHHHHHHHHHHHHS-GGG--HHHHHHHHT--HHHHHHH-SSHHHHHHHHHHHHHHHHHHHHHHHHHHTTT-HHHHHHHHHHHHHT--TTHHHHHHHHHT--HHHHHHHHHTT--SSS-HHHHHHHTTS-GGGB--SSHHHHHHHHHHHHHHHHHHHHHHHHTT--HHHHHHHHHHHHHHHHHHHB--TTS--/---HHHHTS-HHHHHHHHHHHHHHHHHS-GGG--HHHHHHHHT--HHHHHHH-SSHHHHHHHHHHHHHHHHHHHHHHHHHHTTT-HHHHHHHHHHHHHT--TTHHHHHHHHHT--HHHHHHHHHTT--SSS-HHHHHHHTTS-GGGB--SSHHHHHHHHHHHHHHHHHHHHHHHHTT--HHHHHHHHHHHHHHHHHHHB--TTS--